Protein AF-A0A1V2L6C9-F1 (afdb_monomer)

pLDDT: mean 72.49, std 18.35, range [24.41, 96.62]

Sequence (368 aa):
MSDMNCLVPWDHMNTCVDEDGVKPEEAAFHHEWVSEKHLQHAKELFEQDPTHQFFQVVESETESASGVSFGGVLDKFSIDSLIHGYFGFFTDATIDLIRRNPLVAFVEKDSRVFASEFDTQNGAPWGLSRISHREPLSLGSFNKYLYDNDAGEGVTSYVIDTGVNIEHKEFDGRAVWGSTIPSGDQDIDGNGHGTHCAGTIGSKNYGVAKKADIVAVKVLRSNGLNILSTYIGSNTATATLSGTSMASPHVCGLLTYYLSLQPGSDSEFFTAKGGVTPAQLKKKIIEYSTKDVLTDIPEGTPNYLIYNGAGKNLTDFWGEDISESSSTTLQDKGTEFVHSVEDTFEQLEGKVNIVLDELKEYLGTSLI

Secondary structure (DSSP, 8-state):
----------TTEEEEEEPTT--HHHHHHHHHHHHHHHHHHHHHHHHH-TT-HHHHHHHHHS--TTS----EEEEEEEETTTEEEEEEE--HHHHHHHTT-TTEEEEEE--------EEEEET--HHHHHHT-SSPP-TTTTTEEEEETTTTTT-EEEEEES---TT-GGGTT-EEEEEE-STT--SS-SSSHHHHHHHHHH-TTT-SSTT-EEEEEE-S-TT--S---S-TT-TT------SHHHHHHHHHHHHHHHHHTSPPTTSTT-S-TT---HHHHHHHHHHHSEES---SPPTT---EE----TTS-THHHHSS---STT---HHHHHHHHHHHHHHHHHHHHHHHHHHHHHHHHHHHTT--

Organism: Cyberlindnera fabianii (NCBI:txid36022)

Foldseek 3Di:
DDDDPPPDPLPQKKKWKFDQPQDPVNQVVLLVVLQVVQVVVLVVVCVVPVPDPLFVSCVVVDVDPVNTDSKGWPDWDDDDNGITTTIMGGDPVSQVVSQPDNRTPDMFHDFPPPPQPWDKDFQAAQLQLQQADLDDDDPVRSGIHTAGPQFLAPAADEQEELAAPCLQVQCVNLEDEDEEDPPPDDRDSLACLSNQLQCCQAGCRRHLRPNHRYYIYHPDHSPPPDDHAWDPPDSHTHDDDDDPSNVVSNLRSLLSRVQSVATDCRGPLRLDVPGQDPVLSVVLQQVQFNAPPDPPDDPPDGGTHGHNQRPHSCSVSRVDRVPCPVPCPPVVVVVVVVVVVVVVVVVVVVVVVVVVVVVCVVVVVVPD

InterPro domains:
  IPR000209 Peptidase S8/S53 domain [PF00082] (153-226)
  IPR000209 Peptidase S8/S53 domain [PF00082] (234-289)
  IPR010259 Peptidase S8 propeptide/proteinase inhibitor I9 [PF05922] (24-113)
  IPR015500 Peptidase S8, subtilisin-related [PR00723] (152-171)
  IPR015500 Peptidase S8, subtilisin-related [PR00723] (189-202)
  IPR015500 Peptidase S8, subtilisin-related [PR00723] (363-368)
  IPR022398 Peptidase S8, subtilisin, His-active site [PS00137] (193-203)
  IPR023827 Peptidase S8, subtilisin, Asp-active site [PS00136] (157-168)
  IPR023828 Peptidase S8, subtilisin, Ser-active site [PS00138] (243-253)
  IPR036852 Peptidase S8/S53 domain superfamily [G3DSA:3.40.50.200] (118-224)
  IPR036852 Peptidase S8/S53 domain superfamily [G3DSA:3.40.50.200] (225-314)
  IPR036852 Peptidase S8/S53 domain superfamily [SSF52743] (120-291)
  IPR050131 Subtilisin-like serine protease [PTHR43806] (69-225)

Nearest PDB structures (foldseek):
  1pek-assembly1_E  TM=8.194E-01  e=1.803E-13  Parengyodontium album
  5wsl-assembly3_C  TM=8.361E-01  e=1.194E-12  Meiothermus taiwanensis WR-220
  8c4z-assembly1_B  TM=8.270E-01  e=3.802E-12  Thermus sp. Rt41A
  2b6n-assembly1_A  TM=8.322E-01  e=1.454E-11  Serratia sp. GF96
  8gkq-assembly1_A  TM=8.585E-01  e=7.274E-05  Aspergillus fumigatus Af293

Radius of gyration: 30.62 Å; Cα contacts (8 Å, |Δi|>4): 570; chains: 1; bounding box: 71×86×88 Å

Mean predicted aligned error: 18.61 Å

Solvent-accessible surface area (backbone atoms only — not comparable to full-atom values): 20940 Å² total; per-residue (Å²): 137,84,79,86,80,72,77,71,75,66,70,50,32,31,38,37,34,44,33,86,85,65,48,70,70,56,50,53,50,49,56,51,50,49,42,54,51,30,55,51,52,39,50,59,45,40,75,76,41,74,81,41,65,65,45,57,48,34,45,75,76,40,96,49,95,78,83,69,42,78,63,31,75,72,52,72,52,66,55,81,96,73,44,42,37,37,31,29,34,50,52,70,75,40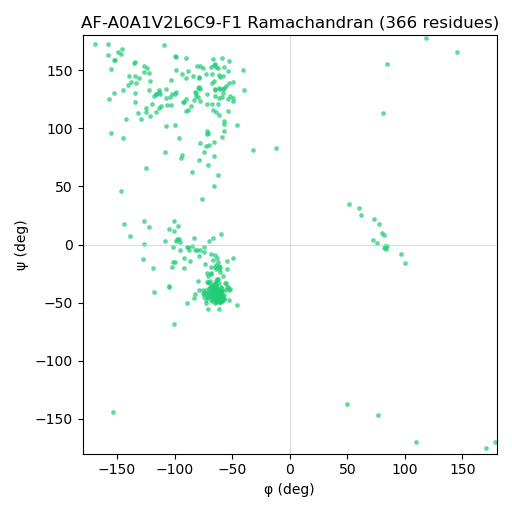,51,60,50,51,71,69,35,90,60,39,66,48,73,31,50,55,60,90,76,69,76,73,62,66,43,72,44,75,80,29,57,56,70,53,14,51,27,28,39,83,65,82,76,43,99,90,37,46,33,34,23,44,38,54,80,62,22,2,38,97,31,77,46,77,43,79,26,29,13,36,58,40,82,29,60,52,38,75,72,39,31,44,84,68,47,68,63,53,85,92,64,71,100,48,31,66,50,13,49,24,33,41,40,48,31,32,18,20,10,62,85,63,23,64,4,40,52,22,33,36,33,22,24,20,68,41,61,60,81,62,81,92,73,87,51,32,46,74,82,48,74,81,55,79,66,88,78,86,58,73,82,62,50,52,25,49,54,51,9,44,52,36,22,48,64,33,69,51,59,51,94,66,34,89,53,35,72,38,99,82,56,87,46,73,67,56,52,53,50,48,51,60,69,60,21,40,65,74,75,72,76,97,68,65,90,91,58,85,50,68,43,63,48,72,56,45,98,53,74,61,56,70,77,39,58,53,71,82,56,71,88,71,55,75,43,72,60,56,62,46,47,54,49,47,50,52,51,49,55,50,47,53,54,46,52,53,51,50,51,51,52,50,49,53,46,48,53,57,54,59,67,69,74,122

Structure (mmCIF, N/CA/C/O backbone):
data_AF-A0A1V2L6C9-F1
#
_entry.id   AF-A0A1V2L6C9-F1
#
loop_
_atom_site.group_PDB
_atom_site.id
_atom_site.type_symbol
_atom_site.label_atom_id
_atom_site.label_alt_id
_atom_site.label_comp_id
_atom_site.label_asym_id
_atom_site.label_entity_id
_atom_site.label_seq_id
_atom_site.pdbx_PDB_ins_code
_atom_site.Cartn_x
_atom_site.Cartn_y
_atom_site.Cartn_z
_atom_site.occupancy
_atom_site.B_iso_or_equiv
_atom_site.auth_seq_id
_atom_site.auth_comp_id
_atom_site.auth_asym_id
_atom_site.auth_atom_id
_atom_site.pdbx_PDB_model_num
ATOM 1 N N . MET A 1 1 ? 22.566 13.621 25.693 1.00 26.84 1 MET A N 1
ATOM 2 C CA . MET A 1 1 ? 21.786 14.547 24.850 1.00 26.84 1 MET A CA 1
ATOM 3 C C . MET A 1 1 ? 21.457 13.757 23.594 1.00 26.84 1 MET A C 1
ATOM 5 O O . MET A 1 1 ? 22.334 13.628 22.754 1.00 26.84 1 MET A O 1
ATOM 9 N N . SER A 1 2 ? 20.475 12.851 23.694 1.00 26.16 2 SER A N 1
ATOM 10 C CA . SER A 1 2 ? 19.015 13.089 23.527 1.00 26.16 2 SER A CA 1
ATOM 11 C C . SER A 1 2 ? 18.694 13.100 22.022 1.00 26.16 2 SER A C 1
ATOM 13 O O . SER A 1 2 ? 19.234 13.948 21.324 1.00 26.16 2 SER A O 1
ATOM 15 N N . ASP A 1 3 ? 17.954 12.174 21.412 1.00 24.41 3 ASP A N 1
ATOM 16 C CA . ASP A 1 3 ? 16.960 11.221 21.909 1.00 24.41 3 ASP A CA 1
ATOM 17 C C . ASP A 1 3 ? 16.912 9.988 20.990 1.00 24.41 3 ASP A C 1
ATOM 19 O O . ASP A 1 3 ? 16.808 10.117 19.771 1.00 24.41 3 ASP A O 1
ATOM 23 N N . MET A 1 4 ? 16.978 8.789 21.575 1.00 25.00 4 MET A N 1
ATOM 24 C CA . MET A 1 4 ? 16.518 7.550 20.943 1.00 25.00 4 MET A CA 1
ATOM 25 C C . MET A 1 4 ? 15.075 7.323 21.400 1.00 25.00 4 MET A C 1
ATOM 27 O O . MET A 1 4 ? 14.827 6.506 22.280 1.00 25.00 4 MET A O 1
ATOM 31 N N . ASN A 1 5 ? 14.123 8.052 20.816 1.00 26.09 5 ASN A N 1
ATOM 32 C CA . ASN A 1 5 ? 12.718 7.649 20.861 1.00 26.09 5 ASN A CA 1
ATOM 33 C C . ASN A 1 5 ? 12.507 6.541 19.822 1.00 26.09 5 ASN A C 1
ATOM 35 O O . ASN A 1 5 ? 11.910 6.749 18.769 1.00 26.09 5 ASN A O 1
ATOM 39 N N . CYS A 1 6 ? 13.025 5.350 20.125 1.00 26.47 6 CYS A N 1
ATOM 40 C CA . CYS A 1 6 ? 12.351 4.137 19.694 1.00 26.47 6 CYS A CA 1
ATOM 41 C C . CYS A 1 6 ? 11.091 4.060 20.556 1.00 26.47 6 CYS A C 1
ATOM 43 O O . CYS A 1 6 ? 11.166 3.653 21.712 1.00 26.47 6 CYS A O 1
ATOM 45 N N . LEU A 1 7 ? 9.966 4.542 20.025 1.00 30.83 7 LEU A N 1
ATOM 46 C CA . LEU A 1 7 ? 8.655 4.292 20.612 1.00 30.83 7 LEU A CA 1
ATOM 47 C C . LEU A 1 7 ? 8.489 2.772 20.679 1.00 30.83 7 LEU A C 1
ATOM 49 O O . LEU A 1 7 ? 8.377 2.104 19.651 1.00 30.83 7 LEU A O 1
ATOM 53 N N . VAL A 1 8 ? 8.584 2.233 21.889 1.00 34.75 8 VAL A N 1
ATOM 54 C CA . VAL A 1 8 ? 8.234 0.847 22.183 1.00 34.75 8 VAL A CA 1
ATOM 55 C C . VAL A 1 8 ? 6.742 0.715 21.832 1.00 34.75 8 VAL A C 1
ATOM 57 O O . VAL A 1 8 ? 5.988 1.637 22.147 1.00 34.75 8 VAL A O 1
ATOM 60 N N . PRO A 1 9 ? 6.301 -0.334 21.114 1.00 40.97 9 PRO A N 1
ATOM 61 C CA . PRO A 1 9 ? 4.877 -0.542 20.838 1.00 40.97 9 PRO A CA 1
ATOM 62 C C . PRO A 1 9 ? 4.063 -0.512 22.142 1.00 40.97 9 PRO A C 1
ATOM 64 O O . PRO A 1 9 ? 4.622 -0.755 23.212 1.00 40.97 9 PRO A O 1
ATOM 67 N N . TRP A 1 10 ? 2.757 -0.233 22.051 1.00 50.59 10 TRP A N 1
ATOM 68 C CA . TRP A 1 10 ? 1.783 -0.251 23.157 1.00 50.59 10 TRP A CA 1
ATOM 69 C C . TRP A 1 10 ? 1.566 -1.671 23.720 1.00 50.59 10 TRP A C 1
ATOM 71 O O . TRP A 1 10 ? 0.443 -2.162 23.837 1.00 50.59 10 TRP A O 1
ATOM 81 N N . ASP A 1 11 ? 2.653 -2.366 24.047 1.00 58.09 11 ASP A N 1
ATOM 82 C CA . ASP A 1 11 ? 2.639 -3.659 24.701 1.00 58.09 11 ASP A CA 1
ATOM 83 C C . ASP A 1 11 ? 1.795 -3.536 25.976 1.00 58.09 11 ASP A C 1
ATOM 85 O O . ASP A 1 11 ? 2.050 -2.690 26.830 1.00 58.09 11 ASP A O 1
ATOM 89 N N . HIS A 1 12 ? 0.788 -4.403 26.097 1.00 65.00 12 HIS A N 1
ATOM 90 C CA . HIS A 1 12 ? -0.136 -4.529 27.233 1.00 65.00 12 HIS A CA 1
ATOM 91 C C . HIS A 1 12 ? -1.362 -3.598 27.279 1.00 65.00 12 HIS A C 1
ATOM 93 O O . HIS A 1 12 ? -2.192 -3.785 28.178 1.00 65.00 12 HIS A O 1
ATOM 99 N N . MET A 1 13 ? -1.565 -2.686 26.321 1.00 74.62 13 MET A N 1
ATOM 100 C CA . MET A 1 13 ? -2.882 -2.052 26.147 1.00 74.62 13 MET A CA 1
ATOM 101 C C . MET A 1 13 ? -3.824 -3.023 25.428 1.00 74.62 13 MET A C 1
ATOM 103 O O . MET A 1 13 ? -3.417 -3.684 24.477 1.00 74.62 13 MET A O 1
ATOM 107 N N . ASN A 1 14 ? -5.058 -3.184 25.908 1.00 76.56 14 ASN A N 1
ATOM 108 C CA . ASN A 1 14 ? -6.039 -4.082 25.297 1.00 76.56 14 ASN A CA 1
ATOM 109 C C . ASN A 1 14 ? -7.435 -3.457 25.296 1.00 76.56 14 ASN A C 1
ATOM 111 O O . ASN A 1 14 ? -7.830 -2.813 26.271 1.00 76.56 14 ASN A O 1
ATOM 115 N N . THR A 1 15 ? -8.186 -3.744 24.239 1.00 74.75 15 THR A N 1
ATOM 116 C CA . THR A 1 15 ? -9.605 -3.439 24.061 1.00 74.75 15 THR A CA 1
ATOM 117 C C . THR A 1 15 ? -10.412 -4.722 24.255 1.00 74.75 15 THR A C 1
ATOM 119 O O . THR A 1 15 ? -10.118 -5.757 23.662 1.00 74.75 15 THR A O 1
ATOM 122 N N . CYS A 1 16 ? -11.410 -4.678 25.131 1.00 79.19 16 CYS A N 1
ATOM 123 C CA . CYS A 1 16 ? -12.285 -5.798 25.471 1.00 79.19 16 CYS A CA 1
ATOM 124 C C . CYS A 1 16 ? -13.713 -5.458 25.046 1.00 79.19 16 CYS A C 1
ATOM 126 O O . CYS A 1 16 ? -14.214 -4.388 25.402 1.00 79.19 16 CYS A O 1
ATOM 128 N N . VAL A 1 17 ? -14.357 -6.363 24.310 1.00 76.25 17 VAL A N 1
ATOM 129 C CA . VAL A 1 17 ? -15.733 -6.203 23.822 1.00 76.25 17 VAL A CA 1
ATOM 130 C C . VAL A 1 17 ? -16.640 -7.217 24.508 1.00 76.25 17 VAL A C 1
ATOM 132 O O . VAL A 1 17 ? -16.330 -8.410 24.560 1.00 76.25 17 VAL A O 1
ATOM 135 N N . ASP A 1 18 ? -17.750 -6.725 25.051 1.00 82.56 18 ASP A N 1
ATOM 136 C CA . ASP A 1 18 ? -18.773 -7.534 25.709 1.00 82.56 18 ASP A CA 1
ATOM 137 C C . ASP A 1 18 ? -19.626 -8.285 24.657 1.00 82.56 18 ASP A C 1
ATOM 139 O O . ASP A 1 18 ? -19.788 -7.823 23.529 1.00 82.56 18 ASP A O 1
ATOM 143 N N . GLU A 1 19 ? -20.173 -9.449 25.018 1.00 80.25 19 GLU A N 1
ATOM 144 C CA . GLU A 1 19 ? -21.072 -10.247 24.165 1.00 80.25 19 GLU A CA 1
ATOM 145 C C . GLU A 1 19 ? -22.380 -9.520 23.806 1.00 80.25 19 GLU A C 1
ATOM 147 O O . GLU A 1 19 ? -22.921 -8.712 24.574 1.00 80.25 19 GLU A O 1
ATOM 152 N N . ASP A 1 20 ? -22.943 -9.874 22.649 1.00 77.62 20 ASP A N 1
ATOM 153 C CA . ASP A 1 20 ? -24.202 -9.303 22.171 1.00 77.62 20 ASP A CA 1
ATOM 154 C C . ASP A 1 20 ? -25.352 -9.608 23.147 1.00 77.62 20 ASP A C 1
ATOM 156 O O . ASP A 1 20 ? -25.656 -10.756 23.483 1.00 77.62 20 ASP A O 1
ATOM 160 N N . GLY A 1 21 ? -26.052 -8.557 23.581 1.00 74.00 21 GLY A N 1
ATOM 161 C CA . GLY A 1 21 ? -27.203 -8.678 24.478 1.00 74.00 21 GLY A CA 1
ATOM 162 C C . GLY A 1 21 ? -26.861 -8.824 25.965 1.00 74.00 21 GLY A C 1
ATOM 163 O O . GLY A 1 21 ? -27.780 -9.039 26.765 1.00 74.00 21 GLY A O 1
ATOM 164 N N . VAL A 1 22 ? -25.589 -8.665 26.357 1.00 80.62 22 VAL A N 1
ATOM 165 C CA . VAL A 1 22 ? -25.206 -8.508 27.769 1.00 80.62 22 VAL A CA 1
ATOM 166 C C . VAL A 1 22 ? -25.922 -7.294 28.356 1.00 80.62 22 VAL A C 1
ATOM 168 O O . VAL A 1 22 ? -25.936 -6.201 27.784 1.00 80.62 22 VAL A O 1
ATOM 171 N N . LYS A 1 23 ? -26.557 -7.475 29.517 1.00 83.31 23 LYS A N 1
ATOM 172 C CA . LYS A 1 23 ? -27.283 -6.375 30.156 1.00 83.31 23 LYS A CA 1
ATOM 173 C C . LYS A 1 23 ? -26.306 -5.357 30.747 1.00 83.31 23 LYS A C 1
ATOM 175 O O . LYS A 1 23 ? -25.278 -5.764 31.291 1.00 83.31 23 LYS A O 1
ATOM 180 N N . PRO A 1 24 ? -26.645 -4.055 30.761 1.00 80.06 24 PRO A N 1
ATOM 181 C CA . PRO A 1 24 ? -25.770 -3.021 31.311 1.00 80.06 24 PRO A CA 1
ATOM 182 C C . PRO A 1 24 ? -25.306 -3.297 32.746 1.00 80.06 24 PRO A C 1
ATOM 184 O O . PRO A 1 24 ? -24.160 -3.014 33.085 1.00 80.06 24 PRO A O 1
ATOM 187 N N . GLU A 1 25 ? -26.162 -3.877 33.593 1.00 84.25 25 GLU A N 1
ATOM 188 C CA . GLU A 1 25 ? -25.788 -4.264 34.956 1.00 84.25 25 GLU A CA 1
ATOM 189 C C . GLU A 1 25 ? -24.761 -5.410 35.019 1.00 84.25 25 GLU A C 1
ATOM 191 O O . GLU A 1 25 ? -23.901 -5.411 35.899 1.00 84.25 25 GLU A O 1
ATOM 196 N N . GLU A 1 26 ? -24.821 -6.362 34.086 1.00 84.75 26 GLU A N 1
ATOM 197 C CA . GLU A 1 26 ? -23.904 -7.505 34.005 1.00 84.75 26 GLU A CA 1
ATOM 198 C C . GLU A 1 26 ? -22.539 -7.056 33.462 1.00 84.75 26 GLU A C 1
ATOM 200 O O . GLU A 1 26 ? -21.509 -7.408 34.040 1.00 84.75 26 GLU A O 1
ATOM 205 N N . ALA A 1 27 ? -22.533 -6.194 32.439 1.00 81.31 27 ALA A N 1
ATOM 206 C CA . ALA A 1 27 ? -21.325 -5.547 31.926 1.00 81.31 27 ALA A CA 1
ATOM 207 C C . ALA A 1 27 ? -20.656 -4.674 33.000 1.00 81.31 27 ALA A C 1
ATOM 209 O O . ALA A 1 27 ? -19.459 -4.791 33.258 1.00 81.31 27 ALA A O 1
ATOM 210 N N . ALA A 1 28 ? -21.431 -3.848 33.712 1.00 83.62 28 ALA A N 1
ATOM 211 C CA . ALA A 1 28 ? -20.897 -3.008 34.782 1.00 83.62 28 ALA A CA 1
ATOM 212 C C . ALA A 1 28 ? -20.233 -3.838 35.892 1.00 83.62 28 ALA A C 1
ATOM 214 O O . ALA A 1 28 ? -19.125 -3.505 36.320 1.00 83.62 28 ALA A O 1
ATOM 215 N N . PHE A 1 29 ? -20.876 -4.935 36.308 1.00 88.25 29 PHE A N 1
ATOM 216 C CA . PHE A 1 29 ? -20.310 -5.869 37.280 1.00 88.25 29 PHE A CA 1
ATOM 217 C C . PHE A 1 29 ? -19.030 -6.530 36.757 1.00 88.25 29 PHE A C 1
ATOM 219 O O . PHE A 1 29 ? -18.043 -6.635 37.486 1.00 88.25 29 PHE A O 1
ATOM 226 N N . HIS A 1 30 ? -19.020 -6.946 35.489 1.00 88.62 30 HIS A N 1
ATOM 227 C CA . HIS A 1 30 ? -17.836 -7.516 34.859 1.00 88.62 30 HIS A CA 1
ATOM 228 C C . HIS A 1 30 ? -16.656 -6.536 34.879 1.00 88.62 30 HIS A C 1
ATOM 230 O O . HIS A 1 30 ? -15.570 -6.898 35.329 1.00 88.62 30 HIS A O 1
ATOM 236 N N . HIS A 1 31 ? -16.864 -5.283 34.474 1.00 88.19 31 HIS A N 1
ATOM 237 C CA . HIS A 1 31 ? -15.796 -4.279 34.419 1.00 88.19 31 HIS A CA 1
ATOM 238 C C . HIS A 1 31 ? -15.233 -3.949 35.811 1.00 88.19 31 HIS A C 1
ATOM 240 O O . HIS A 1 31 ? -14.031 -3.713 35.964 1.00 88.19 31 HIS A O 1
ATOM 246 N N . GLU A 1 32 ? -16.087 -3.937 36.840 1.00 88.25 32 GLU A N 1
ATOM 247 C CA . GLU A 1 32 ? -15.663 -3.760 38.235 1.00 88.25 32 GLU A CA 1
ATOM 248 C C . GLU A 1 32 ? -14.828 -4.956 38.712 1.00 88.25 32 GLU A C 1
ATOM 250 O O . GLU A 1 32 ? -13.736 -4.777 39.257 1.00 88.25 32 GLU A O 1
ATOM 255 N N . TRP A 1 33 ? -15.277 -6.176 38.406 1.00 91.50 33 TRP A N 1
ATOM 256 C CA . TRP A 1 33 ? -14.540 -7.403 38.703 1.00 91.50 33 TRP A CA 1
ATOM 257 C C . TRP A 1 33 ? -13.167 -7.442 38.017 1.00 91.50 33 TRP A C 1
ATOM 259 O O . TRP A 1 33 ? -12.174 -7.820 38.640 1.00 91.50 33 TRP A O 1
ATOM 269 N N . VAL A 1 34 ? -13.081 -7.007 36.756 1.00 90.25 34 VAL A N 1
ATOM 270 C CA . VAL A 1 34 ? -11.811 -6.892 36.021 1.00 90.25 34 VAL A CA 1
ATOM 271 C C . VAL A 1 34 ? -10.878 -5.896 36.695 1.00 90.25 34 VAL A C 1
ATOM 273 O O . VAL A 1 34 ? -9.703 -6.203 36.886 1.00 90.25 34 VAL A O 1
ATOM 276 N N . SER A 1 35 ? -11.394 -4.738 37.108 1.00 90.00 35 SER A N 1
ATOM 277 C CA . SER A 1 35 ? -10.602 -3.716 37.803 1.00 90.00 35 SER A CA 1
ATOM 278 C C . SER A 1 35 ? -10.019 -4.248 39.119 1.00 90.00 35 SER A C 1
ATOM 280 O O . SER A 1 35 ? -8.839 -4.040 39.408 1.00 90.00 35 SER A O 1
ATOM 282 N N . GLU A 1 36 ? -10.810 -4.997 39.893 1.00 91.81 36 GLU A N 1
ATOM 283 C CA . GLU A 1 36 ? -10.362 -5.630 41.138 1.00 91.81 36 GLU A CA 1
ATOM 284 C C . GLU A 1 36 ? -9.283 -6.695 40.886 1.00 91.81 36 GLU A C 1
ATOM 286 O O . GLU A 1 36 ? -8.219 -6.676 41.515 1.00 91.81 36 GLU A O 1
ATOM 291 N N . LYS A 1 37 ? -9.536 -7.617 39.947 1.00 92.31 37 LYS A N 1
ATOM 292 C CA . LYS A 1 37 ? -8.601 -8.704 39.620 1.00 92.31 37 LYS A CA 1
ATOM 293 C C . LYS A 1 37 ? -7.299 -8.182 39.045 1.00 92.31 37 LYS A C 1
ATOM 295 O O . LYS A 1 37 ? -6.232 -8.670 39.412 1.00 92.31 37 LYS A O 1
ATOM 300 N N . HIS A 1 38 ? -7.384 -7.164 38.199 1.00 93.81 38 HIS A N 1
ATOM 301 C CA . HIS A 1 38 ? -6.213 -6.524 37.643 1.00 93.81 38 HIS A CA 1
ATOM 302 C C . HIS A 1 38 ? -5.335 -5.913 38.732 1.00 93.81 38 HIS A C 1
ATOM 304 O O . HIS A 1 38 ? -4.141 -6.200 38.784 1.00 93.81 38 HIS A O 1
ATOM 310 N N . LEU A 1 39 ? -5.926 -5.134 39.643 1.00 91.62 39 LEU A N 1
ATOM 311 C CA . LEU A 1 39 ? -5.181 -4.506 40.730 1.00 91.62 39 LEU A CA 1
ATOM 312 C C . LEU A 1 39 ? -4.489 -5.544 41.622 1.00 91.62 39 LEU A C 1
ATOM 314 O O . LEU A 1 39 ? -3.371 -5.309 42.081 1.00 91.62 39 LEU A O 1
ATOM 318 N N . GLN A 1 40 ? -5.137 -6.685 41.868 1.00 92.19 40 GLN A N 1
ATOM 319 C CA . GLN A 1 40 ? -4.529 -7.795 42.596 1.00 92.19 40 GLN A CA 1
ATOM 320 C C . GLN A 1 40 ? -3.297 -8.336 41.851 1.00 92.19 40 GLN A C 1
ATOM 322 O O . GLN A 1 40 ? -2.203 -8.354 42.413 1.00 92.19 40 GLN A O 1
ATOM 327 N N . HIS A 1 41 ? -3.450 -8.721 40.583 1.00 93.69 41 HIS A N 1
ATOM 328 C CA . HIS A 1 41 ? -2.358 -9.291 39.792 1.00 93.69 41 HIS A CA 1
ATOM 329 C C . HIS A 1 41 ? -1.209 -8.306 39.551 1.00 93.69 41 HIS A C 1
ATOM 331 O O . HIS A 1 41 ? -0.048 -8.703 39.559 1.00 93.69 41 HIS A O 1
ATOM 337 N N . ALA A 1 42 ? -1.512 -7.025 39.338 1.00 90.88 42 ALA A N 1
ATOM 338 C CA . ALA A 1 42 ? -0.505 -5.991 39.141 1.00 90.88 42 ALA A CA 1
ATOM 339 C C . ALA A 1 42 ? 0.333 -5.777 40.411 1.00 90.88 42 ALA A C 1
ATOM 341 O O . ALA A 1 42 ? 1.548 -5.630 40.323 1.00 90.88 42 ALA A O 1
ATOM 342 N N . LYS A 1 43 ? -0.280 -5.836 41.603 1.00 92.06 43 LYS A N 1
ATOM 343 C CA . LYS A 1 43 ? 0.458 -5.791 42.877 1.00 92.06 43 LYS A CA 1
ATOM 344 C C . LYS A 1 43 ? 1.346 -7.015 43.071 1.00 92.06 43 LYS A C 1
ATOM 346 O O . LYS A 1 43 ? 2.514 -6.857 43.404 1.00 92.06 43 LYS A O 1
ATOM 351 N N . GLU A 1 44 ? 0.814 -8.211 42.824 1.00 93.19 44 GLU A N 1
ATOM 352 C CA . GLU A 1 44 ? 1.582 -9.460 42.921 1.00 93.19 44 GLU A CA 1
ATOM 353 C C . GLU A 1 44 ? 2.777 -9.464 41.953 1.00 93.19 44 GLU A C 1
ATOM 355 O O . GLU A 1 44 ? 3.871 -9.883 42.327 1.00 93.19 44 GLU A O 1
ATOM 360 N N . LEU A 1 45 ? 2.590 -8.952 40.731 1.00 91.25 45 LEU A N 1
ATOM 361 C CA . LEU A 1 45 ? 3.659 -8.798 39.745 1.00 91.25 45 LEU A CA 1
ATOM 362 C C . LEU A 1 45 ? 4.699 -7.768 40.194 1.00 91.25 45 LEU A C 1
ATOM 364 O O . LEU A 1 45 ? 5.890 -8.035 40.093 1.00 91.25 45 LEU A O 1
ATOM 368 N N . PHE A 1 46 ? 4.272 -6.622 40.727 1.00 90.94 46 PHE A N 1
ATOM 369 C CA . PHE A 1 46 ? 5.183 -5.579 41.202 1.00 90.94 46 PHE A CA 1
ATOM 370 C C . PHE A 1 46 ? 6.013 -6.029 42.408 1.00 90.94 46 PHE A C 1
ATOM 372 O O . PHE A 1 46 ? 7.187 -5.693 42.507 1.00 90.94 46 PHE A O 1
ATOM 379 N N . GLU A 1 47 ? 5.435 -6.812 43.322 1.00 92.56 47 GLU A N 1
ATOM 380 C CA . GLU A 1 47 ? 6.174 -7.401 44.445 1.00 92.56 47 GLU A CA 1
ATOM 381 C C . GLU A 1 47 ? 7.254 -8.392 43.980 1.00 92.56 47 GLU A C 1
ATOM 383 O O . GLU A 1 47 ? 8.291 -8.520 44.634 1.00 92.56 47 GLU A O 1
ATOM 388 N N . GLN A 1 48 ? 7.024 -9.082 42.859 1.00 93.00 48 GLN A N 1
ATOM 389 C CA . GLN A 1 48 ? 7.967 -10.038 42.273 1.00 93.00 48 GLN A CA 1
ATOM 390 C C . GLN A 1 48 ? 9.039 -9.357 41.414 1.00 93.00 48 GLN A C 1
ATOM 392 O O . GLN A 1 48 ? 10.221 -9.677 41.542 1.00 93.00 48 GLN A O 1
ATOM 397 N N . ASP A 1 49 ? 8.628 -8.433 40.546 1.00 90.25 49 ASP A N 1
ATOM 398 C CA . ASP A 1 49 ? 9.485 -7.685 39.630 1.00 90.25 49 ASP A CA 1
ATOM 399 C C . ASP A 1 49 ? 8.971 -6.240 39.451 1.00 90.25 49 ASP A C 1
ATOM 401 O O . ASP A 1 49 ? 8.172 -5.952 38.554 1.00 90.25 49 ASP A O 1
ATOM 405 N N . PRO A 1 50 ? 9.466 -5.292 40.268 1.00 87.12 50 PRO A N 1
ATOM 406 C CA . PRO A 1 50 ? 9.134 -3.874 40.136 1.00 87.12 50 PRO A CA 1
ATOM 407 C C . PRO A 1 50 ? 9.614 -3.242 38.822 1.00 87.12 50 PRO A C 1
ATOM 409 O O . PRO A 1 50 ? 9.172 -2.153 38.470 1.00 87.12 50 PRO A O 1
ATOM 412 N N . THR A 1 51 ? 10.557 -3.884 38.122 1.00 85.06 51 THR A N 1
ATOM 413 C CA . THR A 1 51 ? 11.154 -3.381 36.874 1.00 85.06 51 THR A CA 1
ATOM 414 C C . THR A 1 51 ? 10.527 -3.984 35.624 1.00 85.06 51 THR A C 1
ATOM 416 O O . THR A 1 51 ? 10.980 -3.686 34.517 1.00 85.06 51 THR A O 1
ATOM 419 N N . HIS A 1 52 ? 9.485 -4.800 35.789 1.00 87.00 52 HIS A N 1
ATOM 420 C CA . HIS A 1 52 ? 8.799 -5.462 34.692 1.00 87.00 52 HIS A CA 1
ATOM 421 C C . HIS A 1 52 ? 8.363 -4.455 33.615 1.00 87.00 52 HIS A C 1
ATOM 423 O O . HIS A 1 52 ? 7.859 -3.374 33.932 1.00 87.00 52 HIS A O 1
ATOM 429 N N . GLN A 1 53 ? 8.518 -4.824 32.338 1.00 83.00 53 GLN A N 1
ATOM 430 C CA . GLN A 1 53 ? 8.243 -3.953 31.183 1.00 83.00 53 GLN A CA 1
ATOM 431 C C . GLN A 1 53 ? 6.844 -3.317 31.243 1.00 83.00 53 GLN A C 1
ATOM 433 O O . GLN A 1 53 ? 6.703 -2.136 30.946 1.00 83.00 53 GLN A O 1
ATOM 438 N N . PHE A 1 54 ? 5.842 -4.072 31.708 1.00 85.25 54 PHE A N 1
ATOM 439 C CA . PHE A 1 54 ? 4.481 -3.581 31.958 1.00 85.25 54 PHE A CA 1
ATOM 440 C C . PHE A 1 54 ? 4.453 -2.238 32.709 1.00 85.25 54 PHE A C 1
ATOM 442 O O . PHE A 1 54 ? 3.843 -1.293 32.228 1.00 85.25 54 PHE A O 1
ATOM 449 N N . PHE A 1 55 ? 5.144 -2.109 33.847 1.00 85.81 55 PHE A N 1
ATOM 450 C CA . PHE A 1 55 ? 5.088 -0.878 34.648 1.00 85.81 55 PHE A CA 1
ATOM 451 C C . PHE A 1 55 ? 5.782 0.301 33.967 1.00 85.81 55 PHE A C 1
ATOM 453 O O . PHE A 1 55 ? 5.334 1.431 34.123 1.00 85.81 55 PHE A O 1
ATOM 460 N N . GLN A 1 56 ? 6.828 0.036 33.179 1.00 80.38 56 GLN A N 1
ATOM 461 C CA . GLN A 1 56 ? 7.523 1.071 32.411 1.00 80.38 56 GLN A CA 1
ATOM 462 C C . GLN A 1 56 ? 6.621 1.646 31.312 1.00 80.38 56 GLN A C 1
ATOM 464 O O . GLN A 1 56 ? 6.574 2.859 31.139 1.00 80.38 56 GLN A O 1
ATOM 469 N N . VAL A 1 57 ? 5.882 0.779 30.608 1.00 75.69 57 VAL A N 1
ATOM 470 C CA . VAL A 1 57 ? 4.923 1.194 29.571 1.00 75.69 57 VAL A CA 1
ATOM 471 C C . VAL A 1 57 ? 3.753 1.952 30.194 1.00 75.69 57 VAL A C 1
ATOM 473 O O . VAL A 1 57 ? 3.397 3.032 29.745 1.00 75.69 57 VAL A O 1
ATOM 476 N N . VAL A 1 58 ? 3.167 1.440 31.278 1.00 80.50 58 VAL A N 1
ATOM 477 C CA . VAL A 1 58 ? 2.048 2.136 31.924 1.00 80.50 58 VAL A CA 1
ATOM 478 C C . VAL A 1 58 ? 2.486 3.507 32.458 1.00 80.50 58 VAL A C 1
ATOM 480 O O . VAL A 1 58 ? 1.730 4.469 32.354 1.00 80.50 58 VAL A O 1
ATOM 483 N N . GLU A 1 59 ? 3.691 3.631 33.013 1.00 79.06 59 GLU A N 1
ATOM 484 C CA . GLU A 1 59 ? 4.223 4.916 33.480 1.00 79.06 59 GLU A CA 1
ATOM 485 C C . GLU A 1 59 ? 4.501 5.901 32.331 1.00 79.06 59 GLU A C 1
ATOM 487 O O . GLU A 1 59 ? 4.272 7.096 32.509 1.00 79.06 59 GLU A O 1
ATOM 492 N N . SER A 1 60 ? 4.947 5.433 31.156 1.00 70.56 60 SER A N 1
ATOM 493 C CA . SER A 1 60 ? 5.152 6.316 29.996 1.00 70.56 60 SER A CA 1
ATOM 494 C C . SER A 1 60 ? 3.842 6.833 29.410 1.00 70.56 60 SER A C 1
ATOM 496 O O . SER A 1 60 ? 3.796 7.968 28.940 1.00 70.56 60 SER A O 1
ATOM 498 N N . GLU A 1 61 ? 2.784 6.023 29.470 1.00 69.56 61 GLU A N 1
ATOM 499 C CA . GLU A 1 61 ? 1.508 6.307 28.807 1.00 69.56 61 GLU A CA 1
ATOM 500 C C . GLU A 1 61 ? 0.427 6.884 29.726 1.00 69.56 61 GLU A C 1
ATOM 502 O O . GLU A 1 61 ? -0.577 7.421 29.256 1.00 69.56 61 GLU A O 1
ATOM 507 N N . THR A 1 62 ? 0.603 6.792 31.045 1.00 65.69 62 THR A N 1
ATOM 508 C CA . THR A 1 62 ? -0.346 7.348 32.015 1.00 65.69 62 THR A CA 1
ATOM 509 C C . THR A 1 62 ? 0.345 8.386 32.891 1.00 65.69 62 THR A C 1
ATOM 511 O O . THR A 1 62 ? 1.304 8.088 33.599 1.00 65.69 62 THR A O 1
ATOM 514 N N . GLU A 1 63 ? -0.156 9.627 32.879 1.00 58.06 63 GLU A N 1
ATOM 515 C CA . GLU A 1 63 ? 0.319 10.683 33.780 1.00 58.06 63 GLU A CA 1
ATOM 516 C C . GLU A 1 63 ? -0.035 10.324 35.237 1.00 58.06 63 GLU A C 1
ATOM 518 O O . GLU A 1 63 ? -1.094 10.678 35.759 1.00 58.06 63 GLU A O 1
ATOM 523 N N . SER A 1 64 ? 0.844 9.585 35.917 1.00 55.53 64 SER A N 1
ATOM 524 C CA . SER A 1 64 ? 0.653 9.215 37.320 1.00 55.53 64 SER A CA 1
ATOM 525 C C . SER A 1 64 ? 1.272 10.253 38.251 1.00 55.53 64 SER A C 1
ATOM 527 O O . SER A 1 64 ? 2.490 10.401 38.339 1.00 55.53 64 SER A O 1
ATOM 529 N N . ALA A 1 65 ? 0.432 10.934 39.034 1.00 46.59 65 ALA A N 1
ATOM 530 C CA . ALA A 1 65 ? 0.875 11.881 40.061 1.00 46.59 65 ALA A CA 1
ATOM 531 C C . ALA A 1 65 ? 1.638 11.218 41.234 1.00 46.59 65 ALA A C 1
ATOM 533 O O . ALA A 1 65 ? 2.249 11.919 42.042 1.00 46.59 65 ALA A O 1
ATOM 534 N N . SER A 1 66 ? 1.592 9.885 41.353 1.00 52.72 66 SER A N 1
ATOM 535 C CA . SER A 1 66 ? 2.154 9.104 42.467 1.00 52.72 66 SER A CA 1
ATOM 536 C C . SER A 1 66 ? 3.412 8.294 42.121 1.00 52.72 66 SER A C 1
ATOM 538 O O . SER A 1 66 ? 3.918 7.585 42.988 1.00 52.72 66 SER A O 1
ATOM 540 N N . GLY A 1 67 ? 3.935 8.401 40.893 1.00 55.94 67 GLY A N 1
ATOM 541 C CA . GLY A 1 67 ? 5.223 7.813 40.488 1.00 55.94 67 GLY A CA 1
ATOM 542 C C . GLY A 1 67 ? 5.239 6.296 40.254 1.00 55.94 67 GLY A C 1
ATOM 543 O O . GLY A 1 67 ? 6.287 5.756 39.942 1.00 55.94 67 GLY A O 1
ATOM 544 N N . VAL A 1 68 ? 4.104 5.604 40.406 1.00 56.22 68 VAL A N 1
ATOM 545 C CA . VAL A 1 68 ? 3.879 4.236 39.904 1.00 56.22 68 VAL A CA 1
ATOM 546 C C . VAL A 1 68 ? 2.415 4.140 39.478 1.00 56.22 68 VAL A C 1
ATOM 548 O O . VAL A 1 68 ? 1.524 4.582 40.211 1.00 56.22 68 VAL A O 1
ATOM 551 N N . SER A 1 69 ? 2.157 3.594 38.292 1.00 74.50 69 SER A N 1
ATOM 552 C CA . SER A 1 69 ? 0.815 3.300 37.786 1.00 74.50 69 SER A CA 1
ATOM 553 C C . SER A 1 69 ? 0.675 1.794 37.607 1.00 74.50 69 SER A C 1
ATOM 555 O O . SER A 1 69 ? 1.537 1.150 37.014 1.00 74.50 69 SER A O 1
ATOM 557 N N . PHE A 1 70 ? -0.394 1.220 38.157 1.00 85.88 70 PHE A N 1
ATOM 558 C CA . PHE A 1 70 ? -0.663 -0.216 38.039 1.00 85.88 70 PHE A CA 1
ATOM 559 C C . PHE A 1 70 ? -1.475 -0.564 36.793 1.00 85.88 70 PHE A C 1
ATOM 561 O O . PHE A 1 70 ? -1.700 -1.743 36.572 1.00 85.88 70 PHE A O 1
ATOM 568 N N . GLY A 1 71 ? -1.889 0.423 35.993 1.00 86.62 71 GLY A N 1
ATOM 569 C CA . GLY A 1 71 ? -2.756 0.217 34.839 1.00 86.62 71 GLY A CA 1
ATOM 570 C C . GLY A 1 71 ? -4.211 0.001 35.253 1.00 86.62 71 GLY A C 1
ATOM 571 O O . GLY A 1 71 ? -4.685 0.564 36.242 1.00 86.62 71 GLY A O 1
ATOM 572 N N . GLY A 1 72 ? -4.917 -0.819 34.486 1.00 88.00 72 GLY A N 1
ATOM 573 C CA . GLY A 1 72 ? -6.332 -1.128 34.636 1.00 88.00 72 GLY A CA 1
ATOM 574 C C . GLY A 1 72 ? -7.180 -0.532 33.526 1.00 88.00 72 GLY A C 1
ATOM 575 O O . GLY A 1 72 ? -6.669 -0.042 32.520 1.00 88.00 72 GLY A O 1
ATOM 576 N N . VAL A 1 73 ? -8.497 -0.599 33.723 1.00 85.81 73 VAL A N 1
ATOM 577 C CA . VAL A 1 73 ? -9.478 -0.010 32.808 1.00 85.81 73 VAL A CA 1
ATOM 578 C C . VAL A 1 73 ? -9.263 1.504 32.762 1.00 85.81 73 VAL A C 1
ATOM 580 O O . VAL A 1 73 ? -9.346 2.165 33.796 1.00 85.81 73 VAL A O 1
ATOM 583 N N . LEU A 1 74 ? -8.994 2.037 31.572 1.00 80.75 74 LEU A N 1
ATOM 584 C CA . LEU A 1 74 ? -8.812 3.469 31.341 1.00 80.75 74 LEU A CA 1
ATOM 585 C C . LEU A 1 74 ? -10.138 4.147 31.020 1.00 80.75 74 LEU A C 1
ATOM 587 O O . LEU A 1 74 ? -10.484 5.148 31.641 1.00 80.75 74 LEU A O 1
ATOM 591 N N . ASP A 1 75 ? -10.885 3.584 30.073 1.00 75.81 75 ASP A N 1
ATOM 592 C CA . ASP A 1 75 ? -12.187 4.102 29.677 1.00 75.81 75 ASP A CA 1
ATOM 593 C C . ASP A 1 75 ? -13.109 2.974 29.199 1.00 75.81 75 ASP A C 1
ATOM 595 O O . ASP A 1 75 ? -12.688 1.838 28.949 1.00 75.81 75 ASP A O 1
ATOM 599 N N . LYS A 1 76 ? -14.396 3.299 29.104 1.00 81.69 76 LYS A N 1
ATOM 600 C CA . LYS A 1 76 ? -15.466 2.412 28.658 1.00 81.69 76 LYS A CA 1
ATOM 601 C C . LYS A 1 76 ? -16.143 3.026 27.449 1.00 81.69 76 LYS A C 1
ATOM 603 O O . LYS A 1 76 ? -16.394 4.228 27.420 1.00 81.69 76 LYS A O 1
ATOM 608 N N . PHE A 1 77 ? -16.507 2.203 26.478 1.00 70.31 77 PHE A N 1
ATOM 609 C CA . PHE A 1 77 ? -17.204 2.664 25.286 1.00 70.31 77 PHE A CA 1
ATOM 610 C C . PHE A 1 77 ? -18.526 1.931 25.090 1.00 70.31 77 PHE A C 1
ATOM 612 O O . PHE A 1 77 ? -18.732 0.796 25.516 1.00 70.31 77 PHE A O 1
ATOM 619 N N . SER A 1 78 ? -19.440 2.637 24.436 1.00 71.62 78 SER A N 1
ATOM 620 C CA . SER A 1 78 ? -20.744 2.139 24.029 1.00 71.62 78 SER A CA 1
ATOM 621 C C . SER A 1 78 ? -21.039 2.738 22.663 1.00 71.62 78 SER A C 1
ATOM 623 O O . SER A 1 78 ? -21.270 3.944 22.557 1.00 71.62 78 SER A O 1
ATOM 625 N N . ILE A 1 79 ? -20.993 1.916 21.620 1.00 57.03 79 ILE A N 1
ATOM 626 C CA . ILE A 1 79 ? -21.335 2.312 20.255 1.00 57.03 79 ILE A CA 1
ATOM 627 C C . ILE A 1 79 ? -22.763 1.831 20.002 1.00 57.03 79 ILE A C 1
ATOM 629 O O . ILE A 1 79 ? -23.025 0.640 19.812 1.00 57.03 79 ILE A O 1
ATOM 633 N N . ASP A 1 80 ? -23.696 2.780 20.063 1.00 64.75 80 ASP A N 1
ATOM 634 C CA . ASP A 1 80 ? -25.136 2.529 20.073 1.00 64.75 80 ASP A CA 1
ATOM 635 C C . ASP A 1 80 ? -25.533 1.465 21.122 1.00 64.75 80 ASP A C 1
ATOM 637 O O . ASP A 1 80 ? -25.068 1.501 22.263 1.00 64.75 80 ASP A O 1
ATOM 641 N N . SER A 1 81 ? -26.431 0.551 20.748 1.00 57.59 81 SER A N 1
ATOM 642 C CA . SER A 1 81 ? -26.868 -0.608 21.546 1.00 57.59 81 SER A CA 1
ATOM 643 C C . SER A 1 81 ? -26.263 -1.922 21.041 1.00 57.59 81 SER A C 1
ATOM 645 O O . SER A 1 81 ? -26.759 -2.992 21.380 1.00 57.59 81 SER A O 1
ATOM 647 N N . LEU A 1 82 ? -25.253 -1.825 20.169 1.00 51.47 82 LEU A N 1
ATOM 648 C CA . LEU A 1 82 ? -24.685 -2.956 19.440 1.00 51.47 82 LEU A CA 1
ATOM 649 C C . LEU A 1 82 ? -23.327 -3.377 19.995 1.00 51.47 82 LEU A C 1
ATOM 651 O O . LEU A 1 82 ? -23.034 -4.559 19.985 1.00 51.47 82 LEU A O 1
ATOM 655 N N . ILE A 1 83 ? -22.494 -2.438 20.462 1.00 64.00 83 ILE A N 1
ATOM 656 C CA . ILE A 1 83 ? -21.151 -2.770 20.953 1.00 64.00 83 ILE A CA 1
ATOM 657 C C . ILE A 1 83 ? -20.893 -2.041 22.267 1.00 64.00 83 ILE A C 1
ATOM 659 O O . ILE A 1 83 ? -20.928 -0.809 22.330 1.00 64.00 83 ILE A O 1
ATOM 663 N N . HIS A 1 84 ? -20.590 -2.811 23.306 1.00 77.56 84 HIS A N 1
ATOM 664 C CA . HIS A 1 84 ? -20.178 -2.321 24.615 1.00 77.56 84 HIS A CA 1
ATOM 665 C C . HIS A 1 84 ? -18.807 -2.894 24.952 1.00 77.56 84 HIS A C 1
ATOM 667 O O . HIS A 1 84 ? -18.471 -4.002 24.539 1.00 77.56 84 HIS A O 1
ATOM 673 N N . GLY A 1 85 ? -17.999 -2.133 25.678 1.00 82.31 85 GLY A N 1
ATOM 674 C CA . GLY A 1 85 ? -16.686 -2.614 26.057 1.00 82.31 85 GLY A CA 1
ATOM 675 C C . GLY A 1 85 ? -15.880 -1.609 26.851 1.00 82.31 85 GLY A C 1
ATOM 676 O O . GLY A 1 85 ? -16.371 -0.572 27.308 1.00 82.31 85 GLY A O 1
ATOM 677 N N . TYR A 1 86 ? -14.611 -1.937 27.027 1.00 83.75 86 TYR A N 1
ATOM 678 C CA . TYR A 1 86 ? -13.653 -1.123 27.754 1.00 83.75 86 TYR A CA 1
ATOM 679 C C . TYR A 1 86 ? -12.247 -1.353 27.222 1.00 83.75 86 TYR A C 1
ATOM 681 O O . TYR A 1 86 ? -11.961 -2.385 26.619 1.00 83.75 86 TYR A O 1
ATOM 689 N N . PHE A 1 87 ? -11.350 -0.406 27.464 1.00 81.31 87 PHE A N 1
ATOM 690 C CA . PHE A 1 87 ? -9.941 -0.575 27.129 1.00 81.31 87 PHE A CA 1
ATOM 691 C C . PHE A 1 87 ? -9.045 -0.106 28.266 1.00 81.31 87 PHE A C 1
ATOM 693 O O . PHE A 1 87 ? -9.445 0.690 29.122 1.00 81.31 87 PHE A O 1
ATOM 700 N N . GLY A 1 88 ? -7.829 -0.637 28.305 1.00 83.50 88 GLY A N 1
ATOM 701 C CA . GLY A 1 88 ? -6.847 -0.255 29.304 1.00 83.50 88 GLY A CA 1
ATOM 702 C C . GLY A 1 88 ? -5.607 -1.131 29.325 1.00 83.50 88 GLY A C 1
ATOM 703 O O . GLY A 1 88 ? -5.427 -2.008 28.481 1.00 83.50 88 GLY A O 1
ATOM 704 N N . PHE A 1 89 ? -4.738 -0.878 30.299 1.00 87.06 89 PHE A N 1
ATOM 705 C CA . PHE A 1 89 ? -3.497 -1.626 30.463 1.00 87.06 89 PHE A CA 1
ATOM 706 C C . PHE A 1 89 ? -3.709 -2.802 31.402 1.00 87.06 89 PHE A C 1
ATOM 708 O O . PHE A 1 89 ? -4.093 -2.608 32.552 1.00 87.06 89 PHE A O 1
ATOM 715 N N . PHE A 1 90 ? -3.424 -4.019 30.950 1.00 88.19 90 PHE A N 1
ATOM 716 C CA . PHE A 1 90 ? -3.656 -5.218 31.751 1.00 88.19 90 PHE A CA 1
ATOM 717 C C . PHE A 1 90 ? -2.429 -6.126 31.785 1.00 88.19 90 PHE A C 1
ATOM 719 O O . PHE A 1 90 ? -1.735 -6.297 30.787 1.00 88.19 90 PHE A O 1
ATOM 726 N N . THR A 1 91 ? -2.179 -6.756 32.935 1.00 89.81 91 THR A N 1
ATOM 727 C CA . THR A 1 91 ? -1.184 -7.829 33.027 1.00 89.81 91 THR A CA 1
ATOM 728 C C . THR A 1 91 ? -1.671 -9.052 32.254 1.00 89.81 91 THR A C 1
ATOM 730 O O . THR A 1 91 ? -2.878 -9.296 32.175 1.00 89.81 91 THR A O 1
ATOM 733 N N . ASP A 1 92 ? -0.748 -9.878 31.764 1.00 85.44 92 ASP A N 1
ATOM 734 C CA . ASP A 1 92 ? -1.089 -11.088 31.000 1.00 85.44 92 ASP A CA 1
ATOM 735 C C . ASP A 1 92 ? -2.030 -12.025 31.781 1.00 85.44 92 ASP A C 1
ATOM 737 O O . ASP A 1 92 ? -3.011 -12.532 31.241 1.00 85.44 92 ASP A O 1
ATOM 741 N N . ALA A 1 93 ? -1.815 -12.158 33.096 1.00 87.00 93 ALA A N 1
ATOM 742 C CA . ALA A 1 93 ? -2.691 -12.926 33.984 1.00 87.00 93 ALA A CA 1
ATOM 743 C C . ALA A 1 93 ? -4.132 -12.383 34.033 1.00 87.00 93 ALA A C 1
ATOM 745 O O . ALA A 1 93 ? -5.087 -13.141 34.199 1.00 87.00 93 ALA A O 1
ATOM 746 N N . THR A 1 94 ? -4.303 -11.067 33.899 1.00 90.88 94 THR A N 1
ATOM 747 C CA . THR A 1 94 ? -5.626 -10.435 33.836 1.00 90.88 94 THR A CA 1
ATOM 748 C C . THR A 1 94 ? -6.284 -10.693 32.483 1.00 90.88 94 THR A C 1
ATOM 750 O O . THR A 1 94 ? -7.457 -11.050 32.442 1.00 90.88 94 THR A O 1
ATOM 753 N N . ILE A 1 95 ? -5.533 -10.587 31.385 1.00 85.19 95 ILE A N 1
ATOM 754 C CA . ILE A 1 95 ? -6.038 -10.865 30.033 1.00 85.19 95 ILE A CA 1
ATOM 755 C C . ILE A 1 95 ? -6.525 -12.309 29.901 1.00 85.19 95 ILE A C 1
ATOM 757 O O . ILE A 1 95 ? -7.611 -12.550 29.373 1.00 85.19 95 ILE A O 1
ATOM 761 N N . ASP A 1 96 ? -5.785 -13.266 30.455 1.00 83.81 96 ASP A N 1
ATOM 762 C CA . ASP A 1 96 ? -6.198 -14.670 30.473 1.00 83.81 96 ASP A CA 1
ATOM 763 C C . ASP A 1 96 ? -7.496 -14.909 31.259 1.00 83.81 96 ASP A C 1
ATOM 765 O O . ASP A 1 96 ? -8.247 -15.833 30.934 1.00 83.81 96 ASP A O 1
AT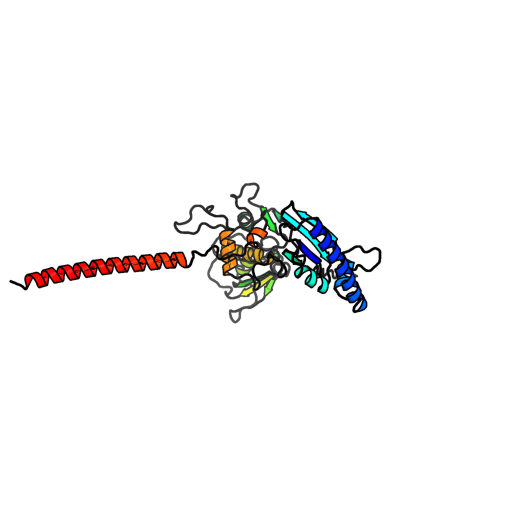OM 769 N N . LEU A 1 97 ? -7.780 -14.096 32.283 1.00 86.56 97 LEU A N 1
ATOM 770 C CA . LEU A 1 97 ? -9.054 -14.144 33.003 1.00 86.56 97 LEU A CA 1
ATOM 771 C C . LEU A 1 97 ? -10.195 -13.535 32.192 1.00 86.56 97 LEU A C 1
ATOM 773 O O . LEU A 1 97 ? -11.270 -14.133 32.136 1.00 86.56 97 LEU A O 1
ATOM 777 N N . ILE A 1 98 ? -9.967 -12.373 31.575 1.00 86.00 98 ILE A N 1
ATOM 778 C CA . ILE A 1 98 ? -10.975 -11.681 30.765 1.00 86.00 98 ILE A CA 1
ATOM 779 C C . ILE A 1 98 ? -11.419 -12.589 29.610 1.00 86.00 98 ILE A C 1
ATOM 781 O O . ILE A 1 98 ? -12.609 -12.838 29.455 1.00 86.00 98 ILE A O 1
ATOM 785 N N . ARG A 1 99 ? -10.470 -13.204 28.892 1.00 81.56 99 ARG A N 1
ATOM 786 C CA . ARG A 1 99 ? -10.738 -14.121 27.764 1.00 81.56 99 ARG A CA 1
ATOM 787 C C . ARG A 1 99 ? -11.558 -15.363 28.116 1.00 81.56 99 ARG A C 1
ATOM 789 O O . ARG A 1 99 ? -12.065 -16.035 27.227 1.00 81.56 99 ARG A O 1
ATOM 796 N N . ARG A 1 100 ? -11.628 -15.735 29.395 1.00 82.88 100 ARG A N 1
ATOM 797 C CA . ARG A 1 100 ? -12.393 -16.904 29.863 1.00 82.88 100 ARG A CA 1
ATOM 798 C C . ARG A 1 100 ? -13.791 -16.531 30.347 1.00 82.88 100 ARG A C 1
ATOM 800 O O . ARG A 1 100 ? -14.538 -17.425 30.744 1.00 82.88 100 ARG A O 1
ATOM 807 N N . ASN A 1 101 ? -14.123 -15.243 30.391 1.00 85.25 101 ASN A N 1
ATOM 808 C CA . ASN A 1 101 ? -15.406 -14.785 30.889 1.00 85.25 101 ASN A CA 1
ATOM 809 C C . ASN A 1 101 ? -16.480 -14.923 29.792 1.00 85.25 101 ASN A C 1
ATOM 811 O O . ASN A 1 101 ? -16.277 -14.409 28.700 1.00 85.25 101 ASN A O 1
ATOM 815 N N . PRO A 1 102 ? -17.625 -15.577 30.062 1.00 85.44 102 PRO A N 1
ATOM 816 C CA . PRO A 1 102 ? -18.688 -15.757 29.070 1.00 85.44 102 PRO A CA 1
ATOM 817 C C . PRO A 1 102 ? -19.410 -14.462 28.670 1.00 85.44 102 PRO A C 1
ATOM 819 O O . PRO A 1 102 ? -20.247 -14.507 27.780 1.00 85.44 102 PRO A O 1
ATOM 822 N N . LEU A 1 103 ? -19.148 -13.342 29.351 1.00 84.31 103 LEU A N 1
ATOM 823 C CA . LEU A 1 103 ? -19.673 -12.023 28.988 1.00 84.31 103 LEU A CA 1
ATOM 824 C C . LEU A 1 103 ? -18.778 -11.284 27.987 1.00 84.31 103 LEU A C 1
ATOM 826 O O . LEU A 1 103 ? -19.147 -10.198 27.562 1.00 84.31 103 LEU A O 1
ATOM 830 N N . VAL A 1 104 ? -17.614 -11.839 27.644 1.00 82.81 104 VAL A N 1
ATOM 831 C CA . VAL A 1 104 ? -16.635 -11.217 26.751 1.00 82.81 104 VAL A CA 1
ATOM 832 C C . VAL A 1 104 ? -16.666 -11.939 25.415 1.00 82.81 104 VAL A C 1
ATOM 834 O O . VAL A 1 104 ? -16.372 -13.133 25.361 1.00 82.81 104 VAL A O 1
ATOM 837 N N . ALA A 1 105 ? -16.974 -11.202 24.349 1.00 72.38 105 ALA A N 1
ATOM 838 C CA . ALA A 1 105 ? -16.925 -11.719 22.987 1.00 72.38 105 ALA A CA 1
ATOM 839 C C . ALA A 1 105 ? -15.472 -11.894 22.545 1.00 72.38 105 ALA A C 1
ATOM 841 O O . ALA A 1 105 ? -15.080 -12.954 22.055 1.00 72.38 105 ALA A O 1
ATOM 842 N N . PHE A 1 106 ? -14.653 -10.861 22.772 1.00 68.75 106 PHE A N 1
ATOM 843 C CA . PHE A 1 106 ? -13.233 -10.901 22.459 1.00 68.75 106 PHE A CA 1
ATOM 844 C C . PHE A 1 106 ? -12.377 -9.892 23.231 1.00 68.75 106 PHE A C 1
ATOM 846 O O . PHE A 1 106 ? -12.861 -8.926 23.824 1.00 68.75 106 PHE A O 1
ATOM 853 N N . VAL A 1 107 ? -11.063 -10.148 23.218 1.00 75.06 107 VAL A N 1
ATOM 854 C CA . VAL A 1 107 ? -10.023 -9.294 23.805 1.00 75.06 107 VAL A CA 1
ATOM 855 C C . VAL A 1 107 ? -8.910 -9.105 22.788 1.00 75.06 107 VAL A C 1
ATOM 857 O O . VAL A 1 107 ? -8.166 -10.048 22.496 1.00 75.06 107 VAL A O 1
ATOM 860 N N . GLU A 1 108 ? -8.767 -7.878 22.311 1.00 63.84 108 GLU A N 1
ATOM 861 C CA . GLU A 1 108 ? -7.789 -7.478 21.308 1.00 63.84 108 GLU A CA 1
ATOM 862 C C . GLU A 1 108 ? -6.682 -6.656 21.973 1.00 63.84 108 GLU A C 1
ATOM 864 O O . GLU A 1 108 ? -6.962 -5.762 22.774 1.00 63.84 108 GLU A O 1
ATOM 869 N N . LYS A 1 109 ? -5.412 -6.946 21.666 1.00 66.81 109 LYS A N 1
ATOM 870 C CA . LYS A 1 109 ? -4.337 -6.012 22.020 1.00 66.81 109 LYS A CA 1
ATOM 871 C C . LYS A 1 109 ? -4.553 -4.741 21.220 1.00 66.81 109 LYS A C 1
ATOM 873 O O . LYS A 1 109 ? -4.799 -4.825 20.018 1.00 66.81 109 LYS A O 1
ATOM 878 N N . ASP A 1 110 ? -4.464 -3.591 21.876 1.00 53.41 110 ASP A N 1
ATOM 879 C CA . ASP A 1 110 ? -4.694 -2.336 21.186 1.00 53.41 110 ASP A CA 1
ATOM 880 C C . ASP A 1 110 ? -3.652 -2.184 20.083 1.00 53.41 110 ASP A C 1
ATOM 882 O O . ASP A 1 110 ? -2.443 -2.096 20.306 1.00 53.41 110 ASP A O 1
ATOM 886 N N . SER A 1 111 ? -4.158 -2.257 18.865 1.00 42.88 111 SER A N 1
ATOM 887 C CA . SER A 1 111 ? -3.401 -2.067 17.649 1.00 42.88 111 SER A CA 1
ATOM 888 C C . SER A 1 111 ? -3.649 -0.639 17.211 1.00 42.88 111 SER A C 1
ATOM 890 O O . SER A 1 111 ? -4.739 -0.107 17.417 1.00 42.88 111 SER A O 1
ATOM 892 N N . ARG A 1 112 ? -2.680 -0.008 16.540 1.00 39.47 112 ARG A N 1
ATOM 893 C CA . ARG A 1 112 ? -2.979 1.226 15.809 1.00 39.47 112 ARG A CA 1
ATOM 894 C C . ARG A 1 112 ? -4.090 0.931 14.800 1.00 39.47 112 ARG A C 1
ATOM 896 O O . ARG A 1 112 ? -3.827 0.465 13.696 1.00 39.47 112 ARG A O 1
ATOM 903 N N . VAL A 1 113 ? -5.328 1.248 15.156 1.00 34.00 113 VAL A N 1
ATOM 904 C CA . VAL A 1 113 ? -6.353 1.567 14.177 1.00 34.00 113 VAL A CA 1
ATOM 905 C C . VAL A 1 113 ? -5.965 2.929 13.642 1.00 34.00 113 VAL A C 1
ATOM 907 O O . VAL A 1 113 ? -6.224 3.967 14.249 1.00 34.00 113 VAL A O 1
ATOM 910 N N . PHE A 1 114 ? -5.243 2.919 12.523 1.00 39.16 114 PHE A N 1
ATOM 911 C CA . PHE A 1 114 ? -5.036 4.126 11.748 1.00 39.16 114 PHE A CA 1
ATOM 912 C C . PHE A 1 114 ? -6.430 4.647 11.397 1.00 39.16 114 PHE A C 1
ATOM 914 O O . PHE A 1 114 ? -7.105 4.117 10.515 1.00 39.16 114 PHE A O 1
ATOM 921 N N . ALA A 1 115 ? -6.885 5.692 12.091 1.00 33.34 115 ALA A N 1
ATOM 922 C CA . ALA A 1 115 ? -7.787 6.640 11.470 1.00 33.34 115 ALA A CA 1
ATOM 923 C C . ALA A 1 115 ? -6.990 7.165 10.280 1.00 33.34 115 ALA A C 1
ATOM 925 O O . ALA A 1 115 ? -6.123 8.006 10.475 1.00 33.34 115 ALA A O 1
ATOM 926 N N . SER A 1 116 ? -7.160 6.542 9.111 1.00 47.16 116 SER A N 1
ATOM 927 C CA . SER A 1 116 ? -6.316 6.737 7.938 1.00 47.16 116 SER A CA 1
ATOM 928 C C . SER A 1 116 ? -6.084 8.232 7.720 1.00 47.16 116 SER A C 1
ATOM 930 O O . SER A 1 116 ? -6.989 8.946 7.274 1.00 47.16 116 SER A O 1
ATOM 932 N N . GLU A 1 117 ? -4.901 8.730 8.089 1.00 53.66 117 GLU A N 1
ATOM 933 C CA . GLU A 1 117 ? -4.503 10.105 7.812 1.00 53.66 117 GLU A CA 1
ATOM 934 C C . GLU A 1 117 ? -4.180 10.154 6.321 1.00 53.66 117 GLU A C 1
ATOM 936 O O . GLU A 1 117 ? -3.037 10.030 5.885 1.00 53.66 117 GLU A O 1
ATOM 941 N N . PHE A 1 118 ? -5.237 10.246 5.514 1.00 64.94 118 PHE A N 1
ATOM 942 C CA . PHE A 1 118 ? -5.118 10.426 4.081 1.00 64.94 118 PHE A CA 1
ATOM 943 C C . PHE A 1 118 ? -4.526 11.807 3.818 1.00 64.94 118 PHE A C 1
ATOM 945 O O . PHE A 1 118 ? -5.162 12.827 4.092 1.00 64.94 118 PHE A O 1
ATOM 952 N N . ASP A 1 119 ? -3.336 11.840 3.235 1.00 79.06 119 ASP A N 1
ATOM 953 C CA . ASP A 1 119 ? -2.728 13.065 2.741 1.00 79.06 119 ASP A CA 1
ATOM 954 C C . ASP A 1 119 ? -2.943 13.200 1.228 1.00 79.06 119 ASP A C 1
ATOM 956 O O . ASP A 1 119 ? -3.282 12.258 0.501 1.00 79.06 119 A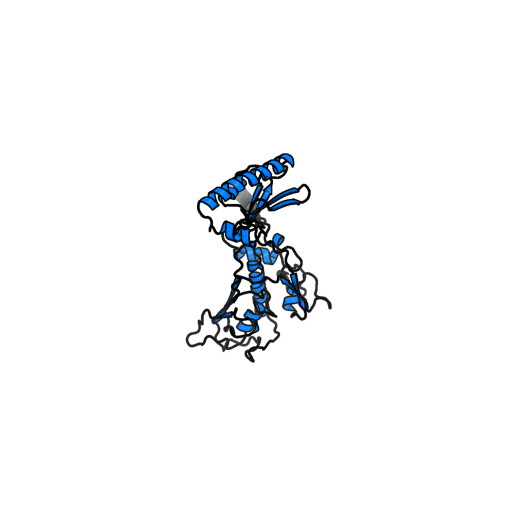SP A O 1
ATOM 960 N N . THR A 1 120 ? -2.787 14.426 0.739 1.00 86.06 120 THR A N 1
ATOM 961 C CA . THR A 1 120 ? -2.909 14.776 -0.669 1.00 86.06 120 THR A CA 1
ATOM 962 C C . THR A 1 120 ? -1.617 15.392 -1.176 1.00 86.06 120 THR A C 1
ATOM 964 O O . THR A 1 120 ? -1.308 16.556 -0.917 1.00 86.06 120 THR A O 1
ATOM 967 N N . GLN A 1 121 ? -0.908 14.665 -2.036 1.00 85.00 121 GLN A N 1
ATOM 968 C CA . GLN A 1 121 ? 0.176 15.257 -2.810 1.00 85.00 121 GLN A CA 1
ATOM 969 C C . GLN A 1 121 ? -0.404 16.059 -3.976 1.00 85.00 121 GLN A C 1
ATOM 971 O O . GLN A 1 121 ? -1.098 15.515 -4.836 1.00 85.00 121 GLN A O 1
ATOM 976 N N . ASN A 1 122 ? -0.048 17.341 -4.050 1.00 87.31 122 ASN A N 1
ATOM 977 C CA . ASN A 1 122 ? -0.317 18.193 -5.207 1.00 87.31 122 ASN A CA 1
ATOM 978 C C . ASN A 1 122 ? 0.825 18.104 -6.233 1.00 87.31 122 ASN A C 1
ATOM 980 O O . ASN A 1 122 ? 1.983 17.907 -5.872 1.00 87.31 122 ASN A O 1
ATOM 984 N N . GLY A 1 123 ? 0.504 18.276 -7.517 1.00 82.31 123 GLY A N 1
ATOM 985 C CA . GLY A 1 123 ? 1.482 18.154 -8.605 1.00 82.31 123 GLY A CA 1
ATOM 986 C C . GLY A 1 123 ? 1.894 16.708 -8.899 1.00 82.31 123 GLY A C 1
ATOM 987 O O . GLY A 1 123 ? 2.968 16.481 -9.449 1.00 82.31 123 GLY A O 1
ATOM 988 N N . ALA A 1 124 ? 1.066 15.734 -8.516 1.00 84.25 124 ALA A N 1
ATOM 989 C CA . ALA A 1 124 ? 1.327 14.326 -8.765 1.00 84.25 124 ALA A CA 1
ATOM 990 C C . ALA A 1 124 ? 1.270 13.998 -10.273 1.00 84.25 124 ALA A C 1
ATOM 992 O O . ALA A 1 124 ? 0.472 14.594 -11.006 1.00 84.25 124 ALA A O 1
ATOM 993 N N . PRO A 1 125 ? 2.092 13.047 -10.755 1.00 84.12 125 PRO A N 1
ATOM 994 C CA . PRO A 1 125 ? 1.978 12.534 -12.111 1.00 84.12 125 PRO A CA 1
ATOM 995 C C . PRO A 1 125 ? 0.650 11.795 -12.305 1.00 84.12 125 PRO A C 1
ATOM 997 O O . PRO A 1 125 ? 0.080 11.229 -11.370 1.00 84.12 125 PRO A O 1
ATOM 1000 N N . TRP A 1 126 ? 0.200 11.739 -13.560 1.00 83.38 126 TRP A N 1
ATOM 1001 C CA . TRP A 1 126 ? -1.104 11.180 -13.927 1.00 83.38 126 TRP A CA 1
ATOM 1002 C C . TRP A 1 126 ? -1.339 9.762 -13.390 1.00 83.38 126 TRP A C 1
ATOM 1004 O O . TRP A 1 126 ? -2.444 9.468 -12.949 1.00 83.38 126 TRP A O 1
ATOM 1014 N N . GLY A 1 127 ? -0.314 8.898 -13.393 1.00 80.50 127 GLY A N 1
ATOM 1015 C CA . GLY A 1 127 ? -0.422 7.520 -12.901 1.00 80.50 127 GLY A CA 1
ATOM 1016 C C . GLY A 1 127 ? -0.862 7.452 -11.439 1.00 80.50 127 GLY A C 1
ATOM 1017 O O . GLY A 1 127 ? -1.840 6.776 -11.130 1.00 80.50 127 GLY A O 1
ATOM 1018 N N . LEU A 1 128 ? -0.221 8.237 -10.566 1.00 85.31 128 LEU A N 1
ATOM 1019 C CA . LEU A 1 128 ? -0.601 8.337 -9.156 1.00 85.31 128 LEU A CA 1
ATOM 1020 C C . LEU A 1 128 ? -2.011 8.912 -8.999 1.00 85.31 128 LEU A C 1
ATOM 1022 O O . LEU A 1 128 ? -2.844 8.339 -8.299 1.00 85.31 128 LEU A O 1
ATOM 1026 N N . SER A 1 129 ? -2.321 9.997 -9.712 1.00 82.62 129 SER A N 1
ATOM 1027 C CA . SER A 1 129 ? -3.663 10.582 -9.668 1.00 82.62 129 SER A CA 1
ATOM 1028 C C . SER A 1 129 ? -4.747 9.608 -10.112 1.00 82.62 129 SER A C 1
ATOM 1030 O O . SER A 1 129 ? -5.813 9.546 -9.500 1.00 82.62 129 SER A O 1
ATOM 1032 N N . ARG A 1 130 ? -4.482 8.815 -11.151 1.00 87.81 130 ARG A N 1
ATOM 1033 C CA . ARG A 1 130 ? -5.447 7.873 -11.712 1.00 87.81 130 ARG A CA 1
ATOM 1034 C C . ARG A 1 130 ? -5.753 6.726 -10.759 1.00 87.81 130 ARG A C 1
ATOM 1036 O O . ARG A 1 130 ? -6.924 6.371 -10.649 1.00 87.81 130 ARG A O 1
ATOM 1043 N N . ILE A 1 131 ? -4.744 6.167 -10.088 1.00 85.12 131 ILE A N 1
ATOM 1044 C CA . ILE A 1 131 ? -4.948 5.053 -9.150 1.00 85.12 131 ILE A CA 1
ATOM 1045 C C . ILE A 1 131 ? -5.594 5.497 -7.836 1.00 85.12 131 ILE A C 1
ATOM 1047 O O . ILE A 1 131 ? -6.118 4.655 -7.118 1.00 85.12 131 ILE A O 1
ATOM 1051 N N . SER A 1 132 ? -5.589 6.793 -7.508 1.00 86.94 132 SER A N 1
ATOM 1052 C CA . SER A 1 132 ? -6.207 7.294 -6.275 1.00 86.94 132 SER A CA 1
ATOM 1053 C C . SER A 1 132 ? -7.627 7.827 -6.437 1.00 86.94 132 SER A C 1
ATOM 1055 O O . SER A 1 132 ? -8.195 8.352 -5.484 1.00 86.94 132 SER A O 1
ATOM 1057 N N . HIS A 1 133 ? -8.219 7.717 -7.629 1.00 83.88 133 HIS A N 1
ATOM 1058 C CA . HIS A 1 133 ? -9.574 8.193 -7.902 1.00 83.88 133 HIS A CA 1
ATOM 1059 C C . HIS A 1 133 ? -10.366 7.143 -8.681 1.00 83.88 133 HIS A C 1
ATOM 1061 O O . HIS A 1 133 ? -9.911 6.654 -9.716 1.00 83.88 133 HIS A O 1
ATOM 1067 N N . ARG A 1 134 ? -11.580 6.830 -8.211 1.00 80.69 134 ARG A N 1
ATOM 1068 C CA . ARG A 1 134 ? -12.523 5.980 -8.957 1.00 80.69 134 ARG A CA 1
ATOM 1069 C C . ARG A 1 134 ? -13.112 6.732 -10.146 1.00 80.69 134 ARG A C 1
ATOM 1071 O O . ARG A 1 134 ? -13.029 6.271 -11.283 1.00 80.69 134 ARG A O 1
ATOM 1078 N N . GLU A 1 135 ? -13.616 7.934 -9.892 1.00 82.00 135 GLU A N 1
ATOM 1079 C CA . GLU A 1 135 ? -14.172 8.789 -10.937 1.00 82.00 135 GLU A CA 1
ATOM 1080 C C . GLU A 1 135 ? -13.114 9.211 -11.968 1.00 82.00 135 GLU A C 1
ATOM 1082 O O . GLU A 1 135 ? -11.921 9.297 -11.645 1.00 82.00 135 GLU A O 1
ATOM 1087 N N . PRO A 1 136 ? -13.521 9.495 -13.218 1.00 80.69 136 PRO A N 1
ATOM 1088 C CA . PRO A 1 136 ? -12.652 10.127 -14.200 1.00 80.69 136 PRO A CA 1
ATOM 1089 C C . PRO A 1 136 ? -11.961 11.376 -13.641 1.00 80.69 136 PRO A C 1
ATOM 1091 O O . PRO A 1 136 ? -12.559 12.184 -12.928 1.00 80.69 136 PRO A O 1
ATOM 1094 N N . LEU A 1 137 ? -10.683 11.546 -13.984 1.00 82.00 137 LEU A N 1
ATOM 1095 C CA . LEU A 1 137 ? -9.921 12.707 -13.536 1.00 82.00 137 LEU A CA 1
ATOM 1096 C C . LEU A 1 137 ? -10.501 13.991 -14.134 1.00 82.00 137 LEU A C 1
ATOM 1098 O O . LEU A 1 137 ? -10.763 14.081 -15.332 1.00 82.00 137 LEU A O 1
ATOM 1102 N N . SER A 1 138 ? -10.658 14.997 -13.281 1.00 82.69 138 SER A N 1
ATOM 1103 C CA . SER A 1 138 ? -11.132 16.332 -13.637 1.00 82.69 138 SER A CA 1
ATOM 1104 C C . SER A 1 138 ? -9.991 17.343 -13.537 1.00 82.69 138 SER A C 1
ATOM 1106 O O . SER A 1 138 ? -8.938 17.050 -12.967 1.00 82.69 138 SER A O 1
ATOM 1108 N N . LEU A 1 139 ? -10.219 18.579 -13.992 1.00 78.69 139 LEU A N 1
ATOM 1109 C CA . LEU A 1 139 ? -9.278 19.693 -13.796 1.00 78.69 139 LEU A CA 1
ATOM 1110 C C . LEU A 1 139 ? -8.909 19.929 -12.316 1.00 78.69 139 LEU A C 1
ATOM 1112 O O . LEU A 1 139 ? -7.873 20.521 -12.038 1.00 78.69 139 LEU A O 1
ATOM 1116 N N . GLY A 1 140 ? -9.728 19.469 -11.365 1.00 77.38 140 GLY A N 1
ATOM 1117 C CA . GLY A 1 140 ? -9.452 19.590 -9.933 1.00 77.38 140 GLY A CA 1
ATOM 1118 C C . GLY A 1 140 ? -8.708 18.405 -9.305 1.00 77.38 140 GLY A C 1
ATOM 1119 O O . GLY A 1 140 ? -8.281 18.531 -8.154 1.00 77.38 140 GLY A O 1
ATOM 1120 N N . SER A 1 141 ? -8.578 17.275 -10.015 1.00 79.56 141 SER A N 1
ATOM 1121 C CA . SER A 1 141 ? -8.019 16.016 -9.488 1.00 79.56 141 SER A CA 1
ATOM 1122 C C . SER A 1 141 ? -6.891 15.405 -10.327 1.00 79.56 141 SER A C 1
ATOM 1124 O O . SER A 1 141 ? -6.180 14.536 -9.832 1.00 79.56 141 SER A O 1
ATOM 1126 N N . PHE A 1 142 ? -6.667 15.870 -11.561 1.00 81.19 142 PHE A N 1
ATOM 1127 C CA . PHE A 1 142 ? -5.688 15.280 -12.489 1.00 81.19 142 PHE A CA 1
ATOM 1128 C C . PHE A 1 142 ? -4.222 15.324 -12.026 1.00 81.19 142 PHE A C 1
ATOM 1130 O O . PHE A 1 142 ? -3.385 14.650 -12.621 1.00 81.19 142 PHE A O 1
ATOM 1137 N N . ASN A 1 143 ? -3.918 16.136 -11.013 1.00 83.00 143 ASN A N 1
ATOM 1138 C CA . ASN A 1 143 ? -2.587 16.334 -10.447 1.00 83.00 143 ASN A CA 1
ATOM 1139 C C . ASN A 1 143 ? -2.555 16.117 -8.925 1.00 83.00 143 ASN A C 1
ATOM 1141 O O . ASN A 1 143 ? -1.672 16.647 -8.246 1.00 83.00 143 ASN A O 1
ATOM 1145 N N . LYS A 1 144 ? -3.539 15.401 -8.375 1.00 84.94 144 LYS A N 1
ATOM 1146 C CA . LYS A 1 144 ? -3.619 15.082 -6.947 1.00 84.94 144 LYS A CA 1
ATOM 1147 C C . LYS A 1 144 ? -3.456 13.594 -6.730 1.00 84.94 144 LYS A C 1
ATOM 1149 O O . LYS A 1 144 ? -4.107 12.821 -7.425 1.00 84.94 144 LYS A O 1
ATOM 1154 N N . TYR A 1 145 ? -2.618 13.206 -5.781 1.00 88.06 145 TYR A N 1
ATOM 1155 C CA . TYR A 1 145 ? -2.523 11.828 -5.315 1.00 88.06 145 TYR A CA 1
ATOM 1156 C C . TYR A 1 145 ? -3.011 11.770 -3.876 1.00 88.06 145 TYR A C 1
ATOM 1158 O O . TYR A 1 145 ? -2.441 12.438 -3.018 1.00 88.06 145 TYR A O 1
ATOM 1166 N N . LEU A 1 146 ? -4.084 11.016 -3.653 1.00 87.50 146 LEU A N 1
ATOM 1167 C CA . LEU A 1 146 ? -4.640 10.748 -2.332 1.00 87.50 146 LEU A CA 1
ATOM 1168 C C . LEU A 1 146 ? -4.023 9.446 -1.820 1.00 87.50 146 LEU A C 1
ATOM 1170 O O . LEU A 1 146 ? -4.121 8.426 -2.508 1.00 87.50 146 LEU A O 1
ATOM 1174 N N . TYR A 1 147 ? -3.364 9.475 -0.667 1.00 83.88 147 TYR A N 1
ATOM 1175 C CA . TYR A 1 147 ? -2.597 8.332 -0.170 1.00 83.88 147 TYR A CA 1
ATOM 1176 C C . TYR A 1 147 ? -2.515 8.322 1.354 1.00 83.88 147 TYR A C 1
ATOM 1178 O O . TYR A 1 147 ? -2.701 9.349 1.996 1.00 83.88 147 TYR A O 1
ATOM 1186 N N . ASP A 1 148 ? -2.242 7.151 1.914 1.00 82.88 148 ASP A N 1
ATOM 1187 C CA . ASP A 1 148 ? -1.974 6.960 3.335 1.00 82.88 148 ASP A CA 1
ATOM 1188 C C . ASP A 1 148 ? -0.508 7.292 3.640 1.00 82.88 148 ASP A C 1
ATOM 1190 O O . ASP A 1 148 ? 0.397 6.837 2.931 1.00 82.88 148 ASP A O 1
ATOM 1194 N N . ASN A 1 149 ? -0.263 8.095 4.674 1.00 82.25 149 ASN A N 1
ATOM 1195 C CA . ASN A 1 149 ? 1.085 8.522 5.049 1.00 82.25 149 ASN A CA 1
ATOM 1196 C C . ASN A 1 149 ? 2.020 7.364 5.415 1.00 82.25 149 ASN A C 1
ATOM 1198 O O . ASN A 1 149 ? 3.235 7.505 5.256 1.00 82.25 149 ASN A O 1
ATOM 1202 N N . ASP A 1 150 ? 1.478 6.221 5.833 1.00 82.00 150 ASP A N 1
ATOM 1203 C CA . ASP A 1 150 ? 2.242 5.044 6.243 1.00 82.00 150 ASP A CA 1
ATOM 1204 C C . ASP A 1 150 ? 2.433 4.022 5.108 1.00 82.00 150 ASP A C 1
ATOM 1206 O O . ASP A 1 150 ? 3.097 2.996 5.259 1.00 82.00 150 ASP A O 1
ATOM 1210 N N . ALA A 1 151 ? 1.934 4.340 3.911 1.00 81.88 151 ALA A N 1
ATOM 1211 C CA . ALA A 1 151 ? 2.019 3.491 2.734 1.00 81.88 151 ALA A CA 1
ATOM 1212 C C . ALA A 1 151 ? 3.449 3.038 2.381 1.00 81.88 151 ALA A C 1
ATOM 1214 O O . ALA A 1 151 ? 4.292 3.818 1.921 1.00 81.88 151 ALA A O 1
ATOM 1215 N N . GLY A 1 152 ? 3.673 1.729 2.476 1.00 84.50 152 GLY A N 1
ATOM 1216 C CA . GLY A 1 152 ? 4.919 1.026 2.187 1.00 84.50 152 GLY A CA 1
ATOM 1217 C C . GLY A 1 152 ? 5.789 0.731 3.407 1.00 84.50 152 GLY A C 1
ATOM 1218 O O . GLY A 1 152 ? 6.764 0.002 3.263 1.00 84.50 152 GLY A O 1
ATOM 1219 N N . GLU A 1 153 ? 5.470 1.259 4.588 1.00 86.31 153 GLU A N 1
ATOM 1220 C CA . GLU A 1 153 ? 6.293 1.053 5.782 1.00 86.31 153 GLU A CA 1
ATOM 1221 C C . GLU A 1 153 ? 6.381 -0.434 6.161 1.00 86.31 153 GLU A C 1
ATOM 1223 O O . GLU A 1 153 ? 5.391 -1.162 6.123 1.00 86.31 153 GLU A O 1
ATOM 1228 N N . GLY A 1 154 ? 7.591 -0.910 6.469 1.00 83.12 154 GLY A N 1
ATOM 1229 C CA . GLY A 1 154 ? 7.835 -2.306 6.848 1.00 83.12 154 GLY A CA 1
ATOM 1230 C C . GLY A 1 154 ? 7.746 -3.329 5.706 1.00 83.12 154 GLY A C 1
ATOM 1231 O O . GLY A 1 154 ? 7.899 -4.524 5.960 1.00 83.12 154 GLY A O 1
ATOM 1232 N N . VAL A 1 155 ? 7.532 -2.900 4.454 1.00 85.88 155 VAL A N 1
ATOM 1233 C CA . VAL A 1 155 ? 7.451 -3.797 3.292 1.00 85.88 155 VAL A CA 1
ATOM 1234 C C . VAL A 1 155 ? 8.614 -3.564 2.334 1.00 85.88 155 VAL A C 1
ATOM 1236 O O . VAL A 1 155 ? 8.894 -2.445 1.905 1.00 85.88 155 VAL A O 1
ATOM 1239 N N . THR A 1 156 ? 9.260 -4.658 1.931 1.00 86.44 156 THR A N 1
ATOM 1240 C CA . THR A 1 156 ? 10.360 -4.643 0.963 1.00 86.44 156 THR A CA 1
ATOM 1241 C C . THR A 1 156 ? 9.897 -5.083 -0.423 1.00 86.44 156 THR A C 1
ATOM 1243 O O . THR A 1 156 ? 9.335 -6.166 -0.591 1.00 86.44 156 THR A O 1
ATOM 1246 N N . SER A 1 157 ? 10.212 -4.288 -1.443 1.00 88.62 157 SER A N 1
ATOM 1247 C CA . SER A 1 157 ? 9.981 -4.615 -2.848 1.00 88.62 157 SER A CA 1
ATOM 1248 C C . SER A 1 157 ? 11.287 -4.943 -3.569 1.00 88.62 157 SER A C 1
ATOM 1250 O O . SER A 1 157 ? 12.215 -4.137 -3.623 1.00 88.62 157 SER A O 1
ATOM 1252 N N . TYR A 1 158 ? 11.333 -6.114 -4.203 1.00 86.81 158 TYR A N 1
ATOM 1253 C CA . TYR A 1 158 ? 12.464 -6.544 -5.023 1.00 86.81 158 TYR A CA 1
ATOM 1254 C C . TYR A 1 158 ? 12.261 -6.107 -6.474 1.00 86.81 158 TYR A C 1
ATOM 1256 O O . TYR A 1 158 ? 11.251 -6.434 -7.095 1.00 86.81 158 TYR A O 1
ATOM 1264 N N . VAL A 1 159 ? 13.236 -5.393 -7.032 1.00 84.19 159 VAL A N 1
ATOM 1265 C CA . VAL A 1 159 ? 13.220 -4.916 -8.419 1.00 84.19 159 VAL A CA 1
ATOM 1266 C C . VAL A 1 159 ? 14.224 -5.725 -9.224 1.00 84.19 159 VAL A C 1
ATOM 1268 O O . VAL A 1 159 ? 15.432 -5.513 -9.128 1.00 84.19 159 VAL A O 1
ATOM 1271 N N . ILE A 1 160 ? 13.703 -6.678 -9.997 1.00 78.06 160 ILE A N 1
ATOM 1272 C CA . ILE A 1 160 ? 14.478 -7.613 -10.816 1.00 78.06 160 ILE A CA 1
ATOM 1273 C C . ILE A 1 160 ? 14.554 -7.071 -12.250 1.00 78.06 160 ILE A C 1
ATOM 1275 O O . ILE A 1 160 ? 13.657 -7.317 -13.052 1.00 78.06 160 ILE A O 1
ATOM 1279 N N . ASP A 1 161 ? 15.597 -6.300 -12.564 1.00 79.44 161 ASP A N 1
ATOM 1280 C CA . ASP A 1 161 ? 15.661 -5.499 -13.796 1.00 79.44 161 ASP A CA 1
ATOM 1281 C C . ASP A 1 161 ? 17.119 -5.229 -14.252 1.00 79.44 161 ASP A C 1
ATOM 1283 O O . ASP A 1 161 ? 17.998 -6.088 -14.118 1.00 79.44 161 ASP A O 1
ATOM 1287 N N . THR A 1 162 ? 17.409 -4.053 -14.816 1.00 76.69 162 THR A N 1
ATOM 1288 C CA . THR A 1 162 ? 18.742 -3.577 -15.218 1.00 76.69 162 THR A CA 1
ATOM 1289 C C . THR A 1 162 ? 19.625 -3.152 -14.043 1.00 76.69 162 THR A C 1
ATOM 1291 O O . THR A 1 162 ? 20.814 -2.891 -14.245 1.00 76.69 162 THR A O 1
ATOM 1294 N N . GLY A 1 163 ? 19.071 -3.127 -12.830 1.00 84.88 163 GLY A N 1
ATOM 1295 C CA . GLY A 1 163 ? 19.665 -2.569 -11.615 1.00 84.88 163 GLY A CA 1
ATOM 1296 C C . GLY A 1 163 ? 18.816 -1.422 -11.064 1.00 84.88 163 GLY A C 1
ATOM 1297 O O . GLY A 1 163 ? 17.821 -1.045 -11.671 1.00 84.88 163 GLY A O 1
ATOM 1298 N N . VAL A 1 164 ? 19.212 -0.837 -9.934 1.00 91.50 164 VAL A N 1
ATOM 1299 C CA . VAL A 1 164 ? 18.618 0.410 -9.415 1.00 91.50 164 VAL A CA 1
ATOM 1300 C C . VAL A 1 164 ? 19.747 1.351 -9.007 1.00 91.50 164 VAL A C 1
ATOM 1302 O O . VAL A 1 164 ? 20.728 0.916 -8.406 1.00 91.50 164 VAL A O 1
ATOM 1305 N N . ASN A 1 165 ? 19.622 2.643 -9.307 1.00 93.88 165 ASN A N 1
ATOM 1306 C CA . ASN A 1 165 ? 20.478 3.670 -8.727 1.00 93.88 165 ASN A CA 1
ATOM 1307 C C . ASN A 1 165 ? 20.092 3.876 -7.256 1.00 93.88 165 ASN A C 1
ATOM 1309 O O . ASN A 1 165 ? 19.289 4.749 -6.928 1.00 93.88 165 ASN A O 1
ATOM 1313 N N . ILE A 1 166 ? 20.648 3.046 -6.375 1.00 93.62 166 ILE A N 1
ATOM 1314 C CA . ILE A 1 166 ? 20.324 3.054 -4.945 1.00 93.62 166 ILE A CA 1
ATOM 1315 C C . ILE A 1 166 ? 20.733 4.356 -4.234 1.00 93.62 166 ILE A C 1
ATOM 1317 O O . ILE A 1 166 ? 20.190 4.686 -3.186 1.00 93.62 166 ILE A O 1
ATOM 1321 N N . GLU A 1 167 ? 21.643 5.135 -4.827 1.00 93.81 167 GLU A N 1
ATOM 1322 C CA . GLU A 1 167 ? 22.075 6.441 -4.313 1.00 93.81 167 GLU A CA 1
ATOM 1323 C C . GLU A 1 167 ? 21.147 7.589 -4.745 1.00 93.81 167 GLU A C 1
ATOM 1325 O O . GLU A 1 167 ? 21.369 8.755 -4.397 1.00 93.81 167 GLU A O 1
ATOM 1330 N N . HIS A 1 168 ? 20.106 7.300 -5.533 1.00 93.50 168 HIS A N 1
ATOM 1331 C CA . HIS A 1 168 ? 19.174 8.323 -5.978 1.00 93.50 168 HIS A CA 1
ATOM 1332 C C . HIS A 1 168 ? 18.408 8.904 -4.781 1.00 93.50 168 HIS A C 1
ATOM 1334 O O . HIS A 1 168 ? 17.783 8.182 -4.004 1.00 93.50 168 HIS A O 1
ATOM 1340 N N . LYS A 1 169 ? 18.407 10.239 -4.656 1.00 93.69 169 LYS A N 1
ATOM 1341 C CA . LYS A 1 169 ? 17.873 10.957 -3.479 1.00 93.69 169 LYS A CA 1
ATOM 1342 C C . LYS A 1 169 ? 16.404 10.663 -3.190 1.00 93.69 169 LYS A C 1
ATOM 1344 O O . LYS A 1 169 ? 15.968 10.741 -2.051 1.00 93.69 169 LYS A O 1
ATOM 1349 N N . GLU A 1 170 ? 15.654 10.309 -4.226 1.00 90.31 170 GLU A N 1
ATOM 1350 C CA . GLU A 1 170 ? 14.247 9.925 -4.113 1.00 90.31 170 GLU A CA 1
ATOM 1351 C C . GLU A 1 170 ? 14.005 8.654 -3.288 1.00 90.31 170 GLU A C 1
ATOM 1353 O O . GLU A 1 170 ? 12.890 8.467 -2.805 1.00 90.31 170 GLU A O 1
ATOM 1358 N N . PHE A 1 171 ? 15.010 7.792 -3.113 1.00 94.69 171 PHE A N 1
ATOM 1359 C CA . PHE A 1 171 ? 14.895 6.616 -2.249 1.00 94.69 171 PHE A CA 1
ATOM 1360 C C . PHE A 1 171 ? 15.225 6.917 -0.788 1.00 94.69 171 PHE A C 1
ATOM 1362 O O . PHE A 1 171 ? 14.894 6.110 0.070 1.00 94.69 171 PHE A O 1
ATOM 1369 N N . ASP A 1 172 ? 15.834 8.068 -0.486 1.00 93.06 172 ASP A N 1
ATOM 1370 C CA . ASP A 1 172 ? 16.117 8.514 0.888 1.00 93.06 172 ASP A CA 1
ATOM 1371 C C . ASP A 1 172 ? 16.856 7.451 1.736 1.00 93.06 172 ASP A C 1
ATOM 1373 O O . ASP A 1 172 ? 16.592 7.275 2.920 1.00 93.06 172 ASP A O 1
ATOM 1377 N N . GLY A 1 173 ? 17.745 6.674 1.100 1.00 95.31 173 GLY A N 1
ATOM 1378 C CA . GLY A 1 173 ? 18.501 5.588 1.739 1.00 95.31 173 GLY A CA 1
ATOM 1379 C C . GLY A 1 173 ? 17.774 4.240 1.864 1.00 95.31 173 GLY A C 1
ATOM 1380 O O . GLY A 1 173 ? 18.389 3.279 2.310 1.00 95.31 173 GLY A O 1
ATOM 1381 N N . ARG A 1 174 ? 16.512 4.131 1.430 1.00 96.62 174 ARG A N 1
ATOM 1382 C CA . ARG A 1 174 ? 15.707 2.889 1.488 1.00 96.62 174 ARG A CA 1
ATOM 1383 C C . ARG A 1 174 ? 16.000 1.887 0.369 1.00 96.62 174 ARG A C 1
ATOM 1385 O O . ARG A 1 174 ? 15.424 0.804 0.336 1.00 96.62 174 ARG A O 1
ATOM 1392 N N . ALA A 1 175 ? 16.856 2.247 -0.585 1.00 96.38 175 ALA A N 1
ATOM 1393 C CA . ALA A 1 175 ? 17.258 1.357 -1.664 1.00 96.38 175 ALA A CA 1
ATOM 1394 C C . ALA A 1 175 ? 18.616 0.718 -1.360 1.00 96.38 175 ALA A C 1
ATOM 1396 O O . ALA A 1 175 ? 19.575 1.412 -1.028 1.00 96.38 175 ALA A O 1
ATOM 1397 N N . VAL A 1 176 ? 18.706 -0.603 -1.516 1.00 95.44 176 VAL A N 1
ATOM 1398 C CA . VAL A 1 176 ? 19.934 -1.381 -1.309 1.00 95.44 176 VAL A CA 1
ATOM 1399 C C . VAL A 1 176 ? 20.161 -2.374 -2.445 1.00 95.44 176 VAL A C 1
ATOM 1401 O O . VAL A 1 176 ? 19.230 -2.776 -3.148 1.00 95.44 176 VAL A O 1
ATOM 1404 N N . TRP A 1 177 ? 21.412 -2.790 -2.635 1.00 95.12 177 TRP A N 1
ATOM 1405 C CA . TRP A 1 177 ? 21.749 -3.856 -3.576 1.00 95.12 177 TRP A CA 1
ATOM 1406 C C . TRP A 1 177 ? 21.473 -5.236 -2.982 1.00 95.12 177 TRP A C 1
ATOM 1408 O O . TRP A 1 177 ? 21.845 -5.518 -1.846 1.00 95.12 177 TRP A O 1
ATOM 1418 N N . GLY A 1 178 ? 20.838 -6.098 -3.778 1.00 90.25 178 GLY A N 1
ATOM 1419 C CA . GLY A 1 178 ? 20.651 -7.513 -3.476 1.00 90.25 178 GLY A CA 1
ATOM 1420 C C . GLY A 1 178 ? 21.650 -8.392 -4.223 1.00 90.25 178 GLY A C 1
ATOM 1421 O O . GLY A 1 178 ? 22.511 -9.021 -3.614 1.00 90.25 178 GLY A O 1
ATOM 1422 N N . SER A 1 179 ? 21.525 -8.478 -5.552 1.00 81.31 179 SER A N 1
ATOM 1423 C CA . SER A 1 179 ? 22.399 -9.338 -6.362 1.00 81.31 179 SER A CA 1
ATOM 1424 C C . SER A 1 179 ? 22.527 -8.876 -7.811 1.00 81.31 179 SER A C 1
ATOM 1426 O O . SER A 1 179 ? 21.580 -8.342 -8.389 1.00 81.31 179 SER A O 1
ATOM 1428 N N . THR A 1 180 ? 23.673 -9.177 -8.421 1.00 78.38 180 THR A N 1
ATOM 1429 C CA . THR A 1 180 ? 23.922 -9.028 -9.856 1.00 78.38 180 THR A CA 1
ATOM 1430 C C . THR A 1 180 ? 24.178 -10.398 -10.473 1.00 78.38 180 THR A C 1
ATOM 1432 O O . THR A 1 180 ? 25.163 -11.067 -10.167 1.00 78.38 180 THR A O 1
ATOM 1435 N N . ILE A 1 181 ? 23.266 -10.826 -11.347 1.00 75.69 181 ILE A N 1
ATOM 1436 C CA . ILE A 1 181 ? 23.286 -12.156 -11.966 1.00 75.69 181 ILE A CA 1
ATOM 1437 C C . ILE A 1 181 ? 24.229 -12.233 -13.177 1.00 75.69 181 ILE A C 1
ATOM 1439 O O . ILE A 1 181 ? 24.947 -13.231 -13.305 1.00 75.69 181 ILE A O 1
ATOM 1443 N N . PRO A 1 182 ? 24.284 -11.240 -14.091 1.00 69.38 182 PRO A N 1
ATOM 1444 C CA . PRO A 1 182 ? 25.222 -11.293 -15.203 1.00 69.38 182 PRO A CA 1
ATOM 1445 C C . PRO A 1 182 ? 26.675 -11.259 -14.716 1.00 69.38 182 PRO A C 1
ATOM 1447 O O . PRO A 1 182 ? 27.155 -10.258 -14.194 1.00 69.38 182 PRO A O 1
ATOM 1450 N N . SER A 1 183 ? 27.407 -12.354 -14.933 1.00 74.12 183 SER A N 1
ATOM 1451 C CA . SER A 1 183 ? 28.818 -12.432 -14.543 1.00 74.12 183 SER A CA 1
ATOM 1452 C C . SER A 1 183 ? 29.640 -11.316 -15.202 1.00 74.12 183 SER A C 1
ATOM 1454 O O . SER A 1 183 ? 29.500 -11.063 -16.409 1.00 74.12 183 SER A O 1
ATOM 1456 N N . GLY A 1 184 ? 30.478 -10.662 -14.393 1.00 76.75 184 GLY A N 1
ATOM 1457 C CA . GLY A 1 184 ? 31.353 -9.561 -14.797 1.00 76.75 184 GLY A CA 1
ATOM 1458 C C . GLY A 1 184 ? 30.696 -8.177 -14.829 1.00 76.75 184 GLY A C 1
ATOM 1459 O O . GLY A 1 184 ? 31.405 -7.206 -15.083 1.00 76.75 184 GLY A O 1
ATOM 1460 N N . ASP A 1 185 ? 29.389 -8.069 -14.571 1.00 76.88 185 ASP A N 1
ATOM 1461 C CA . ASP A 1 185 ? 28.729 -6.769 -14.417 1.00 76.88 185 ASP A CA 1
ATOM 1462 C C . ASP A 1 185 ? 28.955 -6.201 -13.008 1.00 76.88 185 ASP A C 1
ATOM 1464 O O . ASP A 1 185 ? 29.177 -6.932 -12.042 1.00 76.88 185 ASP A O 1
ATOM 1468 N N . GLN A 1 186 ? 28.905 -4.873 -12.911 1.00 86.94 186 GLN A N 1
ATOM 1469 C CA . GLN A 1 186 ? 28.939 -4.144 -11.645 1.00 86.94 186 GLN A CA 1
ATOM 1470 C C . GLN A 1 186 ? 27.519 -3.940 -11.105 1.00 86.94 186 GLN A C 1
ATOM 1472 O O . GLN A 1 186 ? 26.552 -3.939 -11.874 1.00 86.94 186 GLN A O 1
ATOM 1477 N N . ASP A 1 187 ? 27.429 -3.672 -9.804 1.00 89.06 187 ASP A N 1
ATOM 1478 C CA . ASP A 1 187 ? 26.220 -3.241 -9.096 1.00 89.06 187 ASP A CA 1
ATOM 1479 C C . ASP A 1 187 ? 25.865 -1.795 -9.478 1.00 89.06 187 ASP A C 1
ATOM 1481 O O . ASP A 1 187 ? 25.982 -0.844 -8.706 1.00 89.06 187 ASP A O 1
ATOM 1485 N N . ILE A 1 188 ? 25.464 -1.626 -10.737 1.00 86.38 188 ILE A N 1
ATOM 1486 C CA . ILE A 1 188 ? 25.058 -0.354 -11.318 1.00 86.38 188 ILE A CA 1
ATOM 1487 C C . ILE A 1 188 ? 23.864 -0.555 -12.249 1.00 86.38 188 ILE A C 1
ATOM 1489 O O . ILE A 1 188 ? 23.828 -1.474 -13.076 1.00 86.38 188 ILE A O 1
ATOM 1493 N N . ASP A 1 189 ? 22.890 0.350 -12.156 1.00 83.06 189 ASP A N 1
ATOM 1494 C CA . ASP A 1 189 ? 21.864 0.470 -13.186 1.00 83.06 189 ASP A CA 1
ATOM 1495 C C . ASP A 1 189 ? 22.425 1.214 -14.397 1.00 83.06 189 ASP A C 1
ATOM 1497 O O . ASP A 1 189 ? 22.328 2.432 -14.505 1.00 83.06 189 ASP A O 1
ATOM 1501 N N . GLY A 1 190 ? 23.039 0.475 -15.318 1.00 75.94 190 GLY A N 1
ATOM 1502 C CA . GLY A 1 190 ? 23.609 1.052 -16.537 1.00 75.94 190 GLY A CA 1
ATOM 1503 C C . GLY A 1 190 ? 22.580 1.469 -17.596 1.00 75.94 190 GLY A C 1
ATOM 1504 O O . GLY A 1 190 ? 22.991 1.956 -18.646 1.00 75.94 190 GLY A O 1
ATOM 1505 N N . ASN A 1 191 ? 21.279 1.248 -17.366 1.00 76.06 191 ASN A N 1
ATOM 1506 C CA . ASN A 1 191 ? 20.218 1.551 -18.332 1.00 76.06 191 ASN A CA 1
ATOM 1507 C C . ASN A 1 191 ? 19.221 2.606 -17.818 1.00 76.06 191 ASN A C 1
ATOM 1509 O O . ASN A 1 191 ? 18.835 3.485 -18.583 1.00 76.06 191 ASN A O 1
ATOM 1513 N N . GLY A 1 192 ? 18.834 2.544 -16.541 1.00 76.56 192 GLY A N 1
ATOM 1514 C CA . GLY A 1 192 ? 17.858 3.444 -15.917 1.00 76.56 192 GLY A CA 1
ATOM 1515 C C . GLY A 1 192 ? 16.446 2.857 -15.789 1.00 76.56 192 GLY A C 1
ATOM 1516 O O . GLY A 1 192 ? 15.640 3.364 -15.005 1.00 76.56 192 GLY A O 1
ATOM 1517 N N . HIS A 1 193 ? 16.131 1.776 -16.514 1.00 76.38 193 HIS A N 1
ATOM 1518 C CA . HIS A 1 193 ? 14.803 1.156 -16.485 1.00 76.38 193 HIS A CA 1
ATOM 1519 C C . HIS A 1 193 ? 14.429 0.648 -15.086 1.00 76.38 193 HIS A C 1
ATOM 1521 O O . HIS A 1 193 ? 13.372 1.013 -14.565 1.00 76.38 193 HIS A O 1
ATOM 1527 N N . GLY A 1 194 ? 15.313 -0.106 -14.430 1.00 80.06 194 GLY A N 1
ATOM 1528 C CA . GLY A 1 194 ? 15.050 -0.582 -13.076 1.00 80.06 194 GLY A CA 1
ATOM 1529 C C . GLY A 1 194 ? 14.950 0.549 -12.047 1.00 80.06 194 GLY A C 1
ATOM 1530 O O . GLY A 1 194 ? 14.063 0.506 -11.193 1.00 80.06 194 GLY A O 1
ATOM 1531 N N . THR A 1 195 ? 15.743 1.622 -12.173 1.00 86.56 195 THR A N 1
ATOM 1532 C CA . THR A 1 195 ? 15.593 2.832 -11.340 1.00 86.56 195 THR A CA 1
ATOM 1533 C C . THR A 1 195 ? 14.215 3.475 -11.495 1.00 86.56 195 THR A C 1
ATOM 1535 O O . THR A 1 195 ? 13.610 3.877 -10.502 1.00 86.56 195 THR A O 1
ATOM 1538 N N . HIS A 1 196 ? 13.680 3.538 -12.715 1.00 79.06 196 HIS A N 1
ATOM 1539 C CA . HIS A 1 196 ? 12.337 4.062 -12.954 1.00 79.06 196 HIS A CA 1
ATOM 1540 C C . HIS A 1 196 ? 11.246 3.205 -12.302 1.00 79.06 196 HIS A C 1
ATOM 1542 O O . HIS A 1 196 ? 10.342 3.726 -11.640 1.00 79.06 196 HIS A O 1
ATOM 1548 N N . CYS A 1 197 ? 11.331 1.884 -12.484 1.00 81.25 197 CYS A N 1
ATOM 1549 C CA . CYS A 1 197 ? 10.394 0.939 -11.887 1.00 81.25 197 CYS A CA 1
ATOM 1550 C C . CYS A 1 197 ? 10.424 1.039 -10.359 1.00 81.25 197 CYS A C 1
ATOM 1552 O O . CYS A 1 197 ? 9.375 1.202 -9.740 1.00 81.25 197 CYS A O 1
ATOM 1554 N N . ALA A 1 198 ? 11.621 1.040 -9.765 1.00 87.81 198 ALA A N 1
ATOM 1555 C CA . ALA A 1 198 ? 11.822 1.260 -8.336 1.00 87.81 198 ALA A CA 1
ATOM 1556 C C . ALA A 1 198 ? 11.243 2.603 -7.869 1.00 87.81 198 ALA A C 1
ATOM 1558 O O . ALA A 1 198 ? 10.571 2.666 -6.840 1.00 87.81 198 ALA A O 1
ATOM 1559 N N . GLY A 1 199 ? 11.455 3.672 -8.640 1.00 87.56 199 GLY A N 1
ATOM 1560 C CA . GLY A 1 199 ? 10.923 4.999 -8.344 1.00 87.56 199 GLY A CA 1
ATOM 1561 C C . GLY A 1 199 ? 9.395 5.017 -8.310 1.00 87.56 199 GLY A C 1
ATOM 1562 O O . GLY A 1 199 ? 8.810 5.540 -7.367 1.00 87.56 199 GLY A O 1
ATOM 1563 N N . THR A 1 200 ? 8.747 4.377 -9.280 1.00 86.94 200 THR A N 1
ATOM 1564 C CA . THR A 1 200 ? 7.280 4.251 -9.328 1.00 86.94 200 THR A CA 1
ATOM 1565 C C . THR A 1 200 ? 6.737 3.423 -8.159 1.00 86.94 200 THR A C 1
ATOM 1567 O O . THR A 1 200 ? 5.652 3.698 -7.654 1.00 86.94 200 THR A O 1
ATOM 1570 N N . ILE A 1 201 ? 7.490 2.423 -7.694 1.00 89.31 201 ILE A N 1
ATOM 1571 C CA . ILE A 1 201 ? 7.098 1.601 -6.546 1.00 89.31 201 ILE A CA 1
ATOM 1572 C C . ILE A 1 201 ? 7.202 2.407 -5.248 1.00 89.31 201 ILE A C 1
ATOM 1574 O O . ILE A 1 201 ? 6.206 2.515 -4.537 1.00 89.31 201 ILE A O 1
ATOM 1578 N N . GLY A 1 202 ? 8.374 2.985 -4.954 1.00 93.25 202 GLY A N 1
ATOM 1579 C CA . GLY A 1 202 ? 8.684 3.466 -3.603 1.00 93.25 202 GLY A CA 1
ATOM 1580 C C . GLY A 1 202 ? 9.512 4.744 -3.490 1.00 93.25 202 GLY A C 1
ATOM 1581 O O . GLY A 1 202 ? 10.057 5.008 -2.420 1.00 93.25 202 GLY A O 1
ATOM 1582 N N . SER A 1 203 ? 9.636 5.566 -4.537 1.00 93.56 203 SER A N 1
ATOM 1583 C CA . SER A 1 203 ? 10.247 6.895 -4.357 1.00 93.56 203 SER A CA 1
ATOM 1584 C C . SER A 1 203 ? 9.407 7.811 -3.465 1.00 93.56 203 SER A C 1
ATOM 1586 O O . SER A 1 203 ? 8.184 7.704 -3.404 1.00 93.56 203 SER A O 1
ATOM 1588 N N . LYS A 1 204 ? 10.071 8.774 -2.823 1.00 90.50 204 LYS A N 1
ATOM 1589 C CA . LYS A 1 204 ? 9.451 9.782 -1.960 1.00 90.50 204 LYS A CA 1
ATOM 1590 C C . LYS A 1 204 ? 8.376 10.607 -2.673 1.00 90.50 204 LYS A C 1
ATOM 1592 O O . LYS A 1 204 ? 7.297 10.802 -2.118 1.00 90.50 204 LYS A O 1
ATOM 1597 N N . ASN A 1 205 ? 8.652 11.098 -3.885 1.00 86.69 205 ASN A N 1
ATOM 1598 C CA . ASN A 1 205 ? 7.738 12.015 -4.576 1.00 86.69 205 ASN A CA 1
ATOM 1599 C C . ASN A 1 205 ? 6.899 11.358 -5.678 1.00 86.69 205 ASN A C 1
ATOM 1601 O O . ASN A 1 205 ? 5.875 11.919 -6.068 1.00 86.69 205 ASN A O 1
ATOM 1605 N N . TYR A 1 206 ? 7.310 10.197 -6.191 1.00 89.06 206 TYR A N 1
ATOM 1606 C CA . TYR A 1 206 ? 6.663 9.558 -7.345 1.00 89.06 206 TYR A CA 1
ATOM 1607 C C . TYR A 1 206 ? 6.247 8.104 -7.085 1.00 89.06 206 TYR A C 1
ATOM 1609 O O . TYR A 1 206 ? 5.697 7.464 -7.979 1.00 89.06 206 TYR A O 1
ATOM 1617 N N . GLY A 1 207 ? 6.502 7.586 -5.881 1.00 91.50 207 GLY A N 1
ATOM 1618 C CA . GLY A 1 207 ? 6.174 6.224 -5.492 1.00 91.50 207 GLY A CA 1
ATOM 1619 C C . GLY A 1 207 ? 4.704 6.066 -5.134 1.00 91.50 207 GLY A C 1
ATOM 1620 O O . GLY A 1 207 ? 4.102 6.949 -4.520 1.00 91.50 207 GLY A O 1
ATOM 1621 N N . VAL A 1 208 ? 4.143 4.908 -5.478 1.00 91.31 208 VAL A N 1
ATOM 1622 C CA . VAL A 1 208 ? 2.832 4.481 -4.978 1.00 91.31 208 VAL A CA 1
ATOM 1623 C C . VAL A 1 208 ? 2.915 4.207 -3.470 1.00 91.31 208 VAL A C 1
ATOM 1625 O O . VAL A 1 208 ? 2.112 4.754 -2.718 1.00 91.31 208 VAL A O 1
ATOM 1628 N N . ALA A 1 209 ? 3.916 3.435 -3.028 1.00 92.12 209 ALA A N 1
ATOM 1629 C CA . ALA A 1 209 ? 4.187 3.072 -1.634 1.00 92.12 209 ALA A CA 1
ATOM 1630 C C . ALA A 1 209 ? 5.441 3.799 -1.122 1.00 92.12 209 ALA A C 1
ATOM 1632 O O . ALA A 1 209 ? 6.548 3.258 -1.106 1.00 92.12 209 ALA A O 1
ATOM 1633 N N . LYS A 1 210 ? 5.280 5.072 -0.760 1.00 93.81 210 LYS A N 1
ATOM 1634 C CA . LYS A 1 210 ? 6.384 6.022 -0.544 1.00 93.81 210 LYS A CA 1
ATOM 1635 C C . LYS A 1 210 ? 7.368 5.648 0.565 1.00 93.81 210 LYS A C 1
ATOM 1637 O O . LYS A 1 210 ? 8.485 6.160 0.534 1.00 93.81 210 LYS A O 1
ATOM 1642 N N . LYS A 1 211 ? 6.985 4.791 1.514 1.00 93.19 211 LYS A N 1
ATOM 1643 C CA . LYS A 1 211 ? 7.839 4.315 2.612 1.00 93.19 211 LYS A CA 1
ATOM 1644 C C . LYS A 1 211 ? 8.463 2.931 2.375 1.00 93.19 211 LYS A C 1
ATOM 1646 O O . LYS A 1 211 ? 9.185 2.455 3.238 1.00 93.19 211 LYS A O 1
ATOM 1651 N N . ALA A 1 212 ? 8.242 2.313 1.212 1.00 93.19 212 ALA A N 1
ATOM 1652 C CA . ALA A 1 212 ? 8.739 0.969 0.909 1.00 93.19 212 ALA A CA 1
ATOM 1653 C C . ALA A 1 212 ? 10.266 0.870 0.830 1.00 93.19 212 ALA A C 1
ATOM 1655 O O . ALA A 1 212 ? 10.918 1.724 0.225 1.00 93.19 212 ALA A O 1
ATOM 1656 N N . ASP A 1 213 ? 10.828 -0.221 1.339 1.00 94.12 213 ASP A N 1
ATOM 1657 C CA . ASP A 1 213 ? 12.229 -0.561 1.095 1.00 94.12 213 ASP A CA 1
ATOM 1658 C C . ASP A 1 213 ? 12.393 -1.179 -0.297 1.00 94.12 213 ASP A C 1
ATOM 1660 O O . ASP A 1 213 ? 11.536 -1.931 -0.767 1.00 94.12 213 ASP A O 1
ATOM 1664 N N . ILE A 1 214 ? 13.499 -0.877 -0.976 1.00 96.06 214 ILE A N 1
ATOM 1665 C CA . ILE A 1 214 ? 13.778 -1.355 -2.334 1.00 96.06 214 ILE A CA 1
ATOM 1666 C C . ILE A 1 214 ? 15.038 -2.216 -2.337 1.00 96.06 214 ILE A C 1
ATOM 1668 O O . ILE A 1 214 ? 16.108 -1.771 -1.927 1.00 96.06 214 ILE A O 1
ATOM 1672 N N . VAL A 1 215 ? 14.942 -3.424 -2.895 1.00 92.00 215 VAL A N 1
ATOM 1673 C CA . VAL A 1 215 ? 16.103 -4.289 -3.145 1.00 92.00 215 VAL A CA 1
ATOM 1674 C C . VAL A 1 215 ? 16.343 -4.421 -4.643 1.00 92.00 215 VAL A C 1
ATOM 1676 O O . VAL A 1 215 ? 15.496 -4.920 -5.386 1.00 92.00 215 VAL A O 1
ATOM 1679 N N . ALA A 1 216 ? 17.519 -3.993 -5.092 1.00 91.69 216 ALA A N 1
ATOM 1680 C CA . ALA A 1 216 ? 17.929 -4.049 -6.487 1.00 91.69 216 ALA A CA 1
ATOM 1681 C C . ALA A 1 216 ? 18.491 -5.430 -6.852 1.00 91.69 216 ALA A C 1
ATOM 1683 O O . ALA A 1 216 ? 19.459 -5.900 -6.246 1.00 91.69 216 ALA A O 1
ATOM 1684 N N . VAL A 1 217 ? 17.922 -6.069 -7.875 1.00 78.75 217 VAL A N 1
ATOM 1685 C CA . VAL A 1 217 ? 18.436 -7.319 -8.443 1.00 78.75 217 VAL A CA 1
ATOM 1686 C C . VAL A 1 217 ? 18.654 -7.134 -9.939 1.00 78.75 217 VAL A C 1
ATOM 1688 O O . VAL A 1 217 ? 17.713 -6.960 -10.711 1.00 78.75 217 VAL A O 1
ATOM 1691 N N . LYS A 1 218 ? 19.911 -7.180 -10.375 1.00 79.69 218 LYS A N 1
ATOM 1692 C CA . LYS A 1 218 ? 20.263 -7.030 -11.786 1.00 79.69 218 LYS A CA 1
ATOM 1693 C C . LYS A 1 218 ? 20.240 -8.385 -12.478 1.00 79.69 218 LYS A C 1
ATOM 1695 O O . LYS A 1 218 ? 21.060 -9.252 -12.186 1.00 79.69 218 LYS A O 1
ATOM 1700 N N . VAL A 1 219 ? 19.338 -8.551 -13.441 1.00 66.56 219 VAL A N 1
ATOM 1701 C CA . VAL A 1 219 ? 19.275 -9.731 -14.330 1.00 66.56 219 VAL A CA 1
ATOM 1702 C C . VAL A 1 219 ? 19.455 -9.363 -15.797 1.00 66.56 219 VAL A C 1
ATOM 1704 O O . VAL A 1 219 ? 19.840 -10.208 -16.605 1.00 66.56 219 VAL A O 1
ATOM 1707 N N . LEU A 1 220 ? 19.228 -8.093 -16.139 1.00 60.50 220 LEU A N 1
ATOM 1708 C CA . LEU A 1 220 ? 19.440 -7.557 -17.474 1.00 60.50 220 LEU A CA 1
ATOM 1709 C C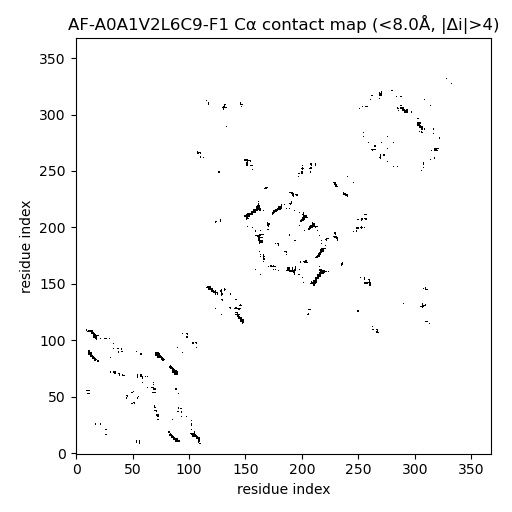 . LEU A 1 220 ? 20.773 -6.809 -17.522 1.00 60.50 220 LEU A C 1
ATOM 1711 O O . LEU A 1 220 ? 21.062 -5.934 -16.697 1.00 60.50 220 LEU A O 1
ATOM 1715 N N . ARG A 1 221 ? 21.600 -7.141 -18.516 1.00 61.69 221 ARG A N 1
ATOM 1716 C CA . ARG A 1 221 ? 22.809 -6.366 -18.810 1.00 61.69 221 ARG A CA 1
ATOM 1717 C C . ARG A 1 221 ? 22.428 -4.976 -19.322 1.00 61.69 221 ARG A C 1
ATOM 1719 O O . ARG A 1 221 ? 21.333 -4.754 -19.834 1.00 61.69 221 ARG A O 1
ATOM 1726 N N . SER A 1 222 ? 23.364 -4.040 -19.225 1.00 56.84 222 SER A N 1
ATOM 1727 C CA . SER A 1 222 ? 23.158 -2.632 -19.600 1.00 56.84 222 SER A CA 1
ATOM 1728 C C . SER A 1 222 ? 22.897 -2.412 -21.104 1.00 56.84 222 SER A C 1
ATOM 1730 O O . SER A 1 222 ? 22.524 -1.319 -21.510 1.00 56.84 222 SER A O 1
ATOM 1732 N N . ASN A 1 223 ? 23.062 -3.452 -21.929 1.00 44.34 223 ASN A N 1
ATOM 1733 C CA . ASN A 1 223 ? 22.805 -3.490 -23.373 1.00 44.34 223 ASN A CA 1
ATOM 1734 C C . ASN A 1 223 ? 21.461 -4.156 -23.756 1.00 44.34 223 ASN A C 1
ATOM 1736 O O . ASN A 1 223 ? 21.295 -4.587 -24.897 1.00 44.34 223 ASN A O 1
ATOM 1740 N N . GLY A 1 224 ? 20.506 -4.249 -22.823 1.00 38.31 224 GLY A N 1
ATOM 1741 C CA . GLY A 1 224 ? 19.153 -4.759 -23.076 1.00 38.31 224 GLY A CA 1
ATOM 1742 C C . GLY A 1 224 ? 18.413 -3.986 -24.178 1.00 38.31 224 GLY A C 1
ATOM 1743 O O . GLY A 1 224 ? 18.447 -2.758 -24.221 1.00 38.31 224 GLY A O 1
ATOM 1744 N N . LEU A 1 225 ? 17.776 -4.732 -25.086 1.00 34.81 225 LEU A N 1
ATOM 1745 C CA . LEU A 1 225 ? 17.094 -4.246 -26.290 1.00 34.81 225 LEU A CA 1
ATOM 1746 C C . LEU A 1 225 ? 16.132 -3.080 -26.000 1.00 34.81 225 LEU A C 1
ATOM 1748 O O . LEU A 1 225 ? 15.207 -3.215 -25.207 1.00 34.81 225 LEU A O 1
ATOM 1752 N N . ASN A 1 226 ? 16.371 -1.972 -26.708 1.00 34.69 226 ASN A N 1
ATOM 1753 C CA . ASN A 1 226 ? 15.572 -0.751 -26.869 1.00 34.69 226 ASN A CA 1
ATOM 1754 C C . ASN A 1 226 ? 14.116 -0.798 -26.366 1.00 34.69 226 ASN A C 1
ATOM 1756 O O . ASN A 1 226 ? 13.191 -0.896 -27.173 1.00 34.69 226 ASN A O 1
ATOM 1760 N N . ILE A 1 227 ? 13.896 -0.586 -25.070 1.00 34.31 227 ILE A N 1
ATOM 1761 C CA . ILE A 1 227 ? 12.645 -0.002 -24.577 1.00 34.31 227 ILE A CA 1
ATOM 1762 C C . ILE A 1 227 ? 13.029 1.151 -23.644 1.00 34.31 227 ILE A C 1
ATOM 1764 O O . ILE A 1 227 ? 13.616 0.956 -22.585 1.00 34.31 227 ILE A O 1
ATOM 1768 N N . LEU A 1 228 ? 12.790 2.371 -24.129 1.00 31.73 228 LEU A N 1
ATOM 1769 C CA . LEU A 1 228 ? 13.278 3.637 -23.578 1.00 31.73 228 LEU A CA 1
ATOM 1770 C C . LEU A 1 228 ? 12.548 3.990 -22.269 1.00 31.73 228 LEU A C 1
ATOM 1772 O O . LEU A 1 228 ? 11.316 3.987 -22.256 1.00 31.73 228 LEU A O 1
ATOM 1776 N N . SER A 1 229 ? 13.291 4.309 -21.194 1.00 29.83 229 SER A N 1
ATOM 1777 C CA . SER A 1 229 ? 12.743 4.749 -19.899 1.00 29.83 229 SER A CA 1
ATOM 1778 C C . SER A 1 229 ? 13.730 5.563 -19.015 1.00 29.83 229 SER A C 1
ATOM 1780 O O . SER A 1 229 ? 14.867 5.718 -19.425 1.00 29.83 229 SER A O 1
ATOM 1782 N N . THR A 1 230 ? 13.338 6.163 -17.873 1.00 35.44 230 THR A N 1
ATOM 1783 C CA . THR A 1 230 ? 13.950 7.373 -17.261 1.00 35.44 230 THR A CA 1
ATOM 1784 C C . THR A 1 230 ? 15.411 7.234 -16.855 1.00 35.44 230 THR A C 1
ATOM 1786 O O . THR A 1 230 ? 15.869 6.189 -16.416 1.00 35.44 230 THR A O 1
ATOM 1789 N N . TYR A 1 231 ? 16.134 8.339 -16.998 1.00 43.56 231 TYR A N 1
ATOM 1790 C CA . TYR A 1 231 ? 17.472 8.343 -17.567 1.00 43.56 231 TYR A CA 1
ATOM 1791 C C . TYR A 1 231 ? 18.571 8.469 -16.507 1.00 43.56 231 TYR A C 1
ATOM 1793 O O . TYR A 1 231 ? 18.472 9.299 -15.607 1.00 43.56 231 TYR A O 1
ATOM 1801 N N . ILE A 1 232 ? 19.678 7.745 -16.695 1.00 42.00 232 ILE A N 1
ATOM 1802 C CA . ILE A 1 232 ? 20.912 7.759 -15.875 1.00 42.00 232 ILE A CA 1
ATOM 1803 C C . ILE A 1 232 ? 21.621 9.137 -15.796 1.00 42.00 232 ILE A C 1
ATOM 1805 O O . ILE A 1 232 ? 22.748 9.249 -15.324 1.00 42.00 232 ILE A O 1
ATOM 1809 N N . GLY A 1 233 ? 20.993 10.206 -16.296 1.00 46.09 233 GLY A N 1
ATOM 1810 C CA . GLY A 1 233 ? 21.615 11.507 -16.528 1.00 46.09 233 GLY A CA 1
ATOM 1811 C C . GLY A 1 233 ? 22.119 12.224 -15.270 1.00 46.09 233 GLY A C 1
ATOM 1812 O O . GLY A 1 233 ? 23.090 12.970 -15.381 1.00 46.09 233 GLY A O 1
ATOM 1813 N N . SER A 1 234 ? 21.493 12.031 -14.097 1.00 48.41 234 SER A N 1
ATOM 1814 C CA . SER A 1 234 ? 21.977 12.547 -12.800 1.00 48.41 234 SER A CA 1
ATOM 1815 C C . SER A 1 234 ? 21.212 11.963 -11.595 1.00 48.41 234 SER A C 1
ATOM 1817 O O . SER A 1 234 ? 20.159 11.351 -11.757 1.00 48.41 234 SER A O 1
ATOM 1819 N N . ASN A 1 235 ? 21.679 12.254 -10.369 1.00 47.12 235 ASN A N 1
ATOM 1820 C CA . ASN A 1 235 ? 21.032 11.891 -9.088 1.00 47.12 235 ASN A CA 1
ATOM 1821 C C . ASN A 1 235 ? 19.678 12.589 -8.821 1.00 47.12 235 ASN A C 1
ATOM 1823 O O . ASN A 1 235 ? 19.161 12.513 -7.704 1.00 47.12 235 ASN A O 1
ATOM 1827 N N . THR A 1 236 ? 19.153 13.344 -9.790 1.00 46.47 236 THR A N 1
ATOM 1828 C CA . THR A 1 236 ? 17.890 14.092 -9.688 1.00 46.47 236 THR A CA 1
ATOM 1829 C C . THR A 1 236 ? 17.044 14.008 -10.963 1.00 46.47 236 THR A C 1
ATOM 1831 O O . THR A 1 236 ? 16.087 14.767 -11.101 1.00 46.47 236 THR A O 1
ATOM 1834 N N . ALA A 1 237 ? 17.427 13.187 -11.944 1.00 41.41 237 ALA A N 1
ATOM 1835 C CA . ALA A 1 237 ? 16.763 13.151 -13.243 1.00 41.41 237 ALA A CA 1
ATOM 1836 C C . ALA A 1 237 ? 15.446 12.353 -13.185 1.00 41.41 237 ALA A C 1
ATOM 1838 O O . ALA A 1 237 ? 15.403 11.251 -12.649 1.00 41.41 237 ALA A O 1
ATOM 1839 N N . THR A 1 238 ? 14.380 12.886 -13.791 1.00 44.50 238 THR A N 1
ATOM 1840 C CA . THR A 1 238 ? 13.088 12.199 -13.978 1.00 44.50 238 THR A CA 1
ATOM 1841 C C . THR A 1 238 ? 12.680 12.240 -15.455 1.00 44.50 238 THR A C 1
ATOM 1843 O O . THR A 1 238 ? 13.104 13.125 -16.199 1.00 44.50 238 THR A O 1
ATOM 1846 N N . ALA A 1 239 ? 11.880 11.276 -15.921 1.00 39.09 239 ALA A N 1
ATOM 1847 C CA . ALA A 1 239 ? 11.262 11.316 -17.254 1.00 39.09 239 ALA A CA 1
ATOM 1848 C C . ALA A 1 239 ? 9.861 10.657 -17.241 1.00 39.09 239 ALA A C 1
ATOM 1850 O O . ALA A 1 239 ? 9.465 10.038 -16.258 1.00 39.09 239 ALA A O 1
ATOM 1851 N N . THR A 1 240 ? 9.081 10.820 -18.312 1.00 39.69 240 THR A N 1
ATOM 1852 C CA . THR A 1 240 ? 7.701 10.301 -18.434 1.00 39.69 240 THR A CA 1
ATOM 1853 C C . THR A 1 240 ? 7.591 9.385 -19.643 1.00 39.69 240 THR A C 1
ATOM 1855 O O . THR A 1 240 ? 8.095 9.724 -20.713 1.00 39.69 240 THR A O 1
ATOM 1858 N N . LEU A 1 241 ? 6.977 8.208 -19.476 1.00 46.47 241 LEU A N 1
ATOM 1859 C CA . LEU A 1 241 ? 7.039 7.113 -20.451 1.00 46.47 241 LEU A CA 1
ATOM 1860 C C . LEU A 1 241 ? 5.743 6.311 -20.492 1.00 46.47 241 LEU A C 1
ATOM 1862 O O . LEU A 1 241 ? 4.941 6.374 -19.565 1.00 46.47 241 LEU A O 1
ATOM 1866 N N . SER A 1 242 ? 5.559 5.522 -21.550 1.00 36.75 242 SER A N 1
ATOM 1867 C CA . SER A 1 242 ? 4.346 4.731 -21.783 1.00 36.75 242 SER A CA 1
ATOM 1868 C C . SER A 1 242 ? 4.671 3.293 -22.216 1.00 36.75 242 SER A C 1
ATOM 1870 O O . SER A 1 242 ? 5.672 3.060 -22.890 1.00 36.75 242 SER A O 1
ATOM 1872 N N . GLY A 1 243 ? 3.844 2.324 -21.795 1.00 46.62 243 GLY A N 1
ATOM 1873 C CA . GLY A 1 243 ? 3.982 0.888 -22.098 1.00 46.62 243 GLY A CA 1
ATOM 1874 C C . GLY A 1 243 ? 3.532 -0.024 -20.942 1.00 46.62 243 GLY A C 1
ATOM 1875 O O . GLY A 1 243 ? 3.382 0.435 -19.810 1.00 46.62 243 GLY A O 1
ATOM 1876 N N . THR A 1 244 ? 3.340 -1.326 -21.192 1.00 48.62 244 THR A N 1
ATOM 1877 C CA . THR A 1 244 ? 2.943 -2.322 -20.165 1.00 48.62 244 THR A CA 1
ATOM 1878 C C . THR A 1 244 ? 3.990 -2.489 -19.056 1.00 48.62 244 THR A C 1
ATOM 1880 O O . THR A 1 244 ? 3.624 -2.701 -17.899 1.00 48.62 244 THR A O 1
ATOM 1883 N N . SER A 1 245 ? 5.275 -2.272 -19.366 1.00 52.62 245 SER A N 1
ATOM 1884 C CA . SER A 1 245 ? 6.369 -2.195 -18.383 1.00 52.62 245 SER A CA 1
ATOM 1885 C C . SER A 1 245 ? 6.206 -1.058 -17.364 1.00 52.62 245 SER A C 1
ATOM 1887 O O . SER A 1 245 ? 6.798 -1.123 -16.294 1.00 52.62 245 SER A O 1
ATOM 1889 N N . MET A 1 246 ? 5.368 -0.049 -17.646 1.00 61.94 246 MET A N 1
ATOM 1890 C CA . MET A 1 246 ? 5.066 1.049 -16.715 1.00 61.94 246 MET A CA 1
ATOM 1891 C C . MET A 1 246 ? 3.846 0.757 -15.835 1.00 61.94 246 MET A C 1
ATOM 1893 O O . MET A 1 246 ? 3.723 1.333 -14.760 1.00 61.94 246 MET A O 1
ATOM 1897 N N . ALA A 1 247 ? 2.967 -0.167 -16.235 1.00 63.34 247 ALA A N 1
ATOM 1898 C CA . ALA A 1 247 ? 1.814 -0.579 -15.430 1.00 63.34 247 ALA A CA 1
ATOM 1899 C C . ALA A 1 247 ? 2.210 -1.561 -14.313 1.00 63.34 247 ALA A C 1
ATOM 1901 O O . ALA A 1 247 ? 1.732 -1.440 -13.187 1.00 63.34 247 ALA A O 1
ATOM 1902 N N . SER A 1 248 ? 3.134 -2.488 -14.596 1.00 73.50 248 SER A N 1
ATOM 1903 C CA . SER A 1 248 ? 3.643 -3.459 -13.614 1.00 73.50 248 SER A CA 1
ATOM 1904 C C . SER A 1 248 ? 4.166 -2.826 -12.312 1.00 73.50 248 SER A C 1
ATOM 1906 O O . SER A 1 248 ? 3.762 -3.284 -11.243 1.00 73.50 248 SER A O 1
ATOM 1908 N N . PRO A 1 249 ? 5.008 -1.771 -12.330 1.00 69.81 249 PRO A N 1
ATOM 1909 C CA . PRO A 1 249 ? 5.476 -1.149 -11.094 1.00 69.81 249 PRO A CA 1
ATOM 1910 C C . PRO A 1 249 ? 4.374 -0.406 -10.324 1.00 69.81 249 PRO A C 1
ATOM 1912 O O . PRO A 1 249 ? 4.468 -0.327 -9.105 1.00 69.81 249 PRO A O 1
ATOM 1915 N N . HIS A 1 250 ? 3.301 0.066 -10.977 1.00 75.75 250 HIS A N 1
ATOM 1916 C CA . HIS A 1 250 ? 2.142 0.614 -10.257 1.00 75.75 250 HIS A CA 1
ATOM 1917 C C . HIS A 1 250 ? 1.383 -0.485 -9.506 1.00 75.75 250 HIS A C 1
ATOM 1919 O O . HIS A 1 250 ? 1.006 -0.285 -8.357 1.00 75.75 250 HIS A O 1
ATOM 1925 N N . VAL A 1 251 ? 1.192 -1.658 -10.123 1.00 83.75 251 VAL A N 1
ATOM 1926 C CA . VAL A 1 251 ? 0.574 -2.818 -9.454 1.00 83.75 251 VAL A CA 1
ATOM 1927 C C . VAL A 1 251 ? 1.453 -3.300 -8.302 1.00 83.75 251 VAL A C 1
ATOM 1929 O O . VAL A 1 251 ? 0.948 -3.537 -7.212 1.00 83.75 251 VAL A O 1
ATOM 1932 N N . CYS A 1 252 ? 2.765 -3.411 -8.522 1.00 81.88 252 CYS A N 1
ATOM 1933 C CA . CYS A 1 252 ? 3.707 -3.803 -7.478 1.00 81.88 252 CYS A CA 1
ATOM 1934 C C . CYS A 1 252 ? 3.692 -2.810 -6.313 1.00 81.88 252 CYS A C 1
ATOM 1936 O O . CYS A 1 252 ? 3.524 -3.222 -5.172 1.00 81.88 252 CYS A O 1
ATOM 1938 N N . GLY A 1 253 ? 3.797 -1.510 -6.600 1.00 78.44 253 GLY A N 1
ATOM 1939 C CA . GLY A 1 253 ? 3.706 -0.465 -5.586 1.00 78.44 253 GLY A CA 1
ATOM 1940 C C . GLY A 1 253 ? 2.372 -0.488 -4.844 1.00 78.44 253 GLY A C 1
ATOM 1941 O O . GLY A 1 253 ? 2.354 -0.310 -3.635 1.00 78.44 253 GLY A O 1
ATOM 1942 N N . LEU A 1 254 ? 1.267 -0.789 -5.525 1.00 86.56 254 LEU A N 1
ATOM 1943 C CA . LEU A 1 254 ? -0.041 -0.915 -4.889 1.00 86.56 254 LEU A CA 1
ATOM 1944 C C . LEU A 1 254 ? -0.150 -2.148 -3.974 1.00 86.56 254 LEU A C 1
ATOM 1946 O O . LEU A 1 254 ? -0.753 -2.077 -2.909 1.00 86.56 254 LEU A O 1
ATOM 1950 N N . LEU A 1 255 ? 0.446 -3.278 -4.350 1.00 87.31 255 LEU A N 1
ATOM 1951 C CA . LEU A 1 255 ? 0.504 -4.449 -3.471 1.00 87.31 255 LEU A CA 1
ATOM 1952 C C . LEU A 1 255 ? 1.356 -4.171 -2.229 1.00 87.31 255 LEU A C 1
ATOM 1954 O O . LEU A 1 255 ? 0.949 -4.526 -1.128 1.00 87.31 255 LEU A O 1
ATOM 1958 N N . THR A 1 256 ? 2.492 -3.493 -2.403 1.00 83.12 256 THR A N 1
ATOM 1959 C CA . THR A 1 256 ? 3.351 -3.031 -1.305 1.00 83.12 256 THR A CA 1
ATOM 1960 C C . THR A 1 256 ? 2.606 -2.070 -0.377 1.00 83.12 256 THR A C 1
ATOM 1962 O O . THR A 1 256 ? 2.671 -2.222 0.837 1.00 83.12 256 THR A O 1
ATOM 1965 N N . TYR A 1 257 ? 1.854 -1.129 -0.955 1.00 84.31 257 TYR A N 1
ATOM 1966 C CA . TYR A 1 257 ? 0.982 -0.198 -0.239 1.00 84.31 257 TYR A CA 1
ATOM 1967 C C . TYR A 1 257 ? -0.047 -0.944 0.610 1.00 84.31 257 TYR A C 1
ATOM 1969 O O . TYR A 1 257 ? -0.245 -0.614 1.770 1.00 84.31 257 TYR A O 1
ATOM 1977 N N . TYR A 1 258 ? -0.717 -1.953 0.051 1.00 85.06 258 TYR A N 1
ATOM 1978 C CA . TYR A 1 258 ? -1.704 -2.705 0.815 1.00 85.06 258 TYR A CA 1
ATOM 1979 C C . TYR A 1 258 ? -1.053 -3.527 1.919 1.00 85.06 258 TYR A C 1
ATOM 1981 O O . TYR A 1 258 ? -1.489 -3.438 3.060 1.00 85.06 258 TYR A O 1
ATOM 1989 N N . LEU A 1 259 ? 0.009 -4.272 1.612 1.00 82.50 259 LEU A N 1
ATOM 1990 C CA . LEU A 1 259 ? 0.705 -5.096 2.599 1.00 82.50 259 LEU A CA 1
ATOM 1991 C C . LEU A 1 259 ? 1.152 -4.305 3.838 1.00 82.50 259 LEU A C 1
ATOM 1993 O O . LEU A 1 259 ? 1.059 -4.841 4.936 1.00 82.50 259 LEU A O 1
ATOM 1997 N N . SER A 1 260 ? 1.584 -3.047 3.690 1.00 76.75 260 SER A N 1
ATOM 1998 C CA . SER A 1 260 ? 1.984 -2.219 4.841 1.00 76.75 260 SER A CA 1
ATOM 1999 C C . SER A 1 260 ? 0.807 -1.772 5.705 1.00 76.75 260 SER A C 1
ATOM 2001 O O . SER A 1 260 ? 0.988 -1.458 6.872 1.00 76.75 260 SER A O 1
ATOM 2003 N N . LEU A 1 261 ? -0.393 -1.704 5.126 1.00 76.75 261 LEU A N 1
ATOM 2004 C CA . LEU A 1 261 ? -1.618 -1.267 5.800 1.00 76.75 261 LEU A CA 1
ATOM 2005 C C . LEU A 1 261 ? -2.448 -2.455 6.299 1.00 76.75 261 LEU A C 1
ATOM 2007 O O . LEU A 1 261 ? -3.643 -2.313 6.562 1.00 76.75 261 LEU A O 1
ATOM 2011 N N . GLN A 1 262 ? -1.848 -3.644 6.370 1.00 73.81 262 GLN A N 1
ATOM 2012 C CA . GLN A 1 262 ? -2.485 -4.793 6.988 1.00 73.81 262 GLN A CA 1
ATOM 2013 C C . GLN A 1 262 ? -2.627 -4.545 8.504 1.00 73.81 262 GLN A C 1
ATOM 2015 O O . GLN A 1 262 ? -1.678 -4.059 9.123 1.00 73.81 262 GLN A O 1
ATOM 2020 N N . PRO A 1 263 ? -3.767 -4.907 9.124 1.00 64.00 263 PRO A N 1
ATOM 2021 C CA . PRO A 1 263 ? -3.884 -4.942 10.581 1.00 64.00 263 PRO A CA 1
ATOM 2022 C C . PRO A 1 263 ? -2.773 -5.795 11.218 1.00 64.00 263 PRO A C 1
ATOM 2024 O O . PRO A 1 263 ? -2.305 -6.760 10.605 1.00 64.00 263 PRO A O 1
ATOM 2027 N N . GLY A 1 264 ? -2.348 -5.450 12.439 1.00 56.84 264 GLY A N 1
ATOM 2028 C CA . GLY A 1 264 ? -1.305 -6.179 13.174 1.00 56.84 264 GLY A CA 1
ATOM 2029 C C . GLY A 1 264 ? -1.646 -7.661 13.371 1.00 56.84 264 GLY A C 1
ATOM 2030 O O . GLY A 1 264 ? -2.814 -8.035 13.400 1.00 56.84 264 GLY A O 1
ATOM 2031 N N . SER A 1 265 ? -0.638 -8.531 13.501 1.00 52.12 265 SER A N 1
ATOM 2032 C CA . SER A 1 265 ? -0.827 -9.992 13.649 1.00 52.12 265 SER A CA 1
ATOM 2033 C C . SER A 1 265 ? -1.582 -10.434 14.910 1.00 52.12 265 SER A C 1
ATOM 2035 O O . SER A 1 265 ? -1.937 -11.603 15.055 1.00 52.12 265 SER A O 1
ATOM 2037 N N . ASP A 1 266 ? -1.766 -9.503 15.833 1.00 45.62 266 ASP A N 1
ATOM 2038 C CA . ASP A 1 266 ? -2.469 -9.584 17.104 1.00 45.62 266 ASP A CA 1
ATOM 2039 C C . ASP A 1 266 ? -3.878 -8.962 17.070 1.00 45.62 266 ASP A C 1
ATOM 2041 O O . ASP A 1 266 ? -4.593 -9.061 18.067 1.00 45.62 266 ASP A O 1
ATOM 2045 N N . SER A 1 267 ? -4.287 -8.392 15.929 1.00 48.50 267 SER A N 1
ATOM 2046 C CA . SER A 1 267 ? -5.632 -7.864 15.683 1.00 48.50 267 SER A CA 1
ATOM 2047 C C . SER A 1 267 ? -6.606 -8.962 15.248 1.00 48.50 267 SER A C 1
ATOM 2049 O O . SER A 1 267 ? -6.247 -9.866 14.491 1.00 48.50 267 SER A O 1
ATOM 2051 N N . GLU A 1 268 ? -7.874 -8.872 15.653 1.00 43.31 268 GLU A N 1
ATOM 2052 C CA . GLU A 1 268 ? -8.920 -9.800 15.189 1.00 43.31 268 GLU A CA 1
ATOM 2053 C C . GLU A 1 268 ? -9.265 -9.624 13.703 1.00 43.31 268 GLU A C 1
ATOM 2055 O O . GLU A 1 268 ? -9.753 -10.549 13.054 1.00 43.31 268 GLU A O 1
ATOM 2060 N N . PHE A 1 269 ? -8.924 -8.467 13.128 1.00 44.66 269 PHE A N 1
ATOM 2061 C CA . PHE A 1 269 ? -9.050 -8.174 11.698 1.00 44.66 269 PHE A CA 1
ATOM 2062 C C . PHE A 1 269 ? -7.857 -8.691 10.874 1.00 44.66 269 PHE A C 1
ATOM 2064 O O . PHE A 1 269 ? -7.762 -8.445 9.666 1.00 44.66 269 PHE A O 1
ATOM 2071 N N . PHE A 1 270 ? -6.931 -9.418 11.506 1.00 48.72 270 PHE A N 1
ATOM 2072 C CA . PHE A 1 270 ? -5.794 -10.044 10.848 1.00 48.72 270 PHE A CA 1
ATOM 2073 C C . PHE A 1 270 ? -6.232 -11.245 10.001 1.00 48.72 270 PHE A C 1
ATOM 2075 O O . PHE A 1 270 ? -6.351 -12.377 10.467 1.00 48.72 270 PHE A O 1
ATOM 2082 N N . THR A 1 271 ? -6.403 -11.016 8.701 1.00 51.47 271 THR A N 1
ATOM 2083 C CA . THR A 1 271 ? -6.966 -11.991 7.750 1.00 51.47 271 THR A CA 1
ATOM 2084 C C . THR A 1 271 ? -6.069 -13.195 7.428 1.00 51.47 271 THR A C 1
ATOM 2086 O O . THR A 1 271 ? -6.412 -14.010 6.571 1.00 51.47 271 THR A O 1
ATOM 2089 N N . ALA A 1 272 ? -4.891 -13.338 8.044 1.00 51.09 272 ALA A N 1
ATOM 2090 C CA . ALA A 1 272 ? -4.076 -14.518 7.798 1.00 51.09 272 ALA A CA 1
ATOM 2091 C C . ALA A 1 272 ? -3.115 -14.842 8.938 1.00 51.09 272 ALA A C 1
ATOM 2093 O O . ALA A 1 272 ? -1.956 -14.440 8.918 1.00 51.09 272 ALA A O 1
ATOM 2094 N N . LYS A 1 273 ? -3.538 -15.743 9.830 1.00 44.06 273 LYS A N 1
ATOM 2095 C CA . LYS A 1 273 ? -2.691 -16.437 10.823 1.00 44.06 273 LYS A CA 1
ATOM 2096 C C . LYS A 1 273 ? -1.404 -17.075 10.233 1.00 44.06 273 LYS A C 1
ATOM 2098 O O . LYS A 1 273 ? -0.537 -17.493 10.991 1.00 44.06 273 LYS A O 1
ATOM 2103 N N . GLY A 1 274 ? -1.279 -17.153 8.897 1.00 51.59 274 GLY A N 1
ATOM 2104 C CA . GLY A 1 274 ? -0.095 -17.590 8.137 1.00 51.59 274 GLY A CA 1
ATOM 2105 C C . GLY A 1 274 ? 0.483 -16.571 7.130 1.00 51.59 274 GLY A C 1
ATOM 2106 O O . GLY A 1 274 ? 1.275 -16.972 6.281 1.00 51.59 274 GLY A O 1
ATOM 2107 N N . GLY A 1 275 ? 0.103 -15.288 7.200 1.00 59.44 275 GLY A N 1
ATOM 2108 C CA . GLY A 1 275 ? 0.495 -14.229 6.256 1.00 59.44 275 GLY A CA 1
ATOM 2109 C C . GLY A 1 275 ? -0.387 -14.148 4.999 1.00 59.44 275 GLY A C 1
ATOM 2110 O O . GLY A 1 275 ? -1.016 -15.128 4.600 1.00 59.44 275 GLY A O 1
ATOM 2111 N N . VAL A 1 276 ? -0.463 -12.974 4.361 1.00 69.94 276 VAL A N 1
ATOM 2112 C CA . VAL A 1 276 ? -1.311 -12.779 3.169 1.00 69.94 276 VAL A CA 1
ATOM 2113 C C . VAL A 1 276 ? -0.711 -13.505 1.968 1.00 69.94 276 VAL A C 1
ATOM 2115 O O . VAL A 1 27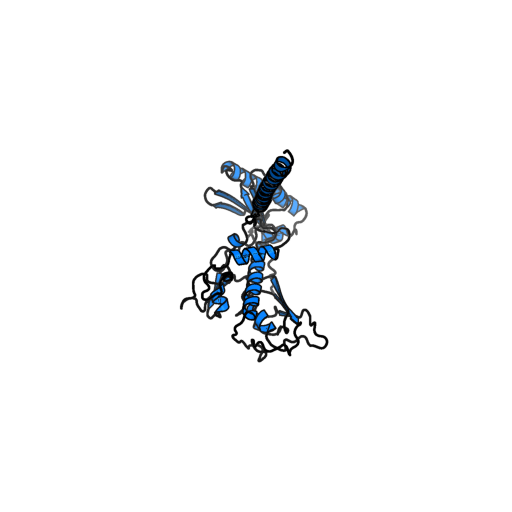6 ? 0.409 -13.226 1.538 1.00 69.94 276 VAL A O 1
ATOM 2118 N N . THR A 1 277 ? -1.465 -14.434 1.382 1.00 75.56 277 THR A N 1
ATOM 2119 C CA . THR A 1 277 ? -1.001 -15.176 0.205 1.00 75.56 277 THR A CA 1
ATOM 2120 C C . THR A 1 277 ? -1.110 -14.336 -1.078 1.00 75.56 277 THR A C 1
ATOM 2122 O O . THR A 1 277 ? -2.012 -13.500 -1.209 1.00 75.56 277 THR A O 1
ATOM 2125 N N . PRO A 1 278 ? -0.281 -14.604 -2.107 1.00 76.56 278 PRO A N 1
ATOM 2126 C CA . PRO A 1 278 ? -0.416 -13.949 -3.412 1.00 76.56 278 PRO A CA 1
ATOM 2127 C C . PRO A 1 278 ? -1.799 -14.130 -4.054 1.00 76.56 278 PRO A C 1
ATOM 2129 O O . PRO A 1 278 ? -2.284 -13.240 -4.751 1.00 76.56 278 PRO A O 1
ATOM 2132 N N . ALA A 1 279 ? -2.452 -15.274 -3.819 1.00 74.94 279 ALA A N 1
ATOM 2133 C CA . ALA A 1 279 ? -3.792 -15.548 -4.331 1.00 74.94 279 ALA A CA 1
ATOM 2134 C C . ALA A 1 279 ? -4.848 -14.646 -3.674 1.00 74.94 279 ALA A C 1
ATOM 2136 O O . ALA A 1 279 ? -5.687 -14.081 -4.379 1.00 74.94 279 ALA A O 1
ATOM 2137 N N . GLN A 1 280 ? -4.769 -14.461 -2.352 1.00 77.00 280 GLN A N 1
ATOM 2138 C CA . GLN A 1 280 ? -5.643 -13.543 -1.618 1.00 77.00 280 GLN A CA 1
ATOM 2139 C C . GLN A 1 280 ? -5.432 -12.097 -2.078 1.00 77.00 280 GLN A C 1
ATOM 2141 O O . GLN A 1 280 ? -6.404 -11.439 -2.440 1.00 77.00 280 GLN A O 1
ATOM 2146 N N . LEU A 1 281 ? -4.180 -11.630 -2.170 1.00 81.00 281 LEU A N 1
ATOM 2147 C CA . LEU A 1 281 ? -3.873 -10.286 -2.678 1.00 81.00 281 LEU A CA 1
ATOM 2148 C C . LEU A 1 281 ? -4.409 -10.067 -4.093 1.00 81.00 281 LEU A C 1
ATOM 2150 O O . LEU A 1 281 ? -5.012 -9.033 -4.374 1.00 81.00 281 LEU A O 1
ATOM 2154 N N . LYS A 1 282 ? -4.234 -11.050 -4.984 1.00 82.81 282 LYS A N 1
ATOM 2155 C CA . LYS A 1 282 ? -4.758 -10.986 -6.352 1.00 82.81 282 LYS A CA 1
ATOM 2156 C C . LYS A 1 282 ? -6.284 -10.891 -6.375 1.00 82.81 282 LYS A C 1
ATOM 2158 O O . LYS A 1 282 ? -6.824 -10.139 -7.182 1.00 82.81 282 LYS A O 1
ATOM 2163 N N . LYS A 1 283 ? -6.989 -11.652 -5.533 1.00 84.50 283 LYS A N 1
ATOM 2164 C CA . LYS A 1 283 ? -8.454 -11.574 -5.458 1.00 84.50 283 LYS A CA 1
ATOM 2165 C C . LYS A 1 283 ? -8.885 -10.190 -4.961 1.00 84.50 283 LYS A C 1
ATOM 2167 O O . LYS A 1 283 ? -9.649 -9.525 -5.657 1.00 84.50 283 LYS A O 1
ATOM 2172 N N . LYS A 1 284 ? -8.300 -9.716 -3.855 1.00 83.75 284 LYS A N 1
ATOM 2173 C CA . LYS A 1 284 ? -8.627 -8.415 -3.250 1.00 83.75 284 LYS A CA 1
ATOM 2174 C C . LYS A 1 284 ? -8.328 -7.236 -4.184 1.00 83.75 284 LYS A C 1
ATOM 2176 O O . LYS A 1 284 ? -9.183 -6.380 -4.365 1.00 83.75 284 LYS A O 1
ATOM 2181 N N . ILE A 1 285 ? -7.176 -7.201 -4.865 1.00 87.88 285 ILE A N 1
ATOM 2182 C CA . ILE A 1 285 ? -6.841 -6.092 -5.784 1.00 87.88 285 ILE A CA 1
ATOM 2183 C C . ILE A 1 285 ? -7.772 -6.031 -7.010 1.00 87.88 285 ILE A C 1
ATOM 2185 O O . ILE A 1 285 ? -8.085 -4.941 -7.487 1.00 87.88 285 ILE A O 1
ATOM 2189 N N . ILE A 1 286 ? -8.241 -7.180 -7.518 1.00 88.12 286 ILE A N 1
ATOM 2190 C CA . ILE A 1 286 ? -9.219 -7.233 -8.619 1.00 88.12 286 ILE A CA 1
ATOM 2191 C C . ILE A 1 286 ? -10.587 -6.765 -8.127 1.00 88.12 286 ILE A C 1
ATOM 2193 O O . ILE A 1 286 ? -11.249 -5.973 -8.796 1.00 88.12 286 ILE A O 1
ATOM 2197 N N . GLU A 1 287 ? -11.010 -7.234 -6.958 1.00 86.56 287 GLU A N 1
ATOM 2198 C CA . GLU A 1 287 ? -12.281 -6.857 -6.349 1.00 86.56 287 GLU A CA 1
ATOM 2199 C C . GLU A 1 287 ? -12.359 -5.357 -6.065 1.00 86.56 287 GLU A C 1
ATOM 2201 O O . GLU A 1 287 ? -13.340 -4.709 -6.432 1.00 86.56 287 GLU A O 1
ATOM 2206 N N . TYR A 1 288 ? -11.285 -4.794 -5.513 1.00 86.75 288 TYR A N 1
ATOM 2207 C CA . TYR A 1 288 ? -11.210 -3.385 -5.147 1.00 86.75 288 TYR A CA 1
ATOM 2208 C C . TYR A 1 288 ? -10.951 -2.445 -6.331 1.00 86.75 288 TYR A C 1
ATOM 2210 O O . TYR A 1 288 ? -11.079 -1.225 -6.187 1.00 86.75 288 TYR A O 1
ATOM 2218 N N . SER A 1 289 ? -10.625 -2.986 -7.509 1.00 87.69 289 SER A N 1
ATOM 2219 C CA . SER A 1 289 ? -10.407 -2.205 -8.728 1.00 87.69 289 SER A CA 1
ATOM 2220 C C . SER A 1 289 ? -11.637 -1.373 -9.125 1.00 87.69 289 SER A C 1
ATOM 2222 O O . SER A 1 289 ? -12.768 -1.588 -8.681 1.00 87.69 289 SER A O 1
ATOM 2224 N N . THR A 1 290 ? -11.420 -0.359 -9.954 1.00 86.81 290 THR A N 1
ATOM 2225 C CA . THR A 1 290 ? -12.501 0.361 -10.629 1.00 86.81 290 THR A CA 1
ATOM 2226 C C . THR A 1 290 ? -12.845 -0.392 -11.908 1.00 86.81 290 THR A C 1
ATOM 2228 O O . THR A 1 290 ? -11.983 -0.575 -12.770 1.00 86.81 290 THR A O 1
ATOM 2231 N N . LYS A 1 291 ? -14.092 -0.854 -12.006 1.00 88.25 291 LYS A N 1
ATOM 2232 C CA . LYS A 1 291 ? -14.566 -1.717 -13.091 1.00 88.25 291 LYS A CA 1
ATOM 2233 C C . LYS A 1 291 ? -15.185 -0.890 -14.211 1.00 88.25 291 LYS A C 1
ATOM 2235 O O . LYS A 1 291 ? -15.797 0.139 -13.941 1.00 88.25 291 LYS A O 1
ATOM 2240 N N . ASP A 1 292 ? -15.024 -1.357 -15.443 1.00 88.50 292 ASP A N 1
ATOM 2241 C CA . ASP A 1 292 ? -15.769 -0.881 -16.617 1.00 88.50 292 ASP A CA 1
ATOM 2242 C C . ASP A 1 292 ? -15.566 0.605 -16.974 1.00 88.50 292 ASP A C 1
ATOM 2244 O O . ASP A 1 292 ? -16.409 1.231 -17.614 1.00 88.50 292 ASP A O 1
ATOM 2248 N N . VAL A 1 293 ? -14.419 1.176 -16.587 1.00 83.75 293 VAL A N 1
ATOM 2249 C CA . VAL A 1 293 ? -14.070 2.588 -16.851 1.00 83.75 293 VAL A CA 1
ATOM 2250 C C . VAL A 1 293 ? -13.108 2.787 -18.018 1.00 83.75 293 VAL A C 1
ATOM 2252 O O . VAL A 1 293 ? -12.938 3.915 -18.479 1.00 83.75 293 VAL A O 1
ATOM 2255 N N . LEU A 1 294 ? -12.445 1.728 -18.491 1.00 80.94 294 LEU A N 1
ATOM 2256 C CA . LEU A 1 294 ? -11.543 1.818 -19.638 1.00 80.94 294 LEU A CA 1
ATOM 2257 C C . LEU A 1 294 ? -12.355 1.772 -20.935 1.00 80.94 294 LEU A C 1
ATOM 2259 O O . LEU A 1 294 ? -13.187 0.882 -21.114 1.00 80.94 294 LEU A O 1
ATOM 2263 N N . THR A 1 295 ? -12.094 2.713 -21.842 1.00 83.88 295 THR A N 1
ATOM 2264 C CA . THR A 1 295 ? -12.663 2.730 -23.197 1.00 83.88 295 THR A CA 1
ATOM 2265 C C . THR A 1 295 ? -11.662 2.179 -24.210 1.00 83.88 295 THR A C 1
ATOM 2267 O O . THR A 1 295 ? -10.469 2.088 -23.926 1.00 83.88 295 THR A O 1
ATOM 2270 N N . ASP A 1 296 ? -12.153 1.803 -25.392 1.00 85.44 296 ASP A N 1
ATOM 2271 C CA . ASP A 1 296 ? -11.338 1.324 -26.520 1.00 85.44 296 ASP A CA 1
ATOM 2272 C C . ASP A 1 296 ? -10.502 0.061 -26.225 1.00 85.44 296 ASP A C 1
ATOM 2274 O O . ASP A 1 296 ? -9.422 -0.140 -26.784 1.00 85.44 296 ASP A O 1
ATOM 2278 N N . ILE A 1 297 ? -11.012 -0.818 -25.355 1.00 81.81 297 ILE A N 1
ATOM 2279 C CA . ILE A 1 297 ? -10.387 -2.113 -25.058 1.00 81.81 297 ILE A CA 1
ATOM 2280 C C . ILE A 1 297 ? -10.911 -3.222 -25.992 1.00 81.81 297 ILE A C 1
ATOM 2282 O O . ILE A 1 297 ? -12.100 -3.228 -26.322 1.00 81.81 297 ILE A O 1
ATOM 2286 N N . PRO A 1 298 ? -10.064 -4.182 -26.417 1.00 85.56 298 PRO A N 1
ATOM 2287 C CA . PRO A 1 298 ? -10.512 -5.323 -27.214 1.00 85.56 298 PRO A CA 1
ATOM 2288 C C . PRO A 1 298 ? -11.550 -6.177 -26.480 1.00 85.56 298 PRO A C 1
ATOM 2290 O O . PRO A 1 298 ? -11.440 -6.398 -25.270 1.00 85.56 298 PRO A O 1
ATOM 2293 N N . GLU A 1 299 ? -12.514 -6.714 -27.227 1.00 83.31 299 GLU A N 1
ATOM 2294 C CA . GLU A 1 299 ? -13.539 -7.618 -26.699 1.00 83.31 299 GLU A CA 1
ATOM 2295 C C . GLU A 1 299 ? -12.904 -8.825 -25.982 1.00 83.31 299 GLU A C 1
ATOM 2297 O O . GLU A 1 299 ? -11.909 -9.389 -26.439 1.00 83.31 299 GLU A O 1
ATOM 2302 N N . GLY A 1 300 ? -13.452 -9.192 -24.820 1.00 81.75 300 GLY A N 1
ATOM 2303 C CA . GLY A 1 300 ? -12.910 -10.253 -23.963 1.00 81.75 300 GLY A CA 1
ATOM 2304 C C . GLY A 1 300 ? -11.748 -9.831 -23.051 1.00 81.75 300 GLY A C 1
ATOM 2305 O O . GLY A 1 300 ? -11.300 -10.640 -22.238 1.00 81.75 300 GLY A O 1
ATOM 2306 N N . THR A 1 301 ? -11.273 -8.582 -23.127 1.00 79.19 301 THR A N 1
ATOM 2307 C CA . THR A 1 301 ? -10.267 -8.051 -22.190 1.00 79.19 301 THR A CA 1
ATOM 2308 C C . THR A 1 301 ? -10.930 -7.642 -20.868 1.00 79.19 301 THR A C 1
ATOM 2310 O O . THR A 1 301 ? -11.863 -6.838 -20.897 1.00 79.19 301 THR A O 1
ATOM 2313 N N . PRO A 1 302 ? -10.461 -8.125 -19.699 1.00 86.75 302 PRO A N 1
ATOM 2314 C CA . PRO A 1 302 ? -10.989 -7.684 -18.408 1.00 86.75 302 PRO A CA 1
ATOM 2315 C C . PRO A 1 302 ? -10.833 -6.168 -18.202 1.00 86.75 302 PRO A C 1
ATOM 2317 O O . PRO A 1 302 ? -9.728 -5.635 -18.314 1.00 86.75 302 PRO A O 1
ATOM 2320 N N . ASN A 1 303 ? -11.928 -5.477 -17.869 1.00 86.44 303 ASN A N 1
ATOM 2321 C CA . ASN A 1 303 ? -11.954 -4.024 -17.687 1.00 86.44 303 ASN A CA 1
ATOM 2322 C C . ASN A 1 303 ? -11.768 -3.642 -16.211 1.00 86.44 303 ASN A C 1
ATOM 2324 O O . ASN A 1 303 ? -12.719 -3.284 -15.516 1.00 86.44 303 ASN A O 1
ATOM 2328 N N . TYR A 1 304 ? -10.530 -3.761 -15.728 1.00 89.12 304 TYR A N 1
ATOM 2329 C CA . TYR A 1 304 ? -10.166 -3.474 -14.340 1.00 89.12 304 TYR A CA 1
ATOM 2330 C C . TYR A 1 304 ? -9.042 -2.443 -14.271 1.00 89.12 304 TYR A C 1
ATOM 2332 O O . TYR A 1 304 ? -7.921 -2.694 -14.716 1.00 89.12 304 TYR A O 1
ATOM 2340 N N . LEU A 1 305 ? -9.330 -1.291 -13.670 1.00 84.94 305 LEU A N 1
ATOM 2341 C CA . LEU A 1 305 ? -8.349 -0.256 -13.367 1.00 84.94 305 LEU A CA 1
ATOM 2342 C C . LEU A 1 305 ? -8.005 -0.298 -11.877 1.00 84.94 305 LEU A C 1
ATOM 2344 O O . LEU A 1 305 ? -8.880 -0.113 -11.033 1.00 84.94 305 LEU A O 1
ATOM 2348 N N . ILE A 1 306 ? -6.736 -0.529 -11.543 1.00 88.19 306 ILE A N 1
ATOM 2349 C CA . ILE A 1 306 ? -6.295 -0.600 -10.146 1.00 88.19 306 ILE A CA 1
ATOM 2350 C C . ILE A 1 306 ? -6.611 0.692 -9.378 1.00 88.19 306 ILE A C 1
ATOM 2352 O O . ILE A 1 306 ? -6.553 1.792 -9.930 1.00 88.19 306 ILE A O 1
ATOM 2356 N N . TYR A 1 307 ? -6.941 0.542 -8.100 1.00 87.31 307 TYR A N 1
ATOM 2357 C CA . TYR A 1 307 ? -7.326 1.632 -7.211 1.00 87.31 307 TYR A CA 1
ATOM 2358 C C . TYR A 1 307 ? -6.668 1.422 -5.851 1.00 87.31 307 TYR A C 1
ATOM 2360 O O . TYR A 1 307 ? -6.598 0.283 -5.409 1.00 87.31 307 TYR A O 1
ATOM 2368 N N . ASN A 1 308 ? -6.186 2.490 -5.211 1.00 83.50 308 ASN A N 1
ATOM 2369 C CA . ASN A 1 308 ? -5.450 2.415 -3.943 1.00 83.50 308 ASN A CA 1
ATOM 2370 C C . ASN A 1 308 ? -6.317 2.491 -2.681 1.00 83.50 308 ASN A C 1
ATOM 2372 O O . ASN A 1 308 ? -5.803 2.396 -1.573 1.00 83.50 308 ASN A O 1
ATOM 2376 N N . GLY A 1 309 ? -7.633 2.651 -2.832 1.00 80.75 309 GLY A N 1
ATOM 2377 C CA . GLY A 1 309 ? -8.543 2.768 -1.695 1.00 80.75 309 GLY A CA 1
ATOM 2378 C C . GLY A 1 309 ? -8.607 4.147 -1.052 1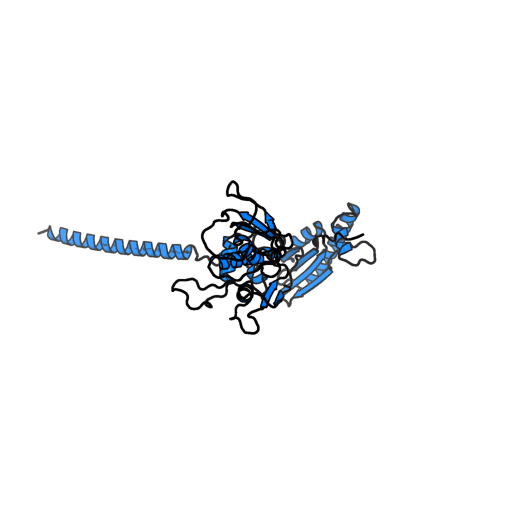.00 80.75 309 GLY A C 1
ATOM 2379 O O . GLY A 1 309 ? -9.235 4.287 -0.010 1.00 80.75 309 GLY A O 1
ATOM 2380 N N . ALA A 1 310 ? -8.014 5.171 -1.665 1.00 74.25 310 ALA A N 1
ATOM 2381 C CA . ALA A 1 310 ? -8.036 6.528 -1.139 1.00 74.25 310 ALA A CA 1
ATOM 2382 C C . ALA A 1 310 ? -9.447 7.035 -0.798 1.00 74.25 310 ALA A C 1
ATOM 2384 O O . ALA A 1 310 ? -10.338 7.039 -1.653 1.00 74.25 310 ALA A O 1
ATOM 2385 N N . GLY A 1 311 ? -9.628 7.526 0.432 1.00 64.44 311 GLY A N 1
ATOM 2386 C CA . GLY A 1 311 ? -10.912 8.039 0.919 1.00 64.44 311 GLY A CA 1
ATOM 2387 C C . GLY A 1 311 ? -11.919 6.947 1.301 1.00 64.44 311 GLY A C 1
ATOM 2388 O O . GLY A 1 311 ? -13.119 7.222 1.372 1.00 64.44 311 GLY A O 1
ATOM 2389 N N . LYS A 1 312 ? -11.455 5.710 1.512 1.00 66.31 312 LYS A N 1
ATOM 2390 C CA . LYS A 1 312 ? -12.245 4.573 2.005 1.00 66.31 312 LYS A CA 1
ATOM 2391 C C . LYS A 1 312 ? -11.573 3.957 3.223 1.00 66.31 312 LYS A C 1
ATOM 2393 O O . LYS A 1 312 ? -10.352 3.940 3.295 1.00 66.31 312 LYS A O 1
ATOM 2398 N N . ASN A 1 313 ? -12.367 3.415 4.143 1.00 65.19 313 ASN A N 1
ATOM 2399 C CA . ASN A 1 313 ? -11.822 2.597 5.215 1.00 65.19 313 ASN A CA 1
ATOM 2400 C C . ASN A 1 313 ? -11.269 1.293 4.608 1.00 65.19 313 ASN A C 1
ATOM 2402 O O . ASN A 1 313 ? -11.999 0.562 3.941 1.00 65.19 313 ASN A O 1
ATOM 2406 N N . LEU A 1 314 ? -9.973 1.025 4.792 1.00 70.00 314 LEU A N 1
ATOM 2407 C CA . LEU A 1 314 ? -9.339 -0.203 4.302 1.00 70.00 314 LEU A CA 1
ATOM 2408 C C . LEU A 1 314 ? -9.646 -1.419 5.182 1.00 70.00 314 LEU A C 1
ATOM 2410 O O . LEU A 1 314 ? -9.323 -2.537 4.784 1.00 70.00 314 LEU A O 1
ATOM 2414 N N . THR A 1 315 ? -10.337 -1.241 6.312 1.00 63.94 315 THR A N 1
ATOM 2415 C CA . THR A 1 315 ? -10.958 -2.352 7.032 1.00 63.94 315 THR A CA 1
ATOM 2416 C C . THR A 1 315 ? -11.888 -3.134 6.115 1.00 63.94 315 THR A C 1
ATOM 2418 O O . THR A 1 315 ? -11.873 -4.335 6.218 1.00 63.94 315 THR A O 1
ATOM 2421 N N . ASP A 1 316 ? -12.583 -2.558 5.131 1.00 62.69 316 ASP A N 1
ATOM 2422 C CA . ASP A 1 316 ? -13.399 -3.367 4.199 1.00 62.69 316 ASP A CA 1
ATOM 2423 C C . ASP A 1 316 ? -12.532 -4.200 3.232 1.00 62.69 316 ASP A C 1
ATOM 2425 O O . ASP A 1 316 ? -12.928 -5.255 2.741 1.00 62.69 316 ASP A O 1
ATOM 2429 N N . PHE A 1 317 ? -11.312 -3.734 2.942 1.00 71.56 317 PHE A N 1
ATOM 2430 C CA . PHE A 1 317 ? -10.358 -4.481 2.124 1.00 71.56 317 PHE A CA 1
ATOM 2431 C C . PHE A 1 317 ? -9.797 -5.691 2.889 1.00 71.56 317 PHE A C 1
ATOM 2433 O O . PHE A 1 317 ? -9.523 -6.721 2.272 1.00 71.56 317 PHE A O 1
ATOM 2440 N N . TRP A 1 318 ? -9.642 -5.603 4.216 1.00 70.38 318 TRP A N 1
ATOM 2441 C CA . TRP A 1 318 ? -9.036 -6.645 5.069 1.00 70.38 318 TRP A CA 1
ATOM 2442 C C . TRP A 1 318 ? -10.032 -7.458 5.905 1.00 70.38 318 TRP A C 1
ATOM 2444 O O . TRP A 1 318 ? -9.858 -8.661 6.083 1.00 70.38 318 TRP A O 1
ATOM 2454 N N . GLY A 1 319 ? -11.062 -6.791 6.389 1.00 53.41 319 GLY A N 1
ATOM 2455 C CA . GLY A 1 319 ? -12.163 -7.200 7.253 1.00 53.41 319 GLY A CA 1
ATOM 2456 C C . GLY A 1 319 ? -13.287 -7.819 6.451 1.00 53.41 319 GLY A C 1
ATOM 2457 O O . GLY A 1 319 ? -14.398 -7.329 6.396 1.00 53.41 319 GLY A O 1
ATOM 2458 N N . GLU A 1 320 ? -12.930 -8.913 5.818 1.00 50.25 320 GLU A N 1
ATOM 2459 C CA . GLU A 1 320 ? -13.756 -10.081 5.623 1.00 50.25 320 GLU A CA 1
ATOM 2460 C C . GLU A 1 320 ? -12.701 -11.153 5.396 1.00 50.25 320 GLU A C 1
ATOM 2462 O O . GLU A 1 320 ? -11.824 -11.017 4.519 1.00 50.25 320 GLU A O 1
ATOM 2467 N N . ASP A 1 321 ? -12.755 -12.222 6.193 1.00 43.75 321 ASP A N 1
ATOM 2468 C CA . ASP A 1 321 ? -12.224 -13.467 5.684 1.00 43.75 321 ASP A CA 1
ATOM 2469 C C . ASP A 1 321 ? -12.863 -13.600 4.311 1.00 43.75 321 ASP A C 1
ATOM 2471 O O . ASP A 1 321 ? -14.090 -13.554 4.158 1.00 43.75 321 ASP A O 1
ATOM 2475 N N . ILE A 1 322 ? -12.022 -13.783 3.301 1.00 42.47 322 ILE A N 1
ATOM 2476 C CA . ILE A 1 322 ? -12.488 -14.518 2.148 1.00 42.47 322 ILE A CA 1
ATOM 2477 C C . ILE A 1 322 ? -12.719 -15.924 2.712 1.00 42.47 322 ILE A C 1
ATOM 2479 O O . ILE A 1 322 ? -11.951 -16.847 2.455 1.00 42.47 322 ILE A O 1
ATOM 2483 N N . SER A 1 323 ? -13.828 -16.094 3.448 1.00 34.81 323 SER A N 1
ATOM 2484 C CA . SER A 1 323 ? -14.642 -17.275 3.328 1.00 34.81 323 SER A CA 1
ATOM 2485 C C . SER A 1 323 ? -14.677 -17.572 1.843 1.00 34.81 323 SER A C 1
ATOM 2487 O O . SER A 1 323 ? -14.545 -16.690 0.987 1.00 34.81 323 SER A O 1
ATOM 2489 N N . GLU A 1 324 ? -14.796 -18.829 1.496 1.00 34.91 324 GLU A N 1
ATOM 2490 C CA . GLU A 1 324 ? -15.011 -19.216 0.123 1.00 34.91 324 GLU A CA 1
ATOM 2491 C C . GLU A 1 324 ? -16.360 -18.652 -0.410 1.00 34.91 324 GLU A C 1
ATOM 2493 O O . GLU A 1 324 ? -17.191 -19.392 -0.911 1.00 34.91 324 GLU A O 1
ATOM 2498 N N . SER A 1 325 ? -16.584 -17.333 -0.426 1.00 29.77 325 SER A N 1
ATOM 2499 C CA . SER A 1 325 ? -17.417 -16.556 -1.344 1.00 29.77 325 SER A CA 1
ATOM 2500 C C . SER A 1 325 ? -16.693 -16.393 -2.694 1.00 29.77 325 SER A C 1
ATOM 2502 O O . SER A 1 325 ? -16.635 -15.359 -3.353 1.00 29.77 325 SER A O 1
ATOM 2504 N N . SER A 1 326 ? -16.036 -17.470 -3.100 1.00 30.75 326 SER A N 1
ATOM 2505 C CA . SER A 1 326 ? -16.098 -17.987 -4.459 1.00 30.75 326 SER A CA 1
ATOM 2506 C C . SER A 1 326 ? -15.981 -19.512 -4.399 1.00 30.75 326 SER A C 1
ATOM 2508 O O . SER A 1 326 ? -15.226 -20.119 -5.150 1.00 30.75 326 SER A O 1
ATOM 2510 N N . SER A 1 327 ? -16.725 -20.139 -3.489 1.00 32.84 327 SER A N 1
ATOM 2511 C CA . SER A 1 327 ? -17.487 -21.318 -3.856 1.00 32.84 327 SER A CA 1
ATOM 2512 C C . SER A 1 327 ? -18.606 -20.773 -4.770 1.00 32.84 327 SER A C 1
ATOM 2514 O O . SER A 1 327 ? -19.635 -20.289 -4.341 1.00 32.84 327 SER A O 1
ATOM 2516 N N . THR A 1 328 ? -18.377 -20.618 -6.074 1.00 33.69 328 THR A N 1
ATOM 2517 C CA . THR A 1 328 ? -18.691 -21.715 -6.998 1.00 33.69 328 THR A CA 1
ATOM 2518 C C . THR A 1 328 ? -18.493 -23.046 -6.311 1.00 33.69 328 THR A C 1
ATOM 2520 O O . THR A 1 328 ? -17.419 -23.644 -6.347 1.00 33.69 328 THR A O 1
ATOM 2523 N N . THR A 1 329 ? -19.522 -23.408 -5.554 1.00 30.47 329 THR A N 1
ATOM 2524 C CA . THR A 1 329 ? -19.671 -24.660 -4.845 1.00 30.47 329 THR A CA 1
ATOM 2525 C C . THR A 1 329 ? -19.143 -25.757 -5.756 1.00 30.47 329 THR A C 1
ATOM 2527 O O . THR A 1 329 ? -19.500 -25.832 -6.930 1.00 30.47 329 THR A O 1
ATOM 2530 N N . LEU A 1 330 ? -18.310 -26.651 -5.230 1.00 37.50 330 LEU A N 1
ATOM 2531 C CA . LEU A 1 330 ? -18.016 -27.919 -5.904 1.00 37.50 330 LEU A CA 1
ATOM 2532 C C . LEU A 1 330 ? -19.316 -28.689 -6.235 1.00 37.50 330 LEU A C 1
ATOM 2534 O O . LEU A 1 330 ? -19.292 -29.585 -7.072 1.00 37.50 330 LEU A O 1
ATOM 2538 N N . GLN A 1 331 ? -20.454 -28.290 -5.647 1.00 39.88 331 GLN A N 1
ATOM 2539 C CA . GLN A 1 331 ? -21.792 -28.668 -6.090 1.00 39.88 331 GLN A CA 1
ATOM 2540 C C . GLN A 1 331 ? -22.183 -28.119 -7.468 1.00 39.88 331 GLN A C 1
ATOM 2542 O O . GLN A 1 331 ? -22.798 -28.883 -8.181 1.00 39.88 331 GLN A O 1
ATOM 2547 N N . ASP A 1 332 ? -21.822 -26.915 -7.920 1.00 40.47 332 ASP A N 1
ATOM 2548 C CA . ASP A 1 332 ? -22.229 -26.432 -9.258 1.00 40.47 332 ASP A CA 1
ATOM 2549 C C . ASP A 1 332 ? -21.462 -27.141 -10.378 1.00 40.47 332 ASP A C 1
ATOM 2551 O O . ASP A 1 332 ? -22.068 -27.615 -11.332 1.00 40.47 332 ASP A O 1
ATOM 2555 N N . LYS A 1 333 ? -20.144 -27.341 -10.223 1.00 42.03 333 LYS A N 1
ATOM 2556 C CA . LYS A 1 333 ? -19.370 -28.171 -11.168 1.00 42.03 333 LYS A CA 1
ATOM 2557 C C . LYS A 1 333 ? -19.697 -29.656 -11.048 1.00 42.03 333 LYS A C 1
ATOM 2559 O O . LYS A 1 333 ? -19.632 -30.371 -12.040 1.00 42.03 333 LYS A O 1
ATOM 2564 N N . GLY A 1 334 ? -20.038 -30.123 -9.847 1.00 43.28 334 GLY A N 1
ATOM 2565 C CA . GLY A 1 334 ? -20.550 -31.471 -9.622 1.00 43.28 334 GLY A CA 1
ATOM 2566 C C . GLY A 1 334 ? -21.919 -31.673 -10.266 1.00 43.28 334 GLY A C 1
ATOM 2567 O O . GLY A 1 334 ? -22.136 -32.708 -10.873 1.00 43.28 334 GLY A O 1
ATOM 2568 N N . THR A 1 335 ? -22.804 -30.680 -10.208 1.00 50.19 335 THR A N 1
ATOM 2569 C CA . THR A 1 335 ? -24.155 -30.728 -10.785 1.00 50.19 335 THR A CA 1
ATOM 2570 C C . THR A 1 335 ? -24.103 -30.565 -12.302 1.00 50.19 335 THR A C 1
ATOM 2572 O O . THR A 1 335 ? -24.767 -31.321 -12.995 1.00 50.19 335 THR A O 1
ATOM 2575 N N . GLU A 1 336 ? -23.240 -29.699 -12.846 1.00 50.28 336 GLU A N 1
ATOM 2576 C CA . GLU A 1 336 ? -22.959 -29.647 -14.292 1.00 50.28 336 GLU A CA 1
ATOM 2577 C C . GLU A 1 336 ? -22.308 -30.939 -14.805 1.00 50.28 336 GLU A C 1
ATOM 2579 O O . GLU A 1 336 ? -22.656 -31.416 -15.882 1.00 50.28 336 GLU A O 1
ATOM 2584 N N . PHE A 1 337 ? -21.380 -31.538 -14.048 1.00 57.25 337 PHE A N 1
ATOM 2585 C CA . PHE A 1 337 ? -20.762 -32.812 -14.420 1.00 57.25 337 PHE A CA 1
ATOM 2586 C C . PHE A 1 337 ? -21.750 -33.979 -14.317 1.00 57.25 337 PHE A C 1
ATOM 2588 O O . PHE A 1 337 ? -21.765 -34.831 -15.199 1.00 57.25 337 PHE A O 1
ATOM 2595 N N . VAL A 1 338 ? -22.599 -34.012 -13.285 1.00 58.94 338 VAL A N 1
ATOM 2596 C CA . VAL A 1 338 ? -23.651 -35.027 -13.121 1.00 58.94 338 VAL A CA 1
ATOM 2597 C C . VAL A 1 338 ? -24.707 -34.878 -14.212 1.00 58.94 338 VAL A C 1
ATOM 2599 O O . VAL A 1 338 ? -24.987 -35.874 -14.865 1.00 58.94 338 VAL A O 1
ATOM 2602 N N . HIS A 1 339 ? -25.185 -33.667 -14.517 1.00 62.19 339 HIS A N 1
ATOM 2603 C CA . HIS A 1 339 ? -26.090 -33.441 -15.650 1.00 62.19 339 HIS A CA 1
ATOM 2604 C C . HIS A 1 339 ? -25.443 -33.802 -16.988 1.00 62.19 339 HIS A C 1
ATOM 2606 O O . HIS A 1 339 ? -26.066 -34.463 -17.807 1.00 62.19 339 HIS A O 1
ATOM 2612 N N . SER A 1 340 ? -24.165 -33.468 -17.197 1.00 58.84 340 SER A N 1
ATOM 2613 C CA . SER A 1 340 ? -23.439 -33.883 -18.401 1.00 58.84 340 SER A CA 1
ATOM 2614 C C . SER A 1 340 ? -23.318 -35.407 -18.510 1.00 58.84 340 SER A C 1
ATOM 2616 O O . SER A 1 340 ? -23.408 -35.944 -19.616 1.00 58.84 340 SER A O 1
ATOM 2618 N N . VAL A 1 341 ? -23.104 -36.116 -17.399 1.00 62.56 341 VAL A N 1
ATOM 2619 C CA . VAL A 1 341 ? -23.040 -37.583 -17.372 1.00 62.56 341 VAL A CA 1
ATOM 2620 C C . VAL A 1 341 ? -24.424 -38.198 -17.581 1.00 62.56 341 VAL A C 1
ATOM 2622 O O . VAL A 1 341 ? -24.523 -39.145 -18.358 1.00 62.56 341 VAL A O 1
ATOM 2625 N N . GLU A 1 342 ? -25.473 -37.653 -16.965 1.00 63.56 342 GLU A N 1
ATOM 2626 C CA . GLU A 1 342 ? -26.869 -38.076 -17.146 1.00 63.56 342 GLU A CA 1
ATOM 2627 C C . GLU A 1 342 ? -27.327 -37.872 -18.596 1.00 63.56 342 GLU A C 1
ATOM 2629 O O . GLU A 1 342 ? -27.776 -38.832 -19.219 1.00 63.56 342 GLU A O 1
ATOM 2634 N N . ASP A 1 343 ? -27.075 -36.703 -19.193 1.00 67.56 343 ASP A N 1
ATOM 2635 C CA . ASP A 1 343 ? -27.364 -36.421 -20.606 1.00 67.56 343 ASP A CA 1
ATOM 2636 C C . ASP A 1 343 ? -26.620 -37.389 -21.539 1.00 67.56 343 ASP A C 1
ATOM 2638 O O . ASP A 1 343 ? -27.154 -37.856 -22.550 1.00 67.56 343 ASP A O 1
ATOM 2642 N N . THR A 1 344 ? -25.366 -37.719 -21.208 1.00 70.00 344 THR A N 1
ATOM 2643 C CA . THR A 1 344 ? -24.583 -38.689 -21.985 1.00 70.00 344 THR A CA 1
ATOM 2644 C C . THR A 1 344 ? -25.153 -40.101 -21.832 1.00 70.00 344 THR A C 1
ATOM 2646 O O . THR A 1 344 ? -25.157 -40.859 -22.804 1.00 70.00 344 THR A O 1
ATOM 2649 N N . PHE A 1 345 ? -25.650 -40.457 -20.644 1.00 67.44 345 PHE A N 1
ATOM 2650 C CA . PHE A 1 345 ? -26.263 -41.754 -20.366 1.00 67.44 345 PHE A CA 1
ATOM 2651 C C . PHE A 1 345 ? -27.609 -41.902 -21.085 1.00 67.44 345 PHE A C 1
ATOM 2653 O O . PHE A 1 345 ? -27.815 -42.907 -21.761 1.00 67.44 345 PHE A O 1
ATOM 2660 N N . GLU A 1 346 ? -28.466 -40.877 -21.058 1.00 72.44 346 GLU A N 1
ATOM 2661 C CA . GLU A 1 346 ? -29.732 -40.847 -21.802 1.00 72.44 346 GLU A CA 1
ATOM 2662 C C . GLU A 1 346 ? -29.504 -40.928 -23.318 1.00 72.44 346 GLU A C 1
ATOM 2664 O O . GLU A 1 346 ? -30.176 -41.685 -24.025 1.00 72.44 346 GLU A O 1
ATOM 2669 N N . GLN A 1 347 ? -28.497 -40.219 -23.842 1.00 73.44 347 GLN A N 1
ATOM 2670 C CA . GLN A 1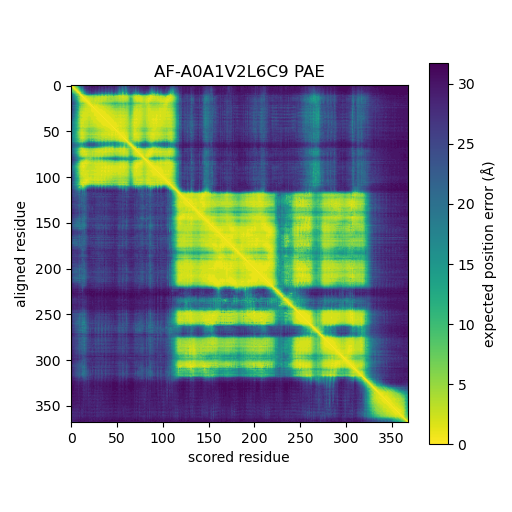 347 ? -28.112 -40.342 -25.251 1.00 73.44 347 GLN A CA 1
ATOM 2671 C C . GLN A 1 347 ? -27.596 -41.744 -25.597 1.00 73.44 347 GLN A C 1
ATOM 2673 O O . GLN A 1 347 ? -27.810 -42.219 -26.719 1.00 73.44 347 GLN A O 1
ATOM 2678 N N . LEU A 1 348 ? -26.901 -42.410 -24.669 1.00 69.00 348 LEU A N 1
ATOM 2679 C CA . LEU A 1 348 ? -26.424 -43.776 -24.866 1.00 69.00 348 LEU A CA 1
ATOM 2680 C C . LEU A 1 348 ? -27.585 -44.773 -24.847 1.00 69.00 348 LEU A C 1
ATOM 2682 O O . LEU A 1 348 ? -27.658 -45.613 -25.739 1.00 69.00 348 LEU A O 1
ATOM 2686 N N . GLU A 1 349 ? -28.509 -44.658 -23.891 1.00 73.12 349 GLU A N 1
ATOM 2687 C CA . GLU A 1 349 ? -29.716 -45.489 -23.822 1.00 73.12 349 GLU A CA 1
ATOM 2688 C C . GLU A 1 349 ? -30.584 -45.317 -25.069 1.00 73.12 349 GLU A C 1
ATOM 2690 O O . GLU A 1 349 ? -31.026 -46.307 -25.653 1.00 73.12 349 GLU A O 1
ATOM 2695 N N . GLY A 1 350 ? -30.756 -44.081 -25.548 1.00 76.06 350 GLY A N 1
ATOM 2696 C CA . GLY A 1 350 ? -31.444 -43.804 -26.807 1.00 76.06 350 GLY A CA 1
ATOM 2697 C C . GLY A 1 350 ? -30.792 -44.517 -27.994 1.00 76.06 350 GLY A C 1
ATOM 2698 O O . GLY A 1 350 ? -31.474 -45.184 -28.771 1.00 76.06 350 GLY A O 1
ATOM 2699 N N . LYS A 1 351 ? -29.459 -44.454 -28.111 1.00 80.19 351 LYS A N 1
ATOM 2700 C CA . LYS A 1 351 ? -28.715 -45.156 -29.173 1.00 80.19 351 LYS A CA 1
ATOM 2701 C C . LYS A 1 351 ? -28.788 -46.676 -29.037 1.00 80.19 351 LYS A C 1
ATOM 2703 O O . LYS A 1 351 ? -28.923 -47.360 -30.047 1.00 80.19 351 LYS A O 1
ATOM 2708 N N . VAL A 1 352 ? -28.721 -47.212 -27.819 1.00 76.44 352 VAL A N 1
ATOM 2709 C CA . VAL A 1 352 ? -28.852 -48.654 -27.564 1.00 76.44 352 VAL A CA 1
ATOM 2710 C C . VAL A 1 352 ? -30.248 -49.141 -27.943 1.00 76.44 352 VAL A C 1
ATOM 2712 O O . VAL A 1 352 ? -30.361 -50.180 -28.586 1.00 76.44 352 VAL A O 1
ATOM 2715 N N . ASN A 1 353 ? -31.298 -48.385 -27.620 1.00 78.50 353 ASN A N 1
ATOM 2716 C CA . ASN A 1 353 ? -32.666 -48.731 -28.000 1.00 78.50 353 ASN A CA 1
ATOM 2717 C C . ASN A 1 353 ? -32.869 -48.695 -29.519 1.00 78.50 353 ASN A C 1
ATOM 2719 O O . ASN A 1 353 ? -33.462 -49.624 -30.058 1.00 78.50 353 ASN A O 1
ATOM 2723 N N . ILE A 1 354 ? -32.298 -47.707 -30.217 1.00 78.62 354 ILE A N 1
ATOM 2724 C CA . ILE A 1 354 ? -32.310 -47.664 -31.689 1.00 78.62 354 ILE A CA 1
ATOM 2725 C C . ILE A 1 354 ? -31.623 -48.906 -32.268 1.00 78.62 354 ILE A C 1
ATOM 2727 O O . ILE A 1 354 ? -32.203 -49.585 -33.107 1.00 78.62 354 ILE A O 1
ATOM 2731 N N . VAL A 1 355 ? -30.431 -49.261 -31.779 1.00 75.19 355 VAL A N 1
ATOM 2732 C CA . VAL A 1 355 ? -29.703 -50.453 -32.249 1.00 75.19 355 VAL A CA 1
ATOM 2733 C C . VAL A 1 355 ? -30.461 -51.745 -31.926 1.00 75.19 355 VAL A C 1
ATOM 2735 O O . VAL A 1 355 ? -30.455 -52.678 -32.726 1.00 75.19 355 VAL A O 1
ATOM 2738 N N . LEU A 1 356 ? -31.125 -51.827 -30.770 1.00 72.81 356 LEU A N 1
ATOM 2739 C CA . LEU A 1 356 ? -31.959 -52.973 -30.407 1.00 72.81 356 LEU A CA 1
ATOM 2740 C C . LEU A 1 356 ? -33.197 -53.086 -31.297 1.00 72.81 356 LEU A C 1
ATOM 2742 O O . LEU A 1 356 ? -33.581 -54.202 -31.642 1.00 72.81 356 LEU A O 1
ATOM 2746 N N . ASP A 1 357 ? -33.816 -51.971 -31.671 1.00 75.69 357 ASP A N 1
ATOM 2747 C CA . ASP A 1 357 ? -34.963 -51.970 -32.573 1.00 75.69 357 ASP A CA 1
ATOM 2748 C C . ASP A 1 357 ? -34.543 -52.283 -34.018 1.00 75.69 357 ASP A C 1
ATOM 2750 O O . ASP A 1 357 ? -35.187 -53.118 -34.651 1.00 75.69 357 ASP A O 1
ATOM 2754 N N . GLU A 1 358 ? -33.402 -51.771 -34.490 1.00 76.81 358 GLU A N 1
ATOM 2755 C CA . GLU A 1 358 ? -32.786 -52.183 -35.762 1.00 76.81 358 GLU A CA 1
ATOM 2756 C C . GLU A 1 358 ? -32.444 -53.685 -35.767 1.00 76.81 358 GLU A C 1
ATOM 2758 O O . GLU A 1 358 ? -32.703 -54.387 -36.745 1.00 76.81 358 GLU A O 1
ATOM 2763 N N . LEU A 1 359 ? -31.923 -54.227 -34.658 1.00 70.19 359 LEU A N 1
ATOM 2764 C CA . LEU A 1 359 ? -31.675 -55.666 -34.498 1.00 70.19 359 LEU A CA 1
ATOM 2765 C C . LEU A 1 359 ? -32.968 -56.483 -34.493 1.00 70.19 359 LEU A C 1
ATOM 2767 O O . LEU A 1 359 ? -32.996 -57.564 -35.078 1.00 70.19 359 LEU A O 1
ATOM 2771 N N . LYS A 1 360 ? -34.039 -56.004 -33.850 1.00 74.12 360 LYS A N 1
ATOM 2772 C CA . LYS A 1 360 ? -35.353 -56.666 -33.899 1.00 74.12 360 LYS A CA 1
ATOM 2773 C C . LYS A 1 360 ? -35.934 -56.636 -35.305 1.00 74.12 360 LYS A C 1
ATOM 2775 O O . LYS A 1 360 ? -36.534 -57.626 -35.710 1.00 74.12 360 LYS A O 1
ATOM 2780 N N . GLU A 1 361 ? -35.748 -55.554 -36.053 1.00 73.44 361 GLU A N 1
ATOM 2781 C CA . GLU A 1 361 ? -36.187 -55.453 -37.445 1.00 73.44 361 GLU A CA 1
ATOM 2782 C C . GLU A 1 361 ? -35.378 -56.398 -38.352 1.00 73.44 361 GLU A C 1
ATOM 2784 O O . GLU A 1 361 ? -35.951 -57.112 -39.179 1.00 73.44 361 GLU A O 1
ATOM 2789 N N . TYR A 1 362 ? -34.067 -56.513 -38.120 1.00 67.44 362 TYR A N 1
ATOM 2790 C CA . TYR A 1 362 ? -33.174 -57.431 -38.839 1.00 67.44 362 TYR A CA 1
ATOM 2791 C C . TYR A 1 362 ? -33.411 -58.915 -38.491 1.00 67.44 362 TYR A C 1
ATOM 2793 O O . TYR A 1 362 ? -33.343 -59.794 -39.348 1.00 67.44 362 TYR A O 1
ATOM 2801 N N . LEU A 1 363 ? -33.721 -59.227 -37.230 1.00 64.38 363 LEU A N 1
ATOM 2802 C CA . LEU A 1 363 ? -34.045 -60.590 -36.787 1.00 64.38 363 LEU A CA 1
ATOM 2803 C C . LEU A 1 363 ? -35.495 -60.971 -37.118 1.00 64.38 363 LEU A C 1
ATOM 2805 O O . LEU A 1 363 ? -35.770 -62.128 -37.432 1.00 64.38 363 LEU A O 1
ATOM 2809 N N . GLY A 1 364 ? -36.410 -60.001 -37.115 1.00 57.91 364 GLY A N 1
ATOM 2810 C CA . GLY A 1 364 ? -37.795 -60.145 -37.561 1.00 57.91 364 GLY A CA 1
ATOM 2811 C C . GLY A 1 364 ? -37.918 -60.363 -39.071 1.00 57.91 364 GLY A C 1
ATOM 2812 O O . GLY A 1 364 ? -38.862 -61.007 -39.518 1.00 57.91 364 GLY A O 1
ATOM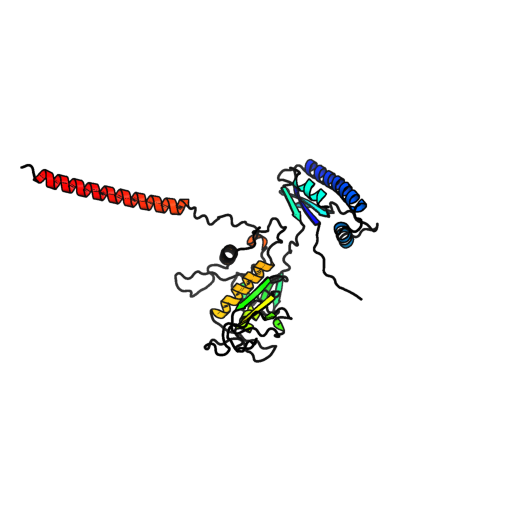 2813 N N . THR A 1 365 ? -36.929 -59.922 -39.854 1.00 54.34 365 THR A N 1
ATOM 2814 C CA . THR A 1 365 ? -36.805 -60.254 -41.284 1.00 54.34 365 THR A CA 1
ATOM 2815 C C . THR A 1 365 ? -36.147 -61.613 -41.549 1.00 54.34 365 THR A C 1
ATOM 2817 O O . THR A 1 365 ? -36.148 -62.063 -42.691 1.00 54.34 365 THR A O 1
ATOM 2820 N N . SER A 1 366 ? -35.662 -62.322 -40.517 1.00 50.34 366 SER A N 1
ATOM 2821 C CA . SER A 1 366 ? -35.089 -63.674 -40.640 1.00 50.34 366 SER A CA 1
ATOM 2822 C C . SER A 1 366 ? -36.049 -64.806 -40.224 1.00 50.34 366 SER A C 1
ATOM 2824 O O . SER A 1 366 ? -35.620 -65.954 -40.094 1.00 50.34 366 SER A O 1
ATOM 2826 N N . LEU A 1 367 ? -37.340 -64.512 -40.036 1.00 47.53 367 LEU A N 1
ATOM 2827 C CA . LEU A 1 367 ? -38.406 -65.503 -39.827 1.00 47.53 367 LEU A CA 1
ATOM 2828 C C . LEU A 1 367 ? -39.533 -65.316 -40.859 1.00 47.53 367 LEU A C 1
ATOM 2830 O O . LEU A 1 367 ? -40.666 -64.990 -40.512 1.00 47.53 367 LEU A O 1
ATOM 2834 N N . ILE A 1 368 ? -39.196 -65.556 -42.131 1.00 42.75 368 ILE A N 1
ATOM 2835 C CA . ILE A 1 368 ? -40.088 -66.116 -43.164 1.00 42.75 368 ILE A CA 1
ATOM 2836 C C . ILE A 1 368 ? -39.302 -67.182 -43.923 1.00 42.75 368 ILE A C 1
ATOM 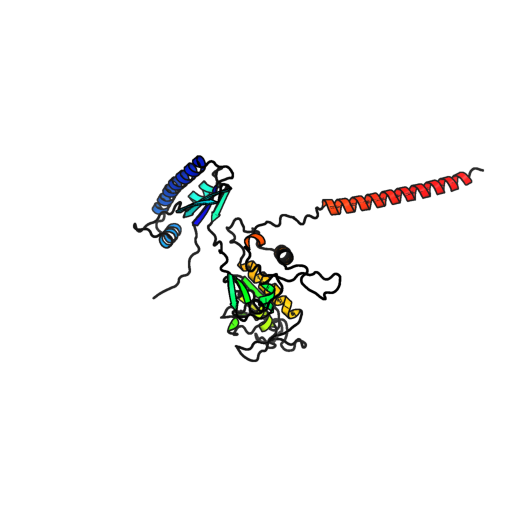2838 O O . ILE A 1 368 ? -38.163 -66.873 -44.342 1.00 42.75 368 ILE A O 1
#